Protein 3QVS (pdb70)

Organism: Archaeoglobus fulgidus (strain ATCC 49558 / DSM 4304 / JCM 9628 / NBRC 100126 / VC-16) (NCBI:txid224325)

Structure (mmCIF, N/CA/C/O backbone):
data_3QVS
#
_entry.id   3QVS
#
_cell.length_a   82.470
_cell.length_b   89.500
_cell.length_c   104.620
_cell.angle_alpha   90.00
_cell.angle_beta   90.00
_cell.angle_gamma   90.00
#
_symmetry.space_group_name_H-M   'I 2 2 2'
#
loop_
_entity.id
_entity.type
_entity.pdbx_description
1 polymer 'Myo-inositol-1-phosphate synthase (Ino1)'
2 non-polymer 'PHOSPHATE ION'
3 non-polymer NICOTINAMIDE-ADENINE-DINUCLEOTIDE
4 non-polymer 'TETRAETHYLENE GLYCOL'
5 non-polymer GLYCEROL
6 non-polymer 'SODIUM ION'
7 water water
#
loop_
_atom_site.group_PDB
_atom_site.id
_atom_site.type_symbol
_atom_site.label_atom_id
_atom_site.label_alt_id
_atom_site.label_comp_id
_atom_site.label_asym_id
_atom_site.label_entity_id
_atom_site.label_seq_id
_atom_site.pdbx_PDB_ins_code
_atom_site.Cartn_x
_atom_site.Cartn_y
_atom_site.Cartn_z
_atom_site.occupancy
_atom_site.B_iso_or_equiv
_atom_site.auth_seq_id
_atom_site.auth_comp_id
_atom_site.auth_asym_id
_atom_site.auth_atom_id
_atom_site.pdbx_PDB_model_num
ATOM 1 N N . MET A 1 1 ? 29.049 14.219 10.287 1.00 29.99 1 MET A N 1
ATOM 2 C CA . MET A 1 1 ? 29.138 14.933 11.592 1.00 28.12 1 MET A CA 1
ATOM 3 C C . MET A 1 1 ? 27.905 14.608 12.452 1.00 28.35 1 MET A C 1
ATOM 4 O O . MET A 1 1 ? 26.993 13.886 12.004 1.00 28.07 1 MET A O 1
ATOM 9 N N . LYS A 1 2 ? 27.897 15.114 13.687 1.00 27.60 2 LYS A N 1
ATOM 10 C CA . LYS A 1 2 ? 26.796 14.890 14.635 1.00 26.52 2 LYS A CA 1
ATOM 11 C C . LYS A 1 2 ? 26.290 16.198 15.165 1.00 25.58 2 LYS A C 1
ATOM 12 O O . LYS A 1 2 ? 27.054 17.126 15.419 1.00 25.98 2 LYS A O 1
ATOM 18 N N . VAL A 1 3 ? 24.979 16.282 15.327 1.00 23.51 3 VAL A N 1
ATOM 19 C CA . VAL A 1 3 ? 24.364 17.525 15.772 1.00 22.34 3 VAL A CA 1
ATOM 20 C C . VAL A 1 3 ? 23.428 17.158 16.917 1.00 21.88 3 VAL A C 1
ATOM 21 O O . VAL A 1 3 ? 22.564 16.268 16.771 1.00 22.13 3 VAL A O 1
ATOM 25 N N . TRP A 1 4 ? 23.630 17.821 18.058 1.00 21.55 4 TRP A N 1
ATOM 26 C CA . TRP A 1 4 ? 22.786 17.611 19.223 1.00 21.04 4 TRP A CA 1
ATOM 27 C C . TRP A 1 4 ? 21.872 18.808 19.244 1.00 21.18 4 TRP A C 1
ATOM 28 O O . TRP A 1 4 ? 22.347 19.918 19.309 1.00 22.68 4 TRP A O 1
ATOM 39 N N . LEU A 1 5 ? 20.566 18.596 19.141 1.00 21.13 5 LEU A N 1
ATOM 40 C CA . LEU A 1 5 ? 19.645 19.729 19.005 1.00 21.54 5 LEU A CA 1
ATOM 41 C C . LEU A 1 5 ? 18.860 19.908 20.280 1.00 21.63 5 LEU A C 1
ATOM 42 O O . LEU A 1 5 ? 18.174 18.992 20.706 1.00 22.00 5 LEU A O 1
ATOM 47 N N . VAL A 1 6 ? 18.970 21.082 20.894 1.00 22.11 6 VAL A N 1
ATOM 48 C CA . VAL A 1 6 ? 18.138 21.406 22.029 1.00 22.78 6 VAL A CA 1
ATOM 49 C C . VAL A 1 6 ? 16.798 21.853 21.445 1.00 23.13 6 VAL A C 1
ATOM 50 O O . VAL A 1 6 ? 16.761 22.782 20.618 1.00 23.96 6 VAL A O 1
ATOM 54 N N . GLY A 1 7 ? 15.724 21.170 21.848 1.00 22.89 7 GLY A N 1
ATOM 55 C CA . GLY A 1 7 ? 14.401 21.384 21.282 1.00 23.25 7 GLY A CA 1
ATOM 56 C C . GLY A 1 7 ? 14.247 20.493 20.072 1.00 23.25 7 GLY A C 1
ATOM 57 O O . GLY A 1 7 ? 13.741 20.908 19.049 1.00 22.94 7 GLY A O 1
ATOM 58 N N . ALA A 1 8 ? 14.681 19.251 20.198 1.00 23.29 8 ALA A N 1
ATOM 59 C CA . ALA A 1 8 ? 14.814 18.351 19.065 1.00 24.46 8 ALA A CA 1
ATOM 60 C C . ALA A 1 8 ? 13.506 17.933 18.372 1.00 24.56 8 ALA A C 1
ATOM 61 O O . ALA A 1 8 ? 13.552 17.409 17.253 1.00 23.59 8 ALA A O 1
ATOM 63 N N . TYR A 1 9 ? 12.362 18.121 19.038 1.00 24.32 9 TYR A N 1
ATOM 64 C CA . TYR A 1 9 ? 11.080 17.694 18.457 1.00 23.53 9 TYR A CA 1
ATOM 65 C C . TYR A 1 9 ? 10.318 18.878 17.856 1.00 22.48 9 TYR A C 1
ATOM 66 O O . TYR A 1 9 ? 9.165 18.727 17.446 1.00 22.60 9 TYR A O 1
ATOM 75 N N . GLY A 1 10 ? 10.945 20.060 17.872 1.00 22.03 10 GLY A N 1
ATOM 76 C CA . GLY A 1 10 ? 10.366 21.270 17.318 1.00 20.63 10 GLY A CA 1
ATOM 77 C C . GLY A 1 10 ? 10.290 21.176 15.806 1.00 20.59 10 GLY A C 1
ATOM 78 O O . GLY A 1 10 ? 10.902 20.292 15.195 1.00 20.20 10 GLY A O 1
ATOM 79 N N . ILE A 1 11 ? 9.557 22.085 15.195 1.00 19.72 11 ILE A N 1
ATOM 80 C CA . ILE A 1 11 ? 9.416 22.075 13.722 1.00 18.69 11 ILE A CA 1
ATOM 81 C C . ILE A 1 11 ? 10.687 22.477 12.958 1.00 18.84 11 ILE A C 1
ATOM 82 O O . ILE A 1 11 ? 10.970 21.892 11.892 1.00 17.95 11 ILE A O 1
ATOM 87 N N . VAL A 1 12 ? 11.462 23.430 13.492 1.00 18.73 12 VAL A N 1
ATOM 88 C CA . VAL A 1 12 ? 12.721 23.803 12.835 1.00 19.15 12 VAL A CA 1
ATOM 89 C C . VAL A 1 12 ? 13.631 22.610 12.875 1.00 19.41 12 VAL A C 1
ATOM 90 O O . VAL A 1 12 ? 14.201 22.243 11.853 1.00 21.25 12 VAL A O 1
ATOM 94 N N . SER A 1 13 ? 13.726 22.007 14.064 1.00 20.21 13 SER A N 1
ATOM 95 C CA A SER A 1 13 ? 14.598 20.872 14.294 0.70 20.11 13 SER A CA 1
ATOM 96 C CA B SER A 1 13 ? 14.609 20.868 14.280 0.30 19.77 13 SER A CA 1
ATOM 97 C C . SER A 1 13 ? 14.230 19.650 13.447 1.00 20.49 13 SER A C 1
ATOM 98 O O . SER A 1 13 ? 15.097 19.041 12.785 1.00 20.12 13 SER A O 1
ATOM 103 N N . THR A 1 14 ? 12.952 19.279 13.459 1.00 20.34 14 THR A N 1
ATOM 104 C CA . THR A 1 14 ? 12.548 18.079 12.712 1.00 20.43 14 THR A CA 1
ATOM 105 C C . THR A 1 14 ? 12.634 18.260 11.192 1.00 19.73 14 THR A C 1
ATOM 106 O O . THR A 1 14 ? 12.904 17.338 10.470 1.00 20.46 14 THR A O 1
ATOM 110 N N . THR A 1 15 ? 12.455 19.470 10.713 1.00 19.69 15 THR A N 1
ATOM 111 C CA . THR A 1 15 ? 12.523 19.726 9.295 1.00 19.61 15 THR A CA 1
ATOM 112 C C . THR A 1 15 ? 13.965 19.716 8.813 1.00 19.04 15 THR A C 1
ATOM 113 O O . THR A 1 15 ? 14.187 19.421 7.668 1.00 20.29 15 THR A O 1
ATOM 117 N N . ALA A 1 16 ? 14.927 20.061 9.683 1.00 19.71 16 ALA A N 1
ATOM 118 C CA . ALA A 1 16 ? 16.367 19.996 9.363 1.00 19.60 16 ALA A CA 1
ATOM 119 C C . ALA A 1 16 ? 16.754 18.544 9.246 1.00 21.06 16 ALA A C 1
ATOM 120 O O . ALA A 1 16 ? 17.556 18.181 8.386 1.00 21.12 16 ALA A O 1
ATOM 122 N N . MET A 1 17 ? 16.147 17.736 10.129 1.00 21.15 17 MET A N 1
ATOM 123 C CA . MET A 1 17 ? 16.368 16.279 10.193 1.00 21.71 17 MET A CA 1
ATOM 124 C C . MET A 1 17 ? 15.780 15.589 8.970 1.00 21.98 17 MET A C 1
ATOM 125 O O . MET A 1 17 ? 16.418 14.696 8.374 1.00 21.01 17 MET A O 1
ATOM 130 N N . VAL A 1 18 ? 14.542 15.942 8.641 1.00 21.13 18 VAL A N 1
ATOM 131 C CA . VAL A 1 18 ? 13.883 15.478 7.416 1.00 22.86 18 VAL A CA 1
ATOM 132 C C . VAL A 1 18 ? 14.721 15.875 6.190 1.00 22.98 18 VAL A C 1
ATOM 133 O O . VAL A 1 18 ? 15.075 15.018 5.397 1.00 23.01 18 VAL A O 1
ATOM 137 N N . GLY A 1 19 ? 15.058 17.158 6.080 1.00 23.57 19 GLY A N 1
ATOM 138 C CA . GLY A 1 19 ? 15.842 17.682 4.970 1.00 24.39 19 GLY A CA 1
ATOM 139 C C . GLY A 1 19 ? 17.212 17.056 4.806 1.00 25.30 19 GLY A C 1
ATOM 140 O O . GLY A 1 19 ? 17.567 16.627 3.700 1.00 26.15 19 GLY A O 1
ATOM 141 N N . ALA A 1 20 ? 17.962 16.922 5.908 1.00 24.47 20 ALA A N 1
ATOM 142 C CA . ALA A 1 20 ? 19.295 16.347 5.844 1.00 23.95 20 ALA A CA 1
ATOM 143 C C . ALA A 1 20 ? 19.198 14.965 5.238 1.00 24.37 20 ALA A C 1
ATOM 144 O O . ALA A 1 20 ? 19.935 14.650 4.305 1.00 24.75 20 ALA A O 1
ATOM 146 N N . ARG A 1 21 ? 18.249 14.172 5.724 1.00 24.32 21 ARG A N 1
ATOM 147 C CA . ARG A 1 21 ? 18.104 12.784 5.251 1.00 25.60 21 ARG A CA 1
ATOM 148 C C . ARG A 1 21 ? 17.580 12.657 3.805 1.00 25.58 21 ARG A C 1
ATOM 149 O O . ARG A 1 21 ? 18.056 11.828 3.046 1.00 24.02 21 ARG A O 1
ATOM 157 N N . ALA A 1 22 ? 16.595 13.480 3.440 1.00 25.41 22 ALA A N 1
ATOM 158 C CA . ALA A 1 22 ? 16.116 13.547 2.065 1.00 26.34 22 ALA A CA 1
ATOM 159 C C . ALA A 1 22 ? 17.269 13.864 1.099 1.00 27.05 22 ALA A C 1
ATOM 160 O O . ALA A 1 22 ? 17.374 13.255 0.044 1.00 27.66 22 ALA A O 1
ATOM 162 N N . ILE A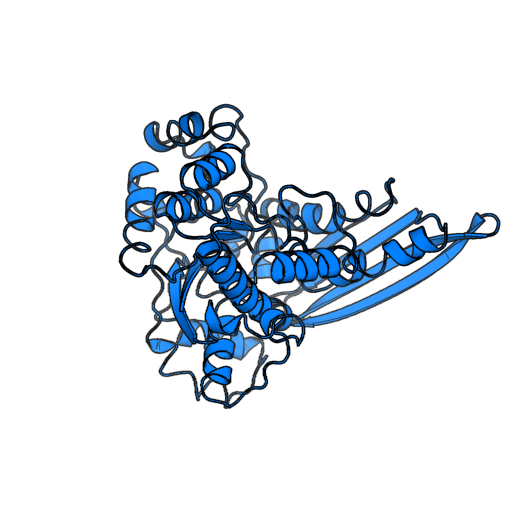 1 23 ? 18.124 14.817 1.460 1.00 27.31 23 ILE A N 1
ATOM 163 C CA . ILE A 1 23 ? 19.254 15.218 0.630 1.00 28.68 23 ILE A CA 1
ATOM 164 C C . ILE A 1 23 ? 20.332 14.121 0.494 1.00 30.18 23 ILE A C 1
ATOM 165 O O . ILE A 1 23 ? 20.866 13.913 -0.609 1.00 29.82 23 ILE A O 1
ATOM 170 N N . GLU A 1 24 ? 20.610 13.419 1.611 1.00 30.35 24 GLU A N 1
ATOM 171 C CA . GLU A 1 24 ? 21.494 12.252 1.655 1.00 31.71 24 GLU A CA 1
ATOM 172 C C . GLU A 1 24 ? 20.937 11.088 0.868 1.00 32.69 24 GLU A C 1
ATOM 173 O O . GLU A 1 24 ? 21.715 10.347 0.277 1.00 33.82 24 GLU A O 1
ATOM 179 N N . ARG A 1 25 ? 19.612 10.902 0.869 1.00 32.89 25 ARG A N 1
ATOM 180 C CA A ARG A 1 25 ? 19.048 9.807 0.087 0.50 33.64 25 ARG A CA 1
ATOM 181 C CA B ARG A 1 25 ? 18.925 9.858 0.095 0.50 33.86 25 ARG A CA 1
ATOM 182 C C . ARG A 1 25 ? 18.887 10.189 -1.397 1.00 34.08 25 ARG A C 1
ATOM 183 O O . ARG A 1 25 ? 18.556 9.348 -2.222 1.00 34.95 25 ARG A O 1
ATOM 198 N N . GLY A 1 26 ? 19.181 11.448 -1.728 1.00 33.62 26 GLY A N 1
ATOM 199 C CA . GLY A 1 26 ? 19.183 11.923 -3.109 1.00 33.51 26 GLY A CA 1
ATOM 200 C C . GLY A 1 26 ? 17.804 12.217 -3.671 1.00 33.05 26 GLY A C 1
ATOM 201 O O . GLY A 1 26 ? 17.588 12.153 -4.877 1.00 33.62 26 GLY A O 1
ATOM 202 N N . ILE A 1 27 ? 16.873 12.571 -2.791 1.00 31.89 27 ILE A N 1
ATOM 203 C CA . ILE A 1 27 ? 15.502 12.819 -3.192 1.00 31.14 27 ILE A CA 1
ATOM 204 C C . ILE A 1 27 ? 15.045 14.278 -2.948 1.00 30.16 27 ILE A C 1
ATOM 205 O O . ILE A 1 27 ? 13.856 14.580 -2.967 1.00 31.60 27 ILE A O 1
ATOM 210 N N . ALA A 1 28 ? 16.002 15.180 -2.761 1.00 28.53 28 ALA A N 1
ATOM 211 C CA . ALA A 1 28 ? 15.718 16.581 -2.503 1.00 27.52 28 ALA A CA 1
ATOM 212 C C . ALA A 1 28 ? 16.910 17.357 -2.998 1.00 27.23 28 ALA A C 1
ATOM 213 O O . ALA A 1 28 ? 18.036 16.858 -2.944 1.00 28.09 28 ALA A O 1
ATOM 215 N N . PRO A 1 29 ? 16.665 18.575 -3.507 1.00 26.58 29 PRO A N 1
ATOM 216 C CA . PRO A 1 29 ? 17.718 19.460 -3.986 1.00 26.96 29 PRO A CA 1
ATOM 217 C C . PRO A 1 29 ? 18.498 20.071 -2.813 1.00 27.62 29 PRO A C 1
ATOM 218 O O . PRO A 1 29 ? 18.137 19.842 -1.652 1.00 27.73 29 PRO A O 1
ATOM 222 N N . LYS A 1 30 ? 19.527 20.873 -3.103 1.00 26.95 30 LYS A N 1
ATOM 223 C CA . LYS A 1 30 ? 20.333 21.477 -2.040 1.00 26.27 30 LYS A CA 1
ATOM 224 C C . LYS A 1 30 ? 19.973 22.903 -1.862 1.00 25.29 30 LYS A C 1
ATOM 225 O O . LYS A 1 30 ? 20.687 23.666 -1.195 1.00 26.26 30 LYS A O 1
ATOM 231 N N . ILE A 1 31 ? 18.854 23.269 -2.460 1.00 24.83 31 ILE A N 1
ATOM 232 C CA . ILE A 1 31 ? 18.344 24.616 -2.313 1.00 22.77 31 ILE A CA 1
ATOM 233 C C . ILE A 1 31 ? 18.195 24.969 -0.839 1.00 22.70 31 ILE A C 1
ATOM 234 O O . ILE A 1 31 ? 17.689 24.168 -0.049 1.00 22.51 31 ILE A O 1
ATOM 239 N N . GLY A 1 32 ? 18.565 26.199 -0.487 1.00 20.92 32 GLY A N 1
ATOM 240 C CA . GLY A 1 32 ? 18.369 26.738 0.880 1.00 19.76 32 GLY A CA 1
ATOM 241 C C . GLY A 1 32 ? 19.656 26.675 1.693 1.00 18.44 32 GLY A C 1
ATOM 242 O O . GLY A 1 32 ? 19.803 27.370 2.693 1.00 18.35 32 GLY A O 1
ATOM 243 N N . LEU A 1 33 ? 20.579 25.790 1.289 1.00 19.04 33 LEU A N 1
ATOM 244 C CA . LEU A 1 33 ? 21.832 25.585 2.032 1.00 18.19 33 LEU A CA 1
ATOM 245 C C . LEU A 1 33 ? 22.905 26.610 1.653 1.00 19.71 33 LEU A C 1
ATOM 246 O O . LEU A 1 33 ? 23.458 26.552 0.547 1.00 20.10 33 LEU A O 1
ATOM 251 N N . VAL A 1 34 ? 23.184 27.564 2.550 1.00 20.76 34 VAL A N 1
ATOM 252 C CA . VAL A 1 34 ? 24.243 28.583 2.307 1.00 21.94 34 VAL A CA 1
ATOM 253 C C . VAL A 1 34 ? 25.612 27.869 2.120 1.00 22.68 34 VAL A C 1
ATOM 254 O O . VAL A 1 34 ? 26.438 28.254 1.275 1.00 22.53 34 VAL A O 1
ATOM 258 N N . SER A 1 35 ? 25.818 26.777 2.850 1.00 23.54 35 SER A N 1
ATOM 259 C CA . SER A 1 35 ? 27.102 26.077 2.795 1.00 24.11 35 SER A CA 1
ATOM 260 C C . SER A 1 35 ? 27.341 25.369 1.439 1.00 24.96 35 SER A C 1
ATOM 261 O O . SER A 1 35 ? 28.426 24.811 1.202 1.00 24.91 35 SER A O 1
ATOM 264 N N . GLU A 1 36 ? 26.294 25.354 0.597 1.00 25.39 36 GLU A N 1
ATOM 265 C CA . GLU A 1 36 ? 26.308 24.724 -0.724 1.00 25.47 36 GLU A CA 1
ATOM 266 C C . GLU A 1 36 ? 26.506 25.7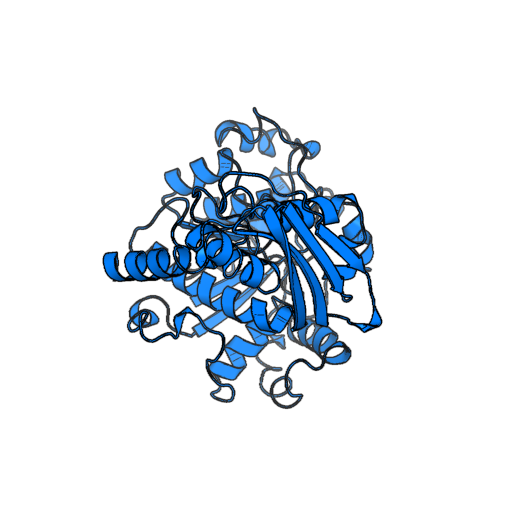32 -1.867 1.00 25.36 36 GLU A C 1
ATOM 267 O O . GLU A 1 36 ? 26.543 25.347 -3.046 1.00 25.36 36 GLU A O 1
ATOM 273 N N . LEU A 1 37 ? 26.650 27.012 -1.524 1.00 24.63 37 LEU A N 1
ATOM 274 C CA . LEU A 1 37 ? 26.980 28.032 -2.493 1.00 24.59 37 LEU A CA 1
ATOM 275 C C . LEU A 1 37 ? 28.395 27.853 -3.067 1.00 26.17 37 LEU A C 1
ATOM 276 O O . LEU A 1 37 ? 29.280 27.313 -2.390 1.00 25.56 37 LEU A O 1
ATOM 281 N N . PRO A 1 38 ? 28.588 28.252 -4.340 1.00 27.63 38 PRO A N 1
ATOM 282 C CA . PRO A 1 38 ? 29.886 28.100 -4.994 1.00 28.42 38 PRO A CA 1
ATOM 283 C C . PRO A 1 38 ? 31.058 28.620 -4.173 1.00 28.70 38 PRO A C 1
ATOM 284 O O . PRO A 1 38 ? 32.078 27.960 -4.136 1.00 29.74 38 PRO A O 1
ATOM 288 N N . HIS A 1 39 ? 30.925 29.775 -3.519 1.00 28.44 39 HIS A N 1
ATOM 289 C CA . HIS A 1 39 ? 32.015 30.296 -2.719 1.00 29.38 39 HIS A CA 1
ATOM 290 C C . HIS A 1 39 ? 32.543 29.326 -1.657 1.00 29.79 39 HIS A C 1
ATOM 291 O O . HIS A 1 39 ? 33.725 29.387 -1.318 1.00 30.54 39 HIS A O 1
ATOM 298 N N . PHE A 1 40 ? 31.701 28.414 -1.164 1.00 29.53 40 PHE A N 1
ATOM 299 C CA . PHE A 1 40 ? 32.096 27.521 -0.094 1.00 29.38 40 PHE A CA 1
ATOM 300 C C . PHE A 1 40 ? 32.544 26.157 -0.604 1.00 30.94 40 PHE A C 1
ATOM 301 O O . PHE A 1 40 ? 32.685 25.213 0.174 1.00 30.97 40 PHE A O 1
ATOM 309 N N . GLU A 1 41 ? 32.843 26.067 -1.904 1.00 32.44 41 GLU A N 1
ATOM 310 C CA . GLU A 1 41 ? 33.438 24.834 -2.460 1.00 34.54 41 GLU A CA 1
ATOM 311 C C . GLU A 1 41 ? 34.642 24.393 -1.633 1.00 33.89 41 GLU A C 1
ATOM 312 O O . GLU A 1 41 ? 35.517 25.199 -1.318 1.00 34.10 41 GLU A O 1
ATOM 318 N N . GLY A 1 42 ? 34.684 23.113 -1.297 1.00 33.56 42 GLY A N 1
ATOM 319 C CA . GLY A 1 42 ? 35.746 22.590 -0.471 1.00 33.76 42 GLY A CA 1
ATOM 320 C C . GLY A 1 42 ? 35.386 22.488 0.998 1.00 33.52 42 GLY A C 1
ATOM 321 O O . GLY A 1 42 ? 36.146 21.909 1.750 1.00 33.61 42 GLY A O 1
ATOM 322 N N . ILE A 1 43 ? 34.235 23.037 1.420 1.00 32.98 43 ILE A N 1
ATOM 323 C CA . ILE A 1 43 ? 33.774 22.872 2.813 1.00 32.73 43 ILE A CA 1
ATOM 324 C C . ILE A 1 43 ? 33.640 21.404 3.195 1.00 33.57 43 ILE A C 1
ATOM 325 O O . ILE A 1 43 ? 33.958 21.033 4.319 1.00 33.73 43 ILE A O 1
ATOM 330 N N . GLU A 1 44 ? 33.169 20.589 2.250 1.00 34.78 44 GLU A N 1
ATOM 331 C CA . GLU A 1 44 ? 32.972 19.157 2.440 1.00 36.21 44 GLU A CA 1
ATOM 332 C C . GLU A 1 44 ? 34.261 18.390 2.787 1.00 37.30 44 GLU A C 1
ATOM 333 O O . GLU A 1 44 ? 34.199 17.224 3.197 1.00 37.50 44 GLU A O 1
ATOM 339 N N . LYS A 1 45 ? 35.418 19.033 2.642 1.00 38.11 45 LYS A N 1
ATOM 340 C CA . LYS A 1 45 ? 36.679 18.457 3.133 1.00 39.84 45 LYS A CA 1
ATOM 341 C C . LYS A 1 45 ? 36.686 18.361 4.669 1.00 39.27 45 LYS A C 1
ATOM 342 O O . LYS A 1 45 ? 37.188 17.385 5.252 1.00 39.96 45 LYS A O 1
ATOM 348 N N . TYR A 1 46 ? 36.086 19.369 5.302 1.00 38.66 46 TYR A N 1
ATOM 349 C CA . TYR A 1 46 ? 36.028 19.522 6.756 1.00 37.97 46 TYR A CA 1
ATOM 350 C C . TYR A 1 46 ? 34.676 19.118 7.350 1.00 36.64 46 TYR A C 1
ATOM 351 O O . TYR A 1 46 ? 34.622 18.503 8.410 1.00 36.52 46 TYR A O 1
ATOM 360 N N . ALA A 1 47 ? 33.591 19.455 6.653 1.00 35.12 47 ALA A N 1
ATOM 361 C CA . ALA A 1 47 ? 32.232 19.139 7.103 1.00 33.37 47 ALA A CA 1
ATOM 362 C C . ALA A 1 47 ? 31.379 18.619 5.942 1.00 33.08 47 ALA A C 1
ATOM 363 O O . ALA A 1 47 ? 30.591 19.368 5.365 1.00 32.65 47 ALA A O 1
ATOM 365 N N . PRO A 1 48 ? 31.534 17.330 5.588 1.00 33.00 48 PRO A N 1
ATOM 366 C CA . PRO A 1 48 ? 30.682 16.750 4.553 1.00 32.92 48 PRO A CA 1
ATOM 367 C C . PRO A 1 48 ? 29.183 16.775 4.905 1.00 31.89 48 PRO A C 1
ATOM 368 O O . PRO A 1 48 ? 28.806 16.877 6.082 1.00 31.72 48 PRO A O 1
ATOM 372 N N . PHE A 1 49 ? 28.340 16.705 3.876 1.00 30.68 49 PHE A N 1
ATOM 373 C CA . PHE A 1 49 ? 26.913 16.689 4.086 1.00 29.28 49 PHE A CA 1
ATOM 374 C C . PHE A 1 49 ? 26.498 15.313 4.604 1.00 29.56 49 PHE A C 1
ATOM 375 O O . PHE A 1 49 ? 26.085 14.431 3.853 1.00 30.15 49 PHE A O 1
ATOM 383 N N . SER A 1 50 ? 26.624 15.138 5.913 1.00 28.63 50 SER A N 1
ATOM 384 C CA . SER A 1 50 ? 26.484 13.824 6.517 1.00 28.64 50 SER A CA 1
ATOM 385 C C . SER A 1 50 ? 26.168 14.098 7.971 1.00 27.52 50 SER A C 1
ATOM 386 O O . SER A 1 50 ? 27.011 14.622 8.679 1.00 27.35 50 SER A O 1
ATOM 389 N N . PHE A 1 51 ? 24.974 13.701 8.412 1.00 26.93 51 PHE A N 1
ATOM 390 C CA . PHE A 1 51 ? 24.436 14.108 9.721 1.00 26.47 51 PHE A CA 1
ATOM 391 C C . PHE A 1 51 ? 23.814 12.969 10.518 1.00 26.49 51 PHE A C 1
ATOM 392 O O . PHE A 1 51 ? 22.982 12.219 10.000 1.00 26.31 51 PHE A O 1
ATOM 400 N N . GLU A 1 52 ? 24.246 12.832 11.769 1.00 27.38 52 GLU A N 1
ATOM 401 C CA . GLU A 1 52 ? 23.553 12.004 12.770 1.00 28.80 52 GLU A CA 1
ATOM 402 C C . GLU A 1 52 ? 23.012 12.956 13.838 1.00 27.33 52 GLU A C 1
ATOM 403 O O . GLU A 1 52 ? 23.679 13.932 14.178 1.00 27.88 52 GLU A O 1
ATOM 409 N N . PHE A 1 53 ? 21.814 12.680 14.356 1.00 25.53 53 PHE A N 1
ATOM 410 C CA . PHE A 1 53 ? 21.128 13.624 15.237 1.00 24.40 53 PHE A CA 1
ATOM 411 C C . PHE A 1 53 ? 20.775 13.037 16.601 1.00 24.23 53 PHE A C 1
ATOM 412 O O . PHE A 1 53 ? 20.542 11.841 16.743 1.00 22.98 53 PHE A O 1
ATOM 420 N N . GLY A 1 54 ? 20.747 13.900 17.599 1.00 24.04 54 GLY A N 1
ATOM 421 C CA . GLY A 1 54 ? 20.119 13.593 18.883 1.00 23.70 54 GLY A CA 1
ATOM 422 C C . GLY A 1 54 ? 19.716 14.909 19.480 1.00 23.63 54 GLY A C 1
ATOM 423 O O . GLY A 1 54 ? 19.860 15.944 18.841 1.00 22.52 54 GLY A O 1
ATOM 424 N N . GLY A 1 55 ? 19.211 14.899 20.702 1.00 23.98 55 GLY A N 1
ATOM 425 C CA . GLY A 1 55 ? 18.980 16.167 21.381 1.00 23.50 55 GLY A CA 1
ATOM 426 C C . GLY A 1 55 ? 18.204 16.053 22.666 1.00 23.59 55 GLY A C 1
ATOM 427 O O . GLY A 1 55 ? 17.912 14.952 23.133 1.00 23.70 55 GLY A O 1
ATOM 428 N N . HIS A 1 56 ? 17.896 17.215 23.232 1.00 24.04 56 HIS A N 1
ATOM 429 C CA . HIS A 1 56 ? 17.064 17.345 24.418 1.00 24.77 56 HIS A CA 1
ATOM 430 C C . HIS A 1 56 ? 15.690 17.861 24.058 1.00 24.73 56 HIS A C 1
ATOM 431 O O . HIS A 1 56 ? 15.548 18.654 23.138 1.00 24.92 56 HIS A O 1
ATOM 438 N N . GLU A 1 57 ? 14.698 17.439 24.834 1.00 25.77 57 GLU A N 1
ATOM 439 C CA . GLU A 1 57 ? 13.319 17.893 24.733 1.00 26.66 57 GLU A CA 1
ATOM 440 C C . GLU A 1 57 ? 12.656 17.901 26.101 1.00 27.60 57 GLU A C 1
ATOM 441 O O . GLU A 1 57 ? 13.091 17.214 27.042 1.00 27.89 57 GLU A O 1
ATOM 447 N N . ILE A 1 58 ? 11.579 18.666 26.179 1.00 28.29 58 ILE A N 1
ATOM 448 C CA . ILE A 1 58 ? 10.672 18.660 27.335 1.00 29.07 58 ILE A CA 1
ATOM 449 C C . ILE A 1 58 ? 9.295 18.065 26.929 1.00 30.15 58 ILE A C 1
ATOM 450 O O . ILE A 1 58 ? 8.529 17.614 27.779 1.00 29.62 58 ILE A O 1
ATOM 455 N N . ARG A 1 59 ? 8.994 18.064 25.629 1.00 31.26 59 ARG A N 1
ATOM 456 C CA . ARG A 1 59 ? 7.785 17.426 25.120 1.00 33.37 59 ARG A CA 1
ATOM 457 C C . ARG A 1 59 ? 8.254 16.057 24.712 1.00 35.06 59 ARG A C 1
ATOM 458 O O . ARG A 1 59 ? 8.930 15.900 23.705 1.00 35.66 59 ARG A O 1
ATOM 466 N N . LEU A 1 60 ? 7.941 15.049 25.496 1.00 37.59 60 LEU A N 1
ATOM 467 C CA . LEU A 1 60 ? 8.461 13.751 25.141 1.00 39.81 60 LEU A CA 1
ATOM 468 C C . LEU A 1 60 ? 7.394 12.981 24.345 1.00 40.66 60 LEU A C 1
ATOM 469 O O . LEU A 1 60 ? 6.316 12.648 24.860 1.00 42.67 60 LEU A O 1
ATOM 474 N N . LEU A 1 61 ? 7.684 12.846 23.051 1.00 39.55 61 LEU A N 1
ATOM 475 C CA . LEU A 1 61 ? 7.029 11.954 22.119 1.00 38.36 61 LEU A CA 1
ATOM 476 C C . LEU A 1 61 ? 8.007 10.804 21.970 1.00 37.37 61 LEU A C 1
ATOM 477 O O . LEU A 1 61 ? 9.124 10.882 22.479 1.00 37.30 61 LEU A O 1
ATOM 482 N N . SER A 1 62 ? 7.604 9.744 21.279 1.00 36.79 62 SER A N 1
ATOM 483 C CA . SER A 1 62 ? 8.411 8.520 21.203 1.00 35.89 62 SER A CA 1
ATOM 484 C C . SER A 1 62 ? 9.759 8.694 20.531 1.00 34.01 62 SER A C 1
ATOM 485 O O . SER A 1 62 ? 10.720 8.033 20.916 1.00 33.75 62 SER A O 1
ATOM 488 N N . ASN A 1 63 ? 9.801 9.555 19.513 1.00 31.42 63 ASN A N 1
ATOM 489 C CA . ASN A 1 63 ? 10.936 9.689 18.603 1.00 29.90 63 ASN A CA 1
ATOM 490 C C . ASN A 1 63 ? 10.727 10.869 17.658 1.00 29.22 63 ASN A C 1
ATOM 491 O O . ASN A 1 63 ? 9.644 11.482 17.623 1.00 29.44 63 ASN A O 1
ATOM 496 N N . ALA A 1 64 ? 11.766 11.181 16.891 1.00 28.28 64 ALA A N 1
ATOM 497 C CA . ALA A 1 64 ? 11.756 12.337 16.016 1.00 27.65 64 ALA A CA 1
ATOM 498 C C . ALA A 1 64 ? 10.825 12.175 14.796 1.00 27.16 64 ALA A C 1
ATOM 499 O O . ALA A 1 64 ? 10.410 13.158 14.224 1.00 27.66 64 ALA A O 1
ATOM 501 N N . TYR A 1 65 ? 10.540 10.939 14.390 1.00 27.73 65 TYR A N 1
ATOM 502 C CA . TYR A 1 65 ? 9.604 10.691 13.295 1.00 27.59 65 TYR A CA 1
ATOM 503 C C . TYR A 1 65 ? 8.190 11.139 13.709 1.00 28.06 65 TYR A C 1
ATOM 504 O O . TYR A 1 65 ? 7.572 11.982 13.033 1.00 27.86 65 TYR A O 1
ATOM 513 N N . GLU A 1 66 ? 7.718 10.641 14.857 1.00 27.50 66 GLU A N 1
ATOM 514 C CA . GLU A 1 66 ? 6.437 11.050 15.408 1.00 26.85 66 GLU A CA 1
ATOM 515 C C . GLU A 1 66 ? 6.327 12.551 15.580 1.00 25.66 66 GLU A C 1
ATOM 516 O O . GLU A 1 66 ? 5.297 13.116 15.271 1.00 26.99 66 GLU A O 1
ATOM 522 N N . ALA A 1 67 ? 7.401 13.164 16.055 1.00 25.15 67 ALA A N 1
ATOM 523 C CA . ALA A 1 67 ? 7.522 14.628 16.152 1.00 24.65 67 ALA A CA 1
ATOM 524 C C . ALA A 1 67 ? 7.413 15.327 14.793 1.00 25.01 67 ALA A C 1
ATOM 525 O O . ALA A 1 67 ? 6.702 16.341 14.667 1.00 23.46 67 ALA A O 1
ATOM 527 N N . ALA A 1 68 ? 8.127 14.801 13.790 1.00 24.84 68 ALA A N 1
ATOM 528 C CA . ALA A 1 68 ? 8.154 15.379 12.424 1.00 25.10 68 ALA A CA 1
ATOM 529 C C . ALA A 1 68 ? 6.778 15.299 11.773 1.00 25.18 68 ALA A C 1
ATOM 530 O O . ALA A 1 68 ? 6.344 16.205 11.068 1.00 25.19 68 ALA A O 1
ATOM 532 N N . LYS A 1 69 ? 6.107 14.182 12.002 1.00 26.27 69 LYS A N 1
ATOM 533 C CA . LYS A 1 69 ? 4.794 13.909 11.415 1.00 27.24 69 LYS A CA 1
ATOM 534 C C . LYS A 1 69 ? 3.697 14.762 12.037 1.00 27.39 69 LYS A C 1
ATOM 535 O O . LYS A 1 69 ? 2.812 15.243 11.331 1.00 27.42 69 LYS A O 1
ATOM 541 N N . GLU A 1 70 ? 3.773 14.985 13.353 1.00 27.85 70 GLU A N 1
ATOM 542 C CA . GLU A 1 70 ? 2.876 15.929 14.003 1.00 27.53 70 GLU A CA 1
ATOM 543 C C . GLU A 1 70 ? 2.931 17.327 13.322 1.00 26.93 70 GLU A C 1
ATOM 544 O O . GLU A 1 70 ? 1.896 17.926 12.996 1.00 25.81 70 GLU A O 1
ATOM 550 N N . HIS A 1 71 ? 4.134 17.837 13.100 1.00 26.48 71 HIS A N 1
ATOM 551 C CA . HIS A 1 71 ? 4.291 19.094 12.390 1.00 26.03 71 HIS A CA 1
ATOM 552 C C . HIS A 1 71 ? 3.897 18.967 10.919 1.00 26.53 71 HIS A C 1
ATOM 553 O O . HIS A 1 71 ? 3.270 19.845 10.375 1.00 25.85 71 HIS A O 1
ATOM 560 N N . TRP A 1 72 ? 4.281 17.883 10.260 1.00 26.34 72 TRP A N 1
ATOM 561 C CA . TRP A 1 72 ? 3.844 17.711 8.885 1.00 27.50 72 TRP A CA 1
ATOM 562 C C . TRP A 1 72 ? 2.279 17.702 8.713 1.00 28.37 72 TRP A C 1
ATOM 563 O O . TRP A 1 72 ? 1.750 18.376 7.824 1.00 27.21 72 TRP A O 1
ATOM 574 N N . GLU A 1 73 ? 1.558 16.934 9.547 1.00 28.86 73 GLU A N 1
ATOM 575 C CA . GLU A 1 73 ? 0.080 16.926 9.551 1.00 29.49 73 GLU A CA 1
ATOM 576 C C . GLU A 1 73 ? -0.565 18.287 9.483 1.00 29.44 73 GLU A C 1
ATOM 577 O O . GLU A 1 73 ? -1.458 18.500 8.671 1.00 30.45 73 GLU A O 1
ATOM 583 N N . LEU A 1 74 ? -0.131 19.190 10.354 1.00 28.54 74 LEU A N 1
ATOM 584 C CA . LEU A 1 74 ? -0.618 20.564 10.398 1.00 27.68 74 LEU A CA 1
ATOM 585 C C . LEU A 1 74 ? -0.125 21.470 9.292 1.00 27.40 74 LEU A C 1
ATOM 586 O O . LEU A 1 74 ? -0.833 22.403 8.911 1.00 28.08 74 LEU A O 1
ATOM 591 N N . ASN A 1 75 ? 1.090 21.230 8.790 1.00 26.06 75 ASN A N 1
ATOM 592 C CA . ASN A 1 75 ? 1.743 22.215 7.905 1.00 24.98 75 ASN A CA 1
ATOM 593 C C . ASN A 1 75 ? 1.928 21.753 6.460 1.00 25.94 75 ASN A C 1
ATOM 594 O O . ASN A 1 75 ? 1.933 22.583 5.542 1.00 27.38 75 ASN A O 1
ATOM 599 N N . ARG A 1 76 ? 2.114 20.446 6.271 1.00 27.37 76 ARG A N 1
ATOM 600 C CA . ARG A 1 76 ? 2.362 19.859 4.930 1.00 28.87 76 ARG A CA 1
ATOM 601 C C . ARG A 1 76 ? 3.445 20.634 4.180 1.00 28.49 76 ARG A C 1
ATOM 602 O O . ARG A 1 76 ? 3.251 21.006 3.033 1.00 28.30 76 ARG A O 1
ATOM 610 N N . HIS A 1 77 ? 4.571 20.887 4.844 1.00 28.59 77 HIS A N 1
ATOM 611 C CA . HIS A 1 77 ? 5.601 21.803 4.333 1.00 28.29 77 HIS A CA 1
ATOM 612 C C . HIS A 1 77 ? 6.668 21.051 3.520 1.00 28.81 77 HIS A C 1
ATOM 613 O O . HIS A 1 77 ? 7.619 21.628 3.011 1.00 28.11 77 HIS A O 1
ATOM 620 N N . PHE A 1 78 ? 6.483 19.741 3.406 1.00 29.71 78 PHE A N 1
ATOM 621 C CA . PHE A 1 78 ? 7.213 18.916 2.444 1.00 31.52 78 PHE A CA 1
ATOM 622 C C . PHE A 1 78 ? 6.306 17.745 2.068 1.00 33.06 78 PHE A C 1
ATOM 623 O O . PHE A 1 78 ? 5.320 17.472 2.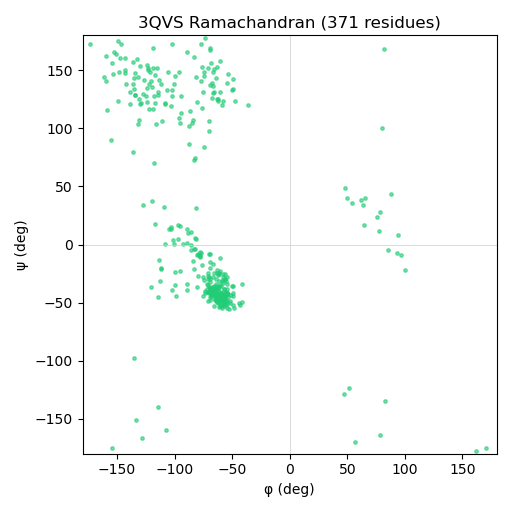756 1.00 33.93 78 PHE A O 1
ATOM 631 N N . ASP A 1 79 ? 6.640 17.058 0.980 1.00 34.88 79 ASP A N 1
ATOM 632 C CA . ASP A 1 79 ? 5.833 15.959 0.472 1.00 36.57 79 ASP A CA 1
ATOM 633 C C . ASP A 1 79 ? 5.732 14.754 1.415 1.00 37.21 79 ASP A C 1
ATOM 634 O O . ASP A 1 79 ? 6.711 14.399 2.101 1.00 37.33 79 ASP A O 1
ATOM 639 N N . ARG A 1 80 ? 4.547 14.132 1.434 1.00 37.51 80 ARG A N 1
ATOM 640 C CA . ARG A 1 80 ? 4.296 12.840 2.091 1.00 38.08 80 ARG A CA 1
ATOM 641 C C . ARG A 1 80 ? 5.363 11.802 1.685 1.00 37.62 80 ARG A C 1
ATOM 642 O O . ARG A 1 80 ? 5.779 10.977 2.494 1.00 38.22 80 ARG A O 1
ATOM 650 N N . GLU A 1 81 ? 5.808 11.859 0.430 1.00 37.10 81 GLU A N 1
ATOM 651 C CA A GLU A 1 81 ? 6.835 10.940 -0.034 0.50 36.62 81 GLU A CA 1
ATOM 652 C CA B GLU A 1 81 ? 6.871 10.999 -0.109 0.50 36.92 81 GLU A CA 1
ATOM 653 C C . GLU A 1 81 ? 8.194 11.175 0.640 1.00 36.09 81 GLU A C 1
ATOM 654 O O . GLU A 1 81 ? 8.927 10.224 0.876 1.00 35.99 81 GLU A O 1
ATOM 665 N N . ILE A 1 82 ? 8.525 12.425 0.972 1.00 34.80 82 ILE A N 1
ATOM 666 C CA . ILE A 1 82 ? 9.735 12.692 1.743 1.00 33.82 82 ILE A CA 1
ATOM 667 C C . ILE A 1 82 ? 9.568 12.170 3.168 1.00 33.33 82 ILE A C 1
ATOM 668 O O . ILE A 1 82 ? 10.458 11.528 3.688 1.00 34.38 82 ILE A O 1
ATOM 673 N N . LEU A 1 83 ? 8.426 12.429 3.787 1.00 32.77 83 LEU A N 1
ATOM 674 C CA . LEU A 1 83 ? 8.128 11.917 5.121 1.00 32.80 83 LEU A CA 1
ATOM 675 C C . LEU A 1 83 ? 8.338 10.412 5.249 1.00 33.23 83 LEU A C 1
ATOM 676 O O . LEU A 1 83 ? 9.021 9.955 6.172 1.00 32.77 83 LEU A O 1
ATOM 681 N N . GLU A 1 84 ? 7.750 9.666 4.315 1.00 33.61 84 GLU A N 1
ATOM 682 C CA A GLU A 1 84 ? 7.806 8.206 4.251 0.50 34.01 84 GLU A CA 1
ATOM 683 C CA B GLU A 1 84 ? 7.836 8.213 4.371 0.50 34.18 84 GLU A CA 1
ATOM 684 C C . GLU A 1 84 ? 9.250 7.704 4.082 1.00 33.89 84 GLU A C 1
ATOM 685 O O . GLU A 1 84 ? 9.692 6.745 4.733 1.00 34.06 84 GLU A O 1
ATOM 696 N N . ALA A 1 85 ? 9.979 8.359 3.177 1.00 33.25 85 ALA A N 1
ATOM 697 C CA . ALA A 1 85 ? 11.348 7.947 2.819 1.00 33.26 85 ALA A CA 1
ATOM 698 C C . ALA A 1 85 ? 12.337 8.055 3.966 1.00 33.08 85 ALA A C 1
ATOM 699 O O . ALA A 1 85 ? 13.255 7.215 4.084 1.00 33.67 85 ALA A O 1
ATOM 701 N N . VAL A 1 86 ? 12.132 9.058 4.820 1.00 32.13 86 VAL A N 1
ATOM 702 C CA . VAL A 1 86 ? 12.988 9.302 5.992 1.00 31.80 86 VAL A CA 1
ATOM 703 C C . VAL A 1 86 ? 12.458 8.737 7.328 1.00 31.85 86 VAL A C 1
ATOM 704 O O . VAL A 1 86 ? 13.065 8.963 8.369 1.00 32.10 86 VAL A O 1
ATOM 708 N N . LYS A 1 87 ? 11.339 8.010 7.299 1.00 32.16 87 LYS A N 1
ATOM 709 C CA . LYS A 1 87 ? 10.692 7.507 8.508 1.00 32.19 87 LYS A CA 1
ATOM 710 C C . LYS A 1 87 ? 11.606 6.619 9.352 1.00 33.23 87 LYS A C 1
ATOM 711 O O . LYS A 1 87 ? 11.755 6.820 10.557 1.00 33.09 87 LYS A O 1
ATOM 717 N N . SER A 1 88 ? 12.203 5.616 8.726 1.00 34.59 88 SER A N 1
ATOM 718 C CA . SER A 1 88 ? 13.173 4.749 9.399 1.00 35.52 88 SER A CA 1
ATOM 719 C C . SER A 1 88 ? 14.252 5.481 10.173 1.00 34.74 88 SER A C 1
ATOM 720 O O . SER A 1 88 ? 14.466 5.211 11.371 1.00 35.54 88 SER A O 1
ATOM 723 N N . ASP A 1 89 ? 14.943 6.375 9.470 1.00 33.61 89 ASP A N 1
ATOM 724 C CA A ASP A 1 89 ? 16.037 7.126 10.046 0.50 32.86 89 ASP A CA 1
ATOM 725 C CA B ASP A 1 89 ? 16.042 7.165 10.038 0.50 33.20 89 ASP A CA 1
ATOM 726 C C . ASP A 1 89 ? 15.561 7.938 11.254 1.00 32.56 89 ASP A C 1
ATOM 727 O O . ASP A 1 89 ? 16.167 7.865 12.328 1.00 32.42 89 ASP A O 1
ATOM 736 N N . LEU A 1 90 ? 14.459 8.665 11.081 1.00 31.47 90 LEU A N 1
ATOM 737 C CA . LEU A 1 90 ? 13.949 9.525 12.133 1.00 30.84 90 LEU A CA 1
ATOM 738 C C . LEU A 1 90 ? 13.343 8.809 13.329 1.00 30.94 90 LEU A C 1
ATOM 739 O O . LEU A 1 90 ? 13.392 9.320 14.428 1.00 31.46 90 LEU A O 1
ATOM 744 N N . GLU A 1 91 ? 12.831 7.604 13.127 1.00 31.59 91 GLU A N 1
ATOM 745 C CA . GLU A 1 91 ? 12.385 6.766 14.237 1.00 32.63 91 GLU A CA 1
ATOM 746 C C . GLU A 1 91 ? 13.492 6.361 15.218 1.00 32.59 91 GLU A C 1
ATOM 747 O O . GLU A 1 91 ? 13.218 6.094 16.395 1.00 32.79 91 GLU A O 1
ATOM 753 N N . GLY A 1 92 ? 14.728 6.314 14.721 1.00 32.70 92 GLY A N 1
ATOM 754 C CA . GLY A 1 92 ? 15.915 6.032 15.534 1.00 32.43 92 GLY A CA 1
ATOM 755 C C . GLY A 1 92 ? 16.493 7.227 16.292 1.00 31.50 92 GLY A C 1
ATOM 756 O O . GLY A 1 92 ? 17.445 7.074 17.050 1.00 32.65 92 GLY A O 1
ATOM 757 N N . ILE A 1 93 ? 15.929 8.412 16.088 1.00 30.38 93 ILE A N 1
ATOM 758 C CA . ILE A 1 93 ? 16.313 9.594 16.840 1.00 28.56 93 ILE A CA 1
ATOM 759 C C . ILE A 1 93 ? 15.348 9.735 18.024 1.00 28.48 93 ILE A C 1
ATOM 760 O O . ILE A 1 93 ? 14.161 9.976 17.826 1.00 27.62 93 ILE A O 1
ATOM 765 N N . VAL A 1 94 ? 15.867 9.562 19.243 1.00 28.67 94 VAL A N 1
ATOM 766 C CA . VAL A 1 94 ? 15.073 9.668 20.479 1.00 28.30 94 VAL A CA 1
ATOM 767 C C . VAL A 1 94 ? 15.693 10.747 21.389 1.00 27.97 94 VAL A C 1
ATOM 768 O O . VAL A 1 94 ? 16.834 10.615 21.831 1.00 28.38 94 VAL A O 1
ATOM 772 N N . ALA A 1 95 ? 14.951 11.822 21.647 1.00 27.91 95 ALA A N 1
ATOM 773 C CA . ALA A 1 95 ? 15.415 12.916 22.506 1.00 27.02 95 ALA A CA 1
ATOM 774 C C . ALA A 1 95 ? 15.474 12.536 23.989 1.00 27.27 95 ALA A C 1
ATOM 775 O O . ALA A 1 95 ? 14.753 11.639 24.464 1.00 26.43 95 ALA A O 1
ATOM 777 N N . ARG A 1 96 ? 16.381 13.200 24.697 1.00 26.79 96 ARG A N 1
ATOM 778 C CA A ARG A 1 96 ? 16.438 13.044 26.134 0.50 27.22 96 ARG A CA 1
ATOM 779 C CA B ARG A 1 96 ? 16.500 13.071 26.150 0.50 27.08 96 ARG A CA 1
ATOM 780 C C . ARG A 1 96 ? 15.775 14.199 26.878 1.00 26.63 96 ARG A C 1
ATOM 781 O O . ARG A 1 96 ? 15.678 15.318 26.370 1.00 26.30 96 ARG A O 1
ATOM 796 N N . LYS A 1 97 ? 15.263 13.897 28.066 1.00 27.53 97 LYS A N 1
ATOM 797 C CA . LYS A 1 97 ? 14.587 14.873 28.904 1.00 28.34 97 LYS A CA 1
ATOM 798 C C . LYS A 1 97 ? 15.560 15.993 29.290 1.00 28.22 97 LYS A C 1
ATOM 799 O O . LYS A 1 97 ? 16.614 15.727 29.867 1.00 28.94 97 LYS A O 1
ATOM 805 N N . GLY A 1 98 ? 15.191 17.234 28.975 1.00 28.33 98 GLY A N 1
ATOM 806 C CA . GLY A 1 98 ? 16.014 18.405 29.252 1.00 28.95 98 GLY A CA 1
ATOM 807 C C . GLY A 1 98 ? 15.447 19.238 30.388 1.00 29.36 98 GLY A C 1
ATOM 808 O O . GLY A 1 98 ? 14.644 18.734 31.189 1.00 30.22 98 GLY A O 1
ATOM 809 N N . THR A 1 99 ? 15.853 20.508 30.446 1.00 29.48 99 THR A N 1
ATOM 810 C CA . THR A 1 99 ? 15.412 21.438 31.488 1.00 29.59 99 THR A CA 1
ATOM 811 C C . THR A 1 99 ? 14.678 22.621 30.885 1.00 29.43 99 THR A C 1
ATOM 812 O O . THR A 1 99 ? 15.114 23.173 29.875 1.00 29.08 99 THR A O 1
ATOM 816 N N . ALA A 1 100 ? 13.554 22.993 31.496 1.00 28.74 100 ALA A N 1
ATOM 817 C CA . ALA A 1 100 ? 12.846 24.217 31.117 1.00 29.12 100 ALA A CA 1
ATOM 818 C C . ALA A 1 100 ? 12.972 25.296 32.196 1.00 28.94 100 ALA A C 1
ATOM 819 O O . ALA A 1 100 ? 12.071 26.111 32.368 1.00 28.70 100 ALA A O 1
ATOM 821 N N . LEU A 1 101 ? 14.115 25.311 32.896 1.00 29.35 101 LEU A N 1
ATOM 822 C CA . LEU A 1 101 ? 14.330 26.222 34.011 1.00 29.35 101 LEU A CA 1
ATOM 823 C C . LEU A 1 101 ? 14.281 27.672 33.560 1.00 29.78 101 LEU A C 1
ATOM 824 O O . LEU A 1 101 ? 15.010 28.070 32.626 1.00 29.48 101 LEU A O 1
ATOM 829 N N . ASN A 1 1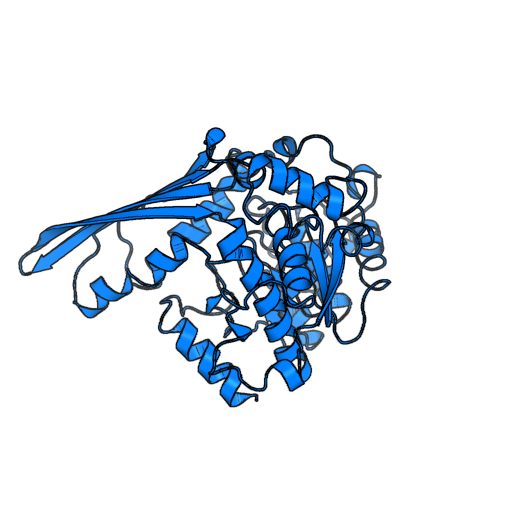02 ? 13.408 28.444 34.229 1.00 29.84 102 ASN A N 1
ATOM 830 C CA . ASN A 1 102 ? 13.178 29.866 33.967 1.00 30.72 102 ASN A CA 1
ATOM 831 C C . ASN A 1 102 ? 12.934 30.222 32.486 1.00 30.64 102 ASN A C 1
ATOM 832 O O . ASN A 1 102 ? 13.411 31.256 31.996 1.00 30.75 102 ASN A O 1
ATOM 837 N N . CYS A 1 103 ? 12.170 29.373 31.796 1.00 31.14 103 CYS A N 1
ATOM 838 C CA . CYS A 1 103 ? 11.815 29.595 30.381 1.00 31.71 103 CYS A CA 1
ATOM 839 C C . CYS A 1 103 ? 10.457 30.286 30.163 1.00 32.81 103 CYS A C 1
ATOM 840 O O . CYS A 1 103 ? 9.904 30.246 29.062 1.00 33.21 103 CYS A O 1
ATOM 843 N N . GLY A 1 104 ? 9.916 30.895 31.212 1.00 33.60 104 GLY A N 1
ATOM 844 C CA . GLY A 1 104 ? 8.785 31.799 31.088 1.00 34.39 104 GLY A CA 1
ATOM 845 C C . GLY A 1 104 ? 7.424 31.131 31.005 1.00 34.87 104 GLY A C 1
ATOM 846 O O . GLY A 1 104 ? 7.321 29.910 30.803 1.00 35.15 104 GLY A O 1
ATOM 847 N N . SER A 1 105 ? 6.384 31.949 31.139 1.00 35.22 105 SER A N 1
ATOM 848 C CA . SER A 1 105 ? 5.003 31.457 31.213 1.00 35.88 105 SER A CA 1
ATOM 849 C C . SER A 1 105 ? 4.521 30.789 29.913 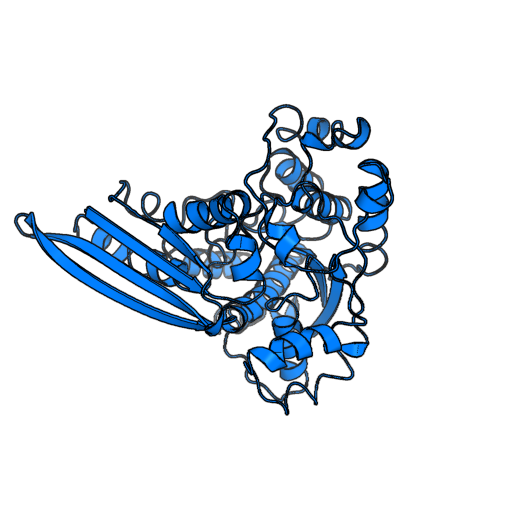1.00 36.15 105 SER A C 1
ATOM 850 O O . SER A 1 105 ? 3.622 29.941 29.948 1.00 36.27 105 SER A O 1
ATOM 853 N N . GLY A 1 106 ? 5.143 31.160 28.787 1.00 35.18 106 GLY A N 1
ATOM 854 C CA . GLY A 1 106 ? 4.811 30.631 27.467 1.00 35.34 106 GLY A CA 1
ATOM 855 C C . GLY A 1 106 ? 5.016 29.136 27.310 1.00 34.93 106 GLY A C 1
ATOM 856 O O . GLY A 1 106 ? 4.352 28.510 26.476 1.00 34.71 106 GLY A O 1
ATOM 857 N N . ILE A 1 107 ? 5.913 28.564 28.120 1.00 34.95 107 ILE A N 1
ATOM 858 C CA . ILE A 1 107 ? 6.174 27.104 28.125 1.00 35.51 107 ILE A CA 1
ATOM 859 C C . ILE A 1 107 ? 4.908 26.271 28.418 1.00 36.11 107 ILE A C 1
ATOM 860 O O . ILE A 1 107 ? 4.793 25.118 27.971 1.00 35.79 107 ILE A O 1
ATOM 865 N N . LYS A 1 108 ? 3.971 26.873 29.158 1.00 36.70 108 LYS A N 1
ATOM 866 C CA . LYS A 1 108 ? 2.645 26.303 29.449 1.00 38.06 108 LYS A CA 1
ATOM 867 C C . LYS A 1 108 ? 1.855 25.901 28.184 1.00 37.98 108 LYS A C 1
ATOM 868 O O . LYS A 1 108 ? 1.124 24.897 28.176 1.00 38.02 108 LYS A O 1
ATOM 874 N N . GLU A 1 109 ? 2.043 26.667 27.111 1.00 37.62 109 GLU A N 1
ATOM 875 C CA . GLU A 1 109 ? 1.380 26.425 25.819 1.00 38.17 109 GLU A CA 1
ATOM 876 C C . GLU A 1 109 ? 1.852 25.190 25.038 1.00 37.57 109 GLU A C 1
ATOM 877 O O . GLU A 1 109 ? 1.233 24.822 24.029 1.00 37.85 109 GLU A O 1
ATOM 883 N N . LEU A 1 110 ? 2.926 24.550 25.510 1.00 36.85 110 LEU A N 1
ATOM 884 C CA . LEU A 1 110 ? 3.499 23.359 24.857 1.00 36.51 110 LEU A CA 1
ATOM 885 C C . LEU A 1 110 ? 2.730 22.057 25.203 1.00 37.31 110 LEU A C 1
ATOM 886 O O . LEU A 1 110 ? 2.953 21.003 24.594 1.00 37.33 110 LEU A O 1
ATOM 891 N N . GLY A 1 111 ? 1.807 22.160 26.168 1.00 38.44 111 GLY A N 1
ATOM 892 C CA . GLY A 1 111 ? 1.005 21.032 26.629 1.00 38.24 111 GLY A CA 1
ATOM 893 C C . GLY A 1 111 ? 1.741 20.187 27.636 1.00 38.12 111 GLY A C 1
ATOM 894 O O . GLY A 1 111 ? 2.368 20.702 28.562 1.00 37.60 111 GLY A O 1
ATOM 895 N N . ASP A 1 112 ? 1.665 18.879 27.428 1.00 37.98 112 ASP A N 1
ATOM 896 C CA . ASP A 1 112 ? 2.254 17.881 28.307 1.00 39.14 112 ASP A CA 1
ATOM 897 C C . ASP A 1 112 ? 3.819 17.867 28.258 1.00 38.43 112 ASP A C 1
ATOM 898 O O . ASP A 1 112 ? 4.418 17.423 27.272 1.00 37.76 112 ASP A O 1
ATOM 903 N N . ILE A 1 113 ? 4.456 18.380 29.320 1.00 37.68 113 ILE A N 1
ATOM 904 C CA . ILE A 1 113 ? 5.920 18.454 29.408 1.00 37.04 113 ILE A CA 1
ATOM 905 C C . ILE A 1 113 ? 6.493 17.744 30.644 1.00 37.23 113 ILE A C 1
ATOM 906 O O . ILE A 1 113 ? 5.817 17.617 31.676 1.00 37.19 113 ILE A O 1
ATOM 911 N N . LYS A 1 114 ? 7.736 17.267 30.508 1.00 36.62 114 LYS A N 1
ATOM 912 C CA . LYS A 1 114 ? 8.513 16.683 31.605 1.00 36.07 114 LYS A CA 1
ATOM 913 C C . LYS A 1 114 ? 9.937 17.233 31.578 1.00 34.67 114 LYS A C 1
ATOM 914 O O . LYS A 1 114 ? 10.569 17.293 30.522 1.00 33.50 114 LYS A O 1
ATOM 920 N N . THR A 1 115 ? 10.431 17.638 32.749 1.00 33.37 115 THR A N 1
ATOM 921 C CA . THR A 1 115 ? 11.702 18.340 32.861 1.00 32.30 115 THR A CA 1
ATOM 922 C C . THR A 1 115 ? 12.612 17.764 33.963 1.00 31.89 115 THR A C 1
ATOM 923 O O . THR A 1 115 ? 12.148 17.110 34.912 1.00 31.41 115 THR A O 1
ATOM 927 N N . LEU A 1 116 ? 13.904 18.043 33.851 1.00 31.25 116 LEU A N 1
ATOM 928 C CA . LEU A 1 116 ? 14.865 17.665 34.879 1.00 31.01 116 LEU A CA 1
ATOM 929 C C . LEU A 1 116 ? 14.595 18.347 36.230 1.00 31.02 116 LEU A C 1
ATOM 930 O O . LEU A 1 116 ? 14.627 17.692 37.261 1.00 31.31 116 LEU A O 1
ATOM 935 N N . GLU A 1 117 ? 14.342 19.652 36.226 1.00 31.31 117 GLU A N 1
ATOM 936 C CA . GLU A 1 117 ? 14.033 20.385 37.464 1.00 31.76 117 GLU A CA 1
ATOM 937 C C . GLU A 1 117 ? 12.764 19.875 38.171 1.00 32.56 117 GLU A C 1
ATOM 938 O O . GLU A 1 117 ? 12.691 19.890 39.413 1.00 32.43 117 GLU A O 1
ATOM 944 N N . GLY A 1 118 ? 11.804 19.391 37.379 1.00 32.18 118 GLY A N 1
ATOM 945 C CA . GLY A 1 118 ? 10.618 18.709 37.901 1.00 33.27 118 GLY A CA 1
ATOM 946 C C . GLY A 1 118 ? 10.925 17.443 38.692 1.00 33.67 118 GLY A C 1
ATOM 947 O O . GLY A 1 118 ? 10.115 17.014 39.517 1.00 33.20 118 GLY A O 1
ATOM 948 N N . GLU A 1 119 ? 12.095 16.845 38.451 1.00 33.95 119 GLU A N 1
ATOM 949 C CA . GLU A 1 119 ? 12.525 15.667 39.201 1.00 34.73 119 GLU A CA 1
ATOM 950 C C . GLU A 1 119 ? 13.181 16.021 40.545 1.00 34.35 119 GLU A C 1
ATOM 951 O O . GLU A 1 119 ? 13.517 15.139 41.308 1.00 35.02 119 GLU A O 1
ATOM 957 N N . GLY A 1 120 ? 13.361 17.303 40.836 1.00 33.54 120 GLY A N 1
ATOM 958 C CA . GLY A 1 120 ? 13.942 17.721 42.116 1.00 33.00 120 GLY A CA 1
ATOM 959 C C . GLY A 1 120 ? 15.449 17.946 42.118 1.00 32.16 120 GLY A C 1
ATOM 960 O O . GLY A 1 120 ? 16.037 18.176 43.173 1.00 32.17 120 GLY A O 1
ATOM 961 N N . LEU A 1 121 ? 16.069 17.911 40.937 1.00 31.06 121 LEU A N 1
ATOM 962 C CA . LEU A 1 121 ? 17.527 18.004 40.804 1.00 29.63 121 LEU A CA 1
ATOM 963 C C . LEU A 1 121 ? 18.064 19.408 41.039 1.00 29.14 121 LEU A C 1
ATOM 964 O O . LEU A 1 121 ? 17.418 20.387 40.695 1.00 29.18 121 LEU A O 1
ATOM 969 N N . SER A 1 122 ? 19.250 19.508 41.626 1.00 28.85 122 SER A N 1
ATOM 970 C CA . SER A 1 122 ? 19.913 20.810 41.809 1.00 28.49 122 SER A CA 1
ATOM 971 C C . SER A 1 122 ? 20.519 21.273 40.479 1.00 27.51 122 SER A C 1
ATOM 972 O O . SER A 1 122 ? 20.520 20.514 39.531 1.00 27.06 122 SER A O 1
ATOM 975 N N . LEU A 1 123 ? 21.033 22.502 40.404 1.00 27.42 123 LEU A N 1
ATOM 976 C CA . LEU A 1 123 ? 21.768 22.926 39.202 1.00 27.03 123 LEU A CA 1
ATOM 977 C C . LEU A 1 123 ? 22.923 21.975 38.865 1.00 27.10 123 LEU A C 1
ATOM 978 O O . LEU A 1 123 ? 23.037 21.576 37.701 1.00 26.67 123 LEU A O 1
ATOM 983 N N . ALA A 1 124 ? 23.760 21.611 39.860 1.00 25.83 124 ALA A N 1
ATOM 984 C CA . ALA A 1 124 ? 24.889 20.721 39.606 1.00 26.11 124 ALA A CA 1
ATOM 985 C C . ALA A 1 124 ? 24.409 19.406 39.051 1.00 25.67 124 ALA A C 1
ATOM 986 O O . ALA A 1 124 ? 25.012 18.868 38.115 1.00 26.20 124 ALA A O 1
ATOM 988 N N . GLU A 1 125 ? 23.321 18.882 39.614 1.00 25.92 125 GLU A N 1
ATOM 989 C CA . GLU A 1 125 ? 22.804 17.580 39.168 1.00 25.28 125 GLU A CA 1
ATOM 990 C C . GLU A 1 125 ? 22.148 17.646 37.788 1.00 25.89 125 GLU A C 1
ATOM 991 O O . GLU A 1 125 ? 22.234 16.704 37.016 1.00 25.43 125 GLU A O 1
ATOM 997 N N . MET A 1 126 ? 21.508 18.768 37.479 1.00 25.67 126 MET A N 1
ATOM 998 C CA . MET A 1 126 ? 20.937 18.995 36.150 1.00 27.12 126 MET A CA 1
ATOM 999 C C . MET A 1 126 ? 22.039 19.053 35.092 1.00 26.50 126 MET A C 1
ATOM 1000 O O . MET A 1 126 ? 21.911 18.452 34.023 1.00 26.63 126 MET A O 1
ATOM 1005 N N . VAL A 1 127 ? 23.121 19.769 35.405 1.00 26.29 127 VAL A N 1
ATOM 1006 C CA . VAL A 1 127 ? 24.250 19.935 34.501 1.00 26.06 127 VAL A CA 1
ATOM 1007 C C . VAL A 1 127 ? 24.851 18.578 34.212 1.00 26.79 127 VAL A C 1
ATOM 1008 O O . VAL A 1 127 ? 25.201 18.318 33.070 1.00 26.29 127 VAL A O 1
ATOM 1012 N N . SER A 1 128 ? 24.944 17.720 35.234 1.00 27.69 128 SER A N 1
ATOM 1013 C CA . SER A 1 128 ? 25.542 16.389 35.077 1.00 28.23 128 SER A CA 1
ATOM 1014 C C . SER A 1 128 ? 24.736 15.510 34.134 1.00 27.95 128 SER A C 1
ATOM 1015 O O . SER A 1 128 ? 25.339 14.798 33.327 1.00 27.97 128 SER A O 1
ATOM 1018 N N . ARG A 1 129 ? 23.399 15.535 34.272 1.00 27.56 129 ARG A N 1
ATOM 1019 C CA . ARG A 1 129 ? 22.480 14.799 33.375 1.00 27.02 129 ARG A CA 1
ATOM 1020 C C . ARG A 1 129 ? 22.638 15.311 31.928 1.00 26.08 129 ARG A C 1
ATOM 1021 O O . ARG A 1 129 ? 22.779 14.514 31.003 1.00 26.61 129 ARG A O 1
ATOM 1029 N N . ILE A 1 130 ? 22.634 16.630 31.751 1.00 24.98 130 ILE A N 1
ATOM 1030 C CA . ILE A 1 130 ? 22.740 17.251 30.415 1.00 24.88 130 ILE A CA 1
ATOM 1031 C C . ILE A 1 130 ? 24.078 16.862 29.757 1.00 25.31 130 ILE A C 1
ATOM 1032 O O . ILE A 1 130 ? 24.112 16.360 28.620 1.00 25.12 130 ILE A O 1
ATOM 1037 N N . GLU A 1 131 ? 25.172 17.042 30.502 1.00 25.51 131 GLU A N 1
ATOM 1038 C CA . GLU A 1 131 ? 26.493 16.590 30.072 1.00 25.61 131 GLU A CA 1
ATOM 1039 C C . GLU A 1 131 ? 26.565 15.088 29.779 1.00 26.10 131 GLU A C 1
ATOM 1040 O O . GLU A 1 131 ? 27.128 14.710 28.757 1.00 27.00 131 GLU A O 1
ATOM 1046 N N . GLU A 1 132 ? 26.022 14.235 30.657 1.00 26.44 132 GLU A N 1
ATOM 1047 C CA A GLU A 1 132 ? 26.040 12.803 30.387 0.50 26.81 132 GLU A CA 1
ATOM 1048 C CA B GLU A 1 132 ? 25.964 12.785 30.429 0.50 26.86 132 GLU A CA 1
ATOM 1049 C C . GLU A 1 132 ? 25.309 12.467 29.082 1.00 26.78 132 GLU A C 1
ATOM 1050 O O . GLU A 1 132 ? 25.828 11.669 28.277 1.00 25.78 132 GLU A O 1
ATOM 1061 N N . ASP A 1 133 ? 24.143 13.082 28.852 1.00 26.56 133 ASP A N 1
ATOM 1062 C CA . ASP A 1 133 ? 23.402 12.866 27.599 1.00 26.45 133 ASP A CA 1
ATOM 1063 C C . ASP A 1 133 ? 24.232 13.234 26.386 1.00 26.55 133 ASP A C 1
ATOM 1064 O O . ASP A 1 133 ? 24.346 12.449 25.459 1.00 27.27 133 ASP A O 1
ATOM 1069 N N . ILE A 1 134 ? 24.814 14.436 26.401 1.00 26.82 134 ILE A N 1
ATOM 1070 C CA . ILE A 1 134 ? 25.574 14.918 25.265 1.00 27.06 134 ILE A CA 1
ATOM 1071 C C . ILE A 1 134 ? 26.849 14.146 25.048 1.00 28.28 134 ILE A C 1
ATOM 1072 O O . ILE A 1 134 ? 27.139 13.786 23.908 1.00 29.55 134 ILE A O 1
ATOM 1077 N N . LYS A 1 135 ? 27.588 13.852 26.124 1.00 28.28 135 LYS A N 1
ATOM 1078 C CA . LYS A 1 135 ? 28.887 13.185 25.977 1.00 28.45 135 LYS A CA 1
ATOM 1079 C C . LYS A 1 135 ? 28.767 11.732 25.522 1.00 28.22 135 LYS A C 1
ATOM 1080 O O . LYS A 1 135 ? 29.657 11.243 24.825 1.00 28.95 135 LYS A O 1
ATOM 1086 N N . SER A 1 136 ? 27.636 11.092 25.855 1.00 27.21 136 SER A N 1
ATOM 1087 C CA A SER A 1 136 ? 27.345 9.716 25.419 0.70 27.99 136 SER A CA 1
ATOM 1088 C CA B SER A 1 136 ? 27.320 9.721 25.424 0.30 27.69 136 SER A CA 1
ATOM 1089 C C . SER A 1 136 ? 27.077 9.648 23.913 1.00 27.80 136 SER A C 1
ATOM 1090 O O . SER A 1 136 ? 27.193 8.590 23.293 1.00 28.14 136 SER A O 1
ATOM 1095 N N . PHE A 1 137 ? 26.735 10.790 23.332 1.00 27.40 137 PHE A N 1
ATOM 1096 C CA . PHE A 1 137 ? 26.400 10.913 21.920 1.00 27.14 137 PHE A CA 1
ATOM 1097 C C . PHE A 1 137 ? 27.611 11.455 21.164 1.00 27.42 137 PHE A C 1
ATOM 1098 O O . PHE A 1 137 ? 27.867 11.053 20.024 1.00 27.07 137 PHE A O 1
ATOM 1106 N N . ALA A 1 138 ? 28.368 12.342 21.809 1.00 27.84 138 ALA A N 1
ATOM 1107 C CA . ALA A 1 138 ? 29.323 13.184 21.088 1.00 29.07 138 ALA A CA 1
ATOM 1108 C C . ALA A 1 138 ? 30.585 12.477 20.610 1.00 30.24 138 ALA A C 1
ATOM 1109 O O . ALA A 1 138 ? 31.087 11.518 21.229 1.00 30.80 138 ALA A O 1
ATOM 1111 N N . ASP A 1 139 ? 31.094 12.965 19.490 1.00 31.20 139 ASP A N 1
ATOM 1112 C CA . ASP A 1 139 ? 32.432 12.605 19.024 1.00 31.98 139 ASP A CA 1
ATOM 1113 C C . ASP A 1 139 ? 33.224 13.884 18.719 1.00 32.34 139 ASP A C 1
ATOM 1114 O O . ASP A 1 139 ? 32.789 14.970 19.122 1.00 32.46 139 ASP A O 1
ATOM 1119 N N . ASP A 1 140 ? 34.363 13.764 18.024 1.00 33.47 140 ASP A N 1
ATOM 1120 C CA A ASP A 1 140 ? 35.186 14.910 17.618 0.60 33.71 140 ASP A CA 1
ATOM 1121 C CA B ASP A 1 140 ? 35.162 14.940 17.654 0.40 33.33 140 ASP A CA 1
ATOM 1122 C C . ASP A 1 140 ? 34.564 15.708 16.462 1.00 32.93 140 ASP A C 1
ATOM 1123 O O . ASP A 1 140 ? 35.092 16.743 16.047 1.00 33.19 140 ASP A O 1
ATOM 1132 N N . GLU A 1 141 ? 33.449 15.223 15.928 1.00 31.75 141 GLU A N 1
ATOM 1133 C CA . GLU A 1 141 ? 32.749 15.945 14.850 1.00 30.98 141 GLU A CA 1
ATOM 1134 C C . GLU A 1 141 ? 31.318 16.325 15.260 1.00 29.46 141 GLU A C 1
ATOM 1135 O O . GLU A 1 141 ? 30.386 16.301 14.456 1.00 28.78 141 GLU A O 1
ATOM 1141 N N . THR A 1 142 ? 31.167 16.685 16.533 1.00 28.75 142 THR A N 1
ATOM 1142 C CA . THR A 1 142 ? 29.863 16.983 17.124 1.00 26.43 142 THR A CA 1
ATOM 1143 C C . THR A 1 142 ? 29.715 18.450 17.475 1.00 25.56 142 THR A C 1
ATOM 1144 O O . THR A 1 142 ? 30.658 19.061 17.964 1.00 25.74 142 THR A O 1
ATOM 1148 N N . VAL A 1 143 ? 28.524 18.988 17.182 1.00 24.92 143 VAL A N 1
ATOM 1149 C CA A VAL A 1 143 ? 28.148 20.371 17.470 0.50 23.89 143 VAL A CA 1
ATOM 1150 C CA B VAL A 1 143 ? 28.165 20.365 17.542 0.50 23.34 143 VAL A CA 1
ATOM 1151 C C . VAL A 1 143 ? 26.819 20.365 18.257 1.00 23.62 143 VAL A C 1
ATOM 1152 O O . VAL A 1 143 ? 25.997 19.473 18.075 1.00 24.12 143 VAL A O 1
ATOM 1159 N N . VAL A 1 144 ? 26.604 21.355 19.112 1.00 23.49 144 VAL A N 1
ATOM 1160 C CA . VAL A 1 144 ? 25.324 21.480 19.816 1.00 22.18 144 VAL A CA 1
ATOM 1161 C C . VAL A 1 144 ? 24.645 22.739 19.367 1.00 21.66 144 VAL A C 1
ATOM 1162 O O . VAL A 1 144 ? 25.256 23.816 19.365 1.00 23.11 144 VAL A O 1
ATOM 1166 N N . ILE A 1 145 ? 23.389 22.617 18.956 1.00 20.86 145 ILE A N 1
ATOM 1167 C CA . ILE A 1 145 ? 22.649 23.801 18.473 1.00 21.01 145 ILE A CA 1
ATOM 1168 C C . ILE A 1 145 ? 21.320 23.992 19.243 1.00 20.27 145 ILE A C 1
ATOM 1169 O O . ILE A 1 145 ? 20.547 23.075 19.374 1.00 20.77 145 ILE A O 1
ATOM 1174 N N . ASN A 1 146 ? 21.098 25.190 19.767 1.00 21.46 146 ASN A N 1
ATOM 1175 C CA . ASN A 1 146 ? 19.869 25.476 20.491 1.00 22.04 146 ASN A CA 1
ATOM 1176 C C . ASN A 1 146 ? 18.777 25.926 19.520 1.00 22.40 146 ASN A C 1
ATOM 1177 O O . ASN A 1 146 ? 18.923 26.976 18.889 1.00 22.32 146 ASN A O 1
ATOM 1182 N N . VAL A 1 147 ? 17.712 25.133 19.398 1.00 22.06 147 VAL A N 1
ATOM 1183 C CA . VAL A 1 147 ? 16.511 25.526 18.639 1.00 23.67 147 VAL A CA 1
ATOM 1184 C C . VAL A 1 147 ? 15.224 25.375 19.493 1.00 24.47 147 VAL A C 1
ATOM 1185 O O . VAL A 1 147 ? 14.152 25.026 18.981 1.00 24.50 147 VAL A O 1
ATOM 1189 N N . ALA A 1 148 ? 15.344 25.626 20.791 1.00 25.23 148 ALA A N 1
ATOM 1190 C CA . ALA A 1 148 ? 14.250 25.421 21.730 1.00 25.45 148 ALA A CA 1
ATOM 1191 C C . ALA A 1 148 ? 13.436 26.694 21.801 1.00 26.26 148 ALA A C 1
ATOM 1192 O O . ALA A 1 148 ? 13.895 27.730 21.362 1.00 26.30 148 ALA A O 1
ATOM 1194 N N . SER A 1 149 ? 12.225 26.618 22.369 1.00 27.31 149 SER A N 1
ATOM 1195 C CA . SER A 1 149 ? 11.350 27.782 22.515 1.00 27.54 149 SER A CA 1
ATOM 1196 C C . SER A 1 149 ? 12.118 28.930 23.111 1.00 27.48 149 SER A C 1
ATOM 1197 O O . SER A 1 149 ? 12.969 28.739 24.001 1.00 27.54 149 SER A O 1
ATOM 1200 N N . THR A 1 150 ? 11.786 30.118 22.616 1.00 27.66 150 THR A N 1
ATOM 1201 C CA . THR A 1 150 ? 12.327 31.370 23.080 1.00 28.42 150 THR A CA 1
ATOM 1202 C C . THR A 1 150 ? 11.968 31.668 24.541 1.00 29.11 150 THR A C 1
ATOM 1203 O O . THR A 1 150 ? 10.795 31.684 24.913 1.00 28.45 150 THR A O 1
ATOM 1207 N N . GLU A 1 151 ? 13.004 31.920 25.336 1.00 29.27 151 GLU A N 1
ATOM 1208 C CA . GLU A 1 151 ? 12.912 32.234 26.757 1.00 30.21 151 GLU A CA 1
ATOM 1209 C C . GLU A 1 151 ? 12.611 33.729 26.902 1.00 30.87 151 GLU A C 1
ATOM 1210 O O . GLU A 1 151 ? 12.857 34.500 25.972 1.00 31.39 151 GLU A O 1
ATOM 1216 N N . PRO A 1 152 ? 12.117 34.149 28.081 1.00 32.02 152 PRO A N 1
ATOM 1217 C CA . PRO A 1 152 ? 12.094 35.575 28.416 1.00 33.05 152 PRO A CA 1
ATOM 1218 C C . PRO A 1 152 ? 13.502 36.132 28.657 1.00 33.80 152 PRO A C 1
ATOM 1219 O O . PRO A 1 152 ? 14.460 35.366 28.755 1.00 34.43 152 PRO A O 1
ATOM 1223 N N . LEU A 1 153 ? 13.635 37.455 28.745 1.00 35.52 153 LEU A N 1
ATOM 1224 C CA . LEU A 1 153 ? 14.924 38.061 29.141 1.00 36.09 153 LEU A CA 1
ATOM 1225 C C . LEU A 1 153 ? 15.294 37.563 30.540 1.00 37.08 153 LEU A C 1
ATOM 1226 O O . LEU A 1 153 ? 14.441 37.565 31.426 1.00 37.17 153 LEU A O 1
ATOM 1231 N N . PRO A 1 154 ? 16.554 37.098 30.731 1.00 37.96 154 PRO A N 1
ATOM 1232 C CA . PRO A 1 154 ? 16.973 36.498 32.030 1.00 38.63 154 PRO A CA 1
ATOM 1233 C C . PRO A 1 154 ? 17.033 37.504 33.183 1.00 40.06 154 PRO A C 1
ATOM 1234 O O . PRO A 1 154 ? 17.184 38.702 32.944 1.00 39.98 154 PRO A O 1
ATOM 1238 N N . ASN A 1 155 ? 16.918 37.020 34.419 1.00 41.63 155 ASN A N 1
ATOM 1239 C CA . ASN A 1 155 ? 17.267 37.844 35.586 1.00 43.94 155 ASN A CA 1
ATOM 1240 C C . ASN A 1 155 ? 18.780 37.996 35.580 1.00 44.45 155 ASN A C 1
ATOM 1241 O O . ASN A 1 155 ? 19.500 37.089 36.015 1.00 44.44 155 ASN A O 1
ATOM 1246 N N . TYR A 1 156 ? 19.282 39.113 35.054 1.00 45.72 156 TYR A N 1
ATOM 1247 C CA . TYR A 1 156 ? 20.742 39.230 34.901 1.00 46.54 156 TYR A CA 1
ATOM 1248 C C . TYR A 1 156 ? 21.423 39.517 36.258 1.00 46.28 156 TYR A C 1
ATOM 1249 O O . TYR A 1 156 ? 20.797 40.040 37.188 1.00 46.99 156 TYR A O 1
ATOM 1258 N N . SER A 1 157 ? 22.681 39.096 36.359 1.00 45.22 157 SER A N 1
ATOM 1259 C CA . SER A 1 157 ? 23.456 39.159 37.574 1.00 44.55 157 SER A CA 1
ATOM 1260 C C . SER A 1 157 ? 24.891 39.348 37.158 1.00 44.27 157 SER A C 1
ATOM 1261 O O . SER A 1 157 ? 25.430 38.547 36.401 1.00 43.85 157 SER A O 1
ATOM 1264 N N . GLU A 1 158 ? 25.516 40.408 37.645 1.00 44.34 158 GLU A N 1
ATOM 1265 C CA . GLU A 1 158 ? 26.934 40.631 37.382 1.00 44.54 158 GLU A CA 1
ATOM 1266 C C . GLU A 1 158 ? 27.792 39.510 37.961 1.00 43.37 158 GLU A C 1
ATOM 1267 O O . GLU A 1 158 ? 28.678 39.007 37.281 1.00 42.52 158 GLU A O 1
ATOM 1273 N N . GLU A 1 159 ? 27.534 39.119 39.211 1.00 42.73 159 GLU A N 1
ATOM 1274 C CA . GLU A 1 159 ? 28.353 38.088 39.848 1.00 41.75 159 GLU A CA 1
ATOM 1275 C C . GLU A 1 159 ? 28.243 36.782 39.116 1.00 40.03 159 GLU A C 1
ATOM 1276 O O . GLU A 1 159 ? 29.246 36.169 38.806 1.00 40.32 159 GLU A O 1
ATOM 1282 N N . TYR A 1 160 ? 27.015 36.352 38.857 1.00 38.51 160 TYR A N 1
ATOM 1283 C CA . TYR A 1 160 ? 26.778 35.017 38.328 1.00 36.82 160 TYR A CA 1
ATOM 1284 C C . TYR A 1 160 ? 26.936 34.903 36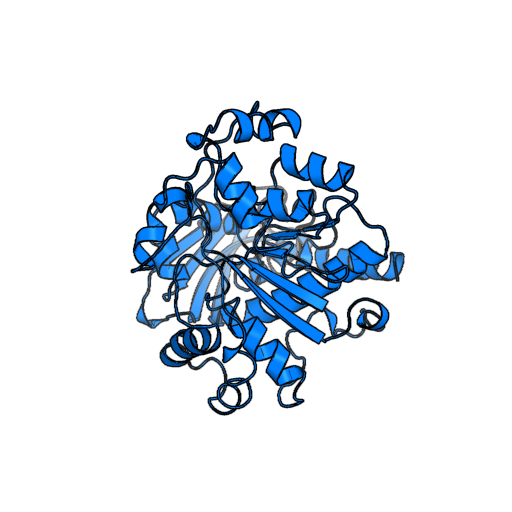.814 1.00 35.96 160 TYR A C 1
ATOM 1285 O O . TYR A 1 160 ? 27.147 33.806 36.317 1.00 35.91 160 TYR A O 1
ATOM 1294 N N . HIS A 1 161 ? 26.838 36.019 36.088 1.00 35.49 161 HIS A N 1
ATOM 1295 C CA . HIS A 1 161 ? 26.913 35.980 34.612 1.00 34.57 161 HIS A CA 1
ATOM 1296 C C . HIS A 1 161 ? 28.144 36.673 34.048 1.00 34.13 161 HIS A C 1
ATOM 1297 O O . HIS A 1 161 ? 28.482 36.494 32.886 1.00 33.11 161 HIS A O 1
ATOM 1304 N N . GLY A 1 162 ? 28.818 37.440 34.895 1.00 34.69 162 GLY A N 1
ATOM 1305 C CA . GLY A 1 162 ? 29.919 38.304 34.470 1.00 34.75 162 GLY A CA 1
ATOM 1306 C C . GLY A 1 162 ? 31.286 37.654 34.355 1.00 34.89 162 GLY A C 1
ATOM 1307 O O . GLY A 1 162 ? 32.189 38.247 33.775 1.00 35.67 162 GLY A O 1
ATOM 1308 N N . SER A 1 163 ? 31.453 36.455 34.915 1.00 33.76 163 SER A N 1
ATOM 1309 C CA . SER A 1 163 ? 32.728 35.708 34.844 1.00 33.34 163 SER A CA 1
ATOM 1310 C C . SER A 1 163 ? 32.413 34.242 34.974 1.00 32.52 163 SER A C 1
ATOM 1311 O O . SER A 1 163 ? 31.372 33.894 35.515 1.00 33.15 163 SER A O 1
ATOM 1314 N N . LEU A 1 164 ? 33.305 33.397 34.467 1.00 32.22 164 LEU A N 1
ATOM 1315 C CA . LEU A 1 164 ? 33.163 31.950 34.561 1.00 32.11 164 LEU A CA 1
ATOM 1316 C C . LEU A 1 164 ? 33.164 31.450 36.013 1.00 32.48 164 LEU A C 1
ATOM 1317 O O . LEU A 1 164 ? 32.379 30.568 36.386 1.00 31.82 164 LEU A O 1
ATOM 1322 N N . GLU A 1 165 ? 34.055 32.000 36.824 1.00 33.61 165 GLU A N 1
ATOM 1323 C CA . GLU A 1 165 ? 34.082 31.699 38.250 1.00 34.65 165 GLU A CA 1
ATOM 1324 C C . GLU A 1 165 ? 32.746 32.056 38.926 1.00 33.91 165 GLU A C 1
ATOM 1325 O O . GLU A 1 165 ? 32.232 31.298 39.743 1.00 33.82 165 GLU A O 1
ATOM 1331 N N . GLY A 1 166 ? 32.175 33.202 38.569 1.00 33.73 166 GLY A N 1
ATOM 1332 C CA . GLY A 1 166 ? 30.864 33.591 39.097 1.00 33.35 166 GLY A CA 1
ATOM 1333 C C . GLY A 1 166 ? 29.742 32.649 38.689 1.00 32.62 166 GLY A C 1
ATOM 1334 O O . GLY A 1 166 ? 28.896 32.316 39.507 1.00 32.63 166 GLY A O 1
ATOM 1335 N N . PHE A 1 167 ? 29.736 32.231 37.418 1.00 32.04 167 PHE A N 1
ATOM 1336 C CA . PHE A 1 167 ? 28.776 31.256 36.883 1.00 31.22 167 PHE A CA 1
ATOM 1337 C C . PHE A 1 167 ? 28.943 29.868 37.535 1.00 31.36 167 PHE A C 1
ATOM 1338 O O . PHE A 1 167 ? 27.962 29.207 37.870 1.00 30.94 167 PHE A O 1
ATOM 1346 N N . GLU A 1 168 ? 30.180 29.418 37.713 1.00 31.40 168 GLU A N 1
ATOM 1347 C CA . GLU A 1 168 ? 30.401 28.136 38.368 1.00 31.69 168 GLU A CA 1
ATOM 1348 C C . GLU A 1 168 ? 30.044 28.189 39.856 1.00 31.77 168 GLU A C 1
ATOM 1349 O O . GLU A 1 168 ? 29.609 27.196 40.432 1.00 31.46 168 GLU A O 1
ATOM 1355 N N A ARG A 1 169 ? 30.204 29.364 40.453 0.50 32.27 169 ARG A N 1
ATOM 1356 N N B ARG A 1 169 ? 30.185 29.372 40.447 0.50 32.06 169 ARG A N 1
ATOM 1357 C CA A ARG A 1 169 ? 29.708 29.619 41.801 0.50 32.84 169 ARG A CA 1
ATOM 1358 C CA B ARG A 1 169 ? 29.729 29.639 41.814 0.50 32.43 169 ARG A CA 1
ATOM 1359 C C A ARG A 1 169 ? 28.185 29.474 41.834 0.50 32.26 169 ARG A C 1
ATOM 1360 C C B ARG A 1 169 ? 28.187 29.678 41.904 0.50 32.03 169 ARG A C 1
ATOM 1361 O O A ARG A 1 169 ? 27.631 28.896 42.782 0.50 32.43 169 ARG A O 1
ATOM 1362 O O B ARG A 1 169 ? 27.617 29.427 42.963 0.50 32.22 169 ARG A O 1
ATOM 1377 N N . MET A 1 170 ? 27.520 29.973 40.789 1.00 31.57 170 MET A N 1
ATOM 1378 C CA . MET A 1 170 ? 26.053 29.912 40.689 1.00 31.15 170 MET A CA 1
ATOM 1379 C C . MET A 1 170 ? 25.564 28.483 40.726 1.00 30.57 170 MET A C 1
ATOM 1380 O O . MET A 1 170 ? 24.603 28.161 41.430 1.00 30.48 170 MET A O 1
ATOM 1385 N N . ILE A 1 171 ? 26.233 27.630 39.953 1.00 30.63 171 ILE A N 1
ATOM 1386 C CA . ILE A 1 171 ? 25.932 26.199 39.918 1.00 30.70 171 ILE A CA 1
ATOM 1387 C C . ILE A 1 171 ? 26.219 25.576 41.286 1.00 31.19 171 ILE A C 1
ATOM 1388 O O . ILE A 1 171 ? 25.380 24.836 41.806 1.00 31.45 171 ILE A O 1
ATOM 1393 N N . ASP A 1 172 ? 27.395 25.866 41.849 1.00 31.70 172 ASP A N 1
ATOM 1394 C CA . ASP A 1 172 ? 27.765 25.312 43.153 1.00 33.67 172 ASP A CA 1
ATOM 1395 C C . ASP A 1 172 ? 26.737 25.646 44.243 1.00 33.71 172 ASP A C 1
ATOM 1396 O O . ASP A 1 172 ? 26.415 24.785 45.060 1.00 34.28 172 ASP A O 1
ATOM 1401 N N . GLU A 1 173 ? 26.237 26.884 44.242 1.00 33.48 173 GLU A N 1
ATOM 1402 C CA . GLU A 1 173 ? 25.303 27.367 45.265 1.00 33.54 173 GLU A CA 1
ATOM 1403 C C . GLU A 1 173 ? 23.859 27.036 44.940 1.00 33.00 173 GLU A C 1
ATOM 1404 O O . GLU A 1 173 ? 22.988 27.339 45.742 1.00 33.08 173 GLU A O 1
ATOM 1410 N N . ASP A 1 174 ? 23.600 26.451 43.761 1.00 32.49 174 ASP A N 1
ATOM 1411 C CA . ASP A 1 174 ? 22.242 26.044 43.340 1.00 32.10 174 ASP A CA 1
ATOM 1412 C C . ASP A 1 174 ? 21.338 27.274 43.257 1.00 32.05 174 ASP A C 1
ATOM 1413 O O . ASP A 1 174 ? 20.177 27.218 43.637 1.00 31.49 174 ASP A O 1
ATOM 1418 N N . ARG A 1 175 ? 21.898 28.389 42.775 1.00 32.02 175 ARG A N 1
ATOM 1419 C CA . ARG A 1 175 ? 21.151 29.647 42.646 1.00 32.95 175 ARG A CA 1
ATOM 1420 C C . ARG A 1 175 ? 20.323 29.653 41.359 1.00 32.49 175 ARG A C 1
ATOM 1421 O O . ARG A 1 175 ? 20.669 30.332 40.382 1.00 32.43 175 ARG A O 1
ATOM 1429 N N . LYS A 1 176 ? 19.231 28.895 41.390 1.00 32.45 176 LYS A N 1
ATOM 1430 C CA . LYS A 1 176 ? 18.356 28.681 40.237 1.00 32.95 176 LYS A CA 1
ATOM 1431 C C . LYS A 1 176 ? 17.766 29.968 39.660 1.00 33.83 176 LYS A C 1
ATOM 1432 O O . LYS A 1 176 ? 17.554 30.080 38.440 1.00 33.88 176 LYS A O 1
ATOM 1438 N N . GLU A 1 177 ? 17.541 30.945 40.530 1.00 34.47 177 GLU A N 1
ATOM 1439 C CA . GLU A 1 177 ? 16.928 32.203 40.143 1.00 35.70 177 GLU A CA 1
ATOM 1440 C C . GLU A 1 177 ? 17.693 32.890 39.024 1.00 35.05 177 GLU A C 1
ATOM 1441 O O . GLU A 1 177 ? 17.124 33.672 38.275 1.00 35.34 177 GLU A O 1
ATOM 1447 N N . TYR A 1 178 ? 18.981 32.605 38.911 1.00 34.79 178 TYR A N 1
ATOM 1448 C CA . TYR A 1 178 ? 19.812 33.266 37.920 1.00 34.57 178 TYR A CA 1
ATOM 1449 C C . TYR A 1 178 ? 20.223 32.374 36.752 1.00 33.42 178 TYR A C 1
ATOM 1450 O O . TYR A 1 178 ? 20.946 32.810 35.863 1.00 33.41 178 TYR A O 1
ATOM 1459 N N . ALA A 1 179 ? 19.780 31.121 36.770 1.00 32.84 179 ALA A N 1
ATOM 1460 C CA . ALA A 1 179 ? 20.066 30.198 35.691 1.00 32.38 179 ALA A CA 1
ATOM 1461 C C . ALA A 1 179 ? 18.852 30.103 34.780 1.00 32.42 179 ALA A C 1
ATOM 1462 O O . ALA A 1 179 ? 17.700 30.079 35.254 1.00 33.76 179 ALA A O 1
ATOM 1464 N N . SER A 1 180 ? 19.093 30.085 33.475 1.00 31.44 180 SER A N 1
ATOM 1465 C CA . SER A 1 180 ? 18.038 29.719 32.532 1.00 29.81 180 SER A CA 1
ATOM 1466 C C . SER A 1 180 ? 18.495 28.488 31.800 1.00 28.52 180 SER A C 1
ATOM 1467 O O . SER A 1 180 ? 19.696 28.249 31.678 1.00 28.05 180 SER A O 1
ATOM 1470 N N . ALA A 1 181 ? 17.536 27.693 31.355 1.00 27.25 181 ALA A N 1
ATOM 1471 C CA . ALA A 1 181 ? 17.800 26.509 30.559 1.00 26.31 181 ALA A CA 1
ATOM 1472 C C . ALA A 1 181 ? 18.874 26.700 29.486 1.00 25.75 181 ALA A C 1
ATOM 1473 O O . ALA A 1 181 ? 19.798 25.886 29.401 1.00 26.14 181 ALA A O 1
ATOM 1475 N N . SER A 1 182 ? 18.758 27.766 28.689 1.00 24.69 182 SER A N 1
ATOM 1476 C CA . SER A 1 182 ? 19.644 27.977 27.526 1.00 24.17 182 SER A CA 1
ATOM 1477 C C . SER A 1 182 ? 21.101 28.160 27.953 1.00 24.04 182 SER A C 1
ATOM 1478 O O . SER A 1 182 ? 21.998 27.696 27.263 1.00 22.93 182 SER A O 1
ATOM 1481 N N . MET A 1 183 ? 21.308 28.848 29.084 1.00 24.39 183 MET A N 1
ATOM 1482 C CA . MET A 1 183 ? 22.640 28.986 29.689 1.00 25.15 183 MET A CA 1
ATOM 1483 C C . MET A 1 183 ? 23.239 27.647 30.072 1.00 24.67 183 MET A C 1
ATOM 1484 O O . MET A 1 183 ? 24.411 27.438 29.846 1.00 25.31 183 MET A O 1
ATOM 1489 N N . LEU A 1 184 ? 22.430 26.758 30.651 1.00 25.01 184 LEU A N 1
ATOM 1490 C CA . LEU A 1 184 ? 22.878 25.444 31.113 1.00 24.37 184 LEU A CA 1
ATOM 1491 C C . LEU A 1 184 ? 23.251 24.491 29.974 1.00 24.47 184 LEU A C 1
ATOM 1492 O O . LEU A 1 184 ? 24.244 23.742 30.073 1.00 23.96 184 LEU A O 1
ATOM 1497 N N . TYR A 1 185 ? 22.471 24.506 28.893 1.00 23.00 185 TYR A N 1
ATOM 1498 C CA . TYR A 1 185 ? 22.864 23.726 27.736 1.00 22.99 185 TYR A CA 1
ATOM 1499 C C . TYR A 1 185 ? 24.148 24.243 27.065 1.00 22.25 185 TYR A C 1
ATOM 1500 O O . TYR A 1 185 ? 24.978 23.458 26.642 1.00 23.17 185 TYR A O 1
ATOM 1509 N N . ALA A 1 186 ? 24.287 25.553 26.940 1.00 22.33 186 ALA A N 1
ATOM 1510 C CA . ALA A 1 186 ? 25.487 26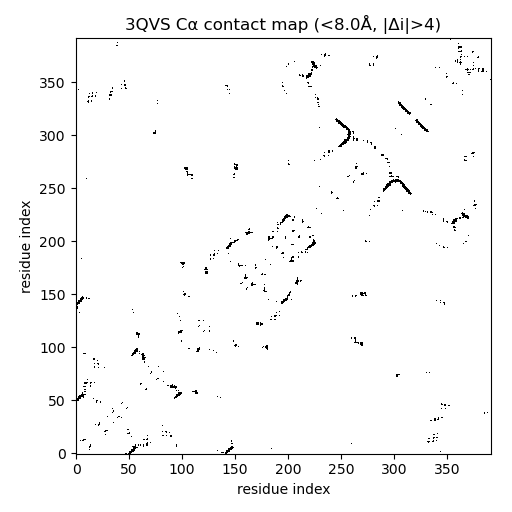.185 26.411 1.00 22.37 186 ALA A CA 1
ATOM 1511 C C . ALA A 1 186 ? 26.720 25.902 27.259 1.00 22.89 186 ALA A C 1
ATOM 1512 O O . ALA A 1 186 ? 27.742 25.430 26.736 1.00 22.49 186 ALA A O 1
ATOM 1514 N N . TYR A 1 187 ? 26.630 26.193 28.563 1.00 22.80 187 TYR A N 1
ATOM 1515 C CA . TYR A 1 187 ? 27.617 25.731 29.532 1.00 23.38 187 TYR A CA 1
ATOM 1516 C C . TYR A 1 187 ? 28.039 24.254 29.336 1.00 23.05 187 TYR A C 1
ATOM 1517 O O . TYR A 1 187 ? 29.234 23.954 29.247 1.00 23.77 187 TYR A O 1
ATOM 1526 N N . ALA A 1 188 ? 27.078 23.329 29.266 1.00 23.59 188 ALA A N 1
ATOM 1527 C CA . ALA A 1 188 ? 27.416 21.917 29.115 1.00 23.22 188 ALA A CA 1
ATOM 1528 C C . ALA A 1 188 ? 28.186 21.647 27.830 1.00 23.68 188 ALA A C 1
ATOM 1529 O O . ALA A 1 188 ? 29.237 20.993 27.868 1.00 23.41 188 ALA A O 1
ATOM 1531 N N . ALA A 1 189 ? 27.695 22.181 26.704 1.00 24.31 189 ALA A N 1
ATOM 1532 C CA . ALA A 1 189 ? 28.348 22.000 25.394 1.00 24.19 189 ALA A CA 1
ATOM 1533 C C . ALA A 1 189 ? 29.822 22.429 25.445 1.00 24.55 189 ALA A C 1
ATOM 1534 O O . ALA A 1 189 ? 30.713 21.666 25.093 1.00 25.44 189 ALA A O 1
ATOM 1536 N N . LEU A 1 190 ? 30.077 23.628 25.950 1.00 24.74 190 LEU A N 1
ATOM 1537 C CA . LEU A 1 190 ? 31.426 24.201 25.986 1.00 25.23 190 LEU A CA 1
ATOM 1538 C C . LEU A 1 190 ? 32.358 23.520 26.987 1.00 26.40 190 LEU A C 1
ATOM 1539 O O . LEU A 1 190 ? 33.524 23.335 26.690 1.00 27.14 190 LEU A O 1
ATOM 1544 N N . LYS A 1 191 ? 31.835 23.182 28.169 1.00 26.70 191 LYS A N 1
ATOM 1545 C CA . LYS A 1 191 ? 32.558 22.362 29.136 1.00 27.83 191 LYS A CA 1
ATOM 1546 C C . LYS A 1 191 ? 33.001 21.046 28.515 1.00 27.77 191 LYS A C 1
ATOM 1547 O O . LYS A 1 191 ? 34.049 20.501 28.893 1.00 27.68 191 LYS A O 1
ATOM 1553 N N . LEU A 1 192 ? 32.213 20.537 27.568 1.00 26.94 192 LEU A N 1
ATOM 1554 C CA . LEU A 1 192 ? 32.573 19.297 26.881 1.00 27.29 192 LEU A CA 1
ATOM 1555 C C . LEU A 1 192 ? 33.487 19.512 25.683 1.00 27.10 192 LEU A C 1
ATOM 1556 O O . LEU A 1 192 ? 33.854 18.560 25.020 1.00 27.86 192 LEU A O 1
ATOM 1561 N N . GLY A 1 193 ? 33.837 20.761 25.403 1.00 27.35 193 GLY A N 1
ATOM 1562 C CA . GLY A 1 193 ? 34.680 21.100 24.269 1.00 27.78 193 GLY A CA 1
ATOM 1563 C C . GLY A 1 193 ? 33.942 21.035 22.938 1.00 27.62 193 GLY A C 1
ATOM 1564 O O . GLY A 1 193 ? 34.555 20.853 21.901 1.00 28.17 193 GLY A O 1
ATOM 1565 N N . LEU A 1 194 ? 32.622 21.170 22.958 1.00 26.84 194 LEU A N 1
ATOM 1566 C CA . LEU A 1 194 ? 31.842 21.058 21.725 1.00 26.87 194 LEU A CA 1
ATOM 1567 C C . LEU A 1 194 ? 31.443 22.419 21.210 1.00 26.09 194 LEU A C 1
ATOM 1568 O O . LEU A 1 194 ? 30.956 23.202 21.989 1.00 27.33 194 LEU A O 1
ATOM 1573 N N . PRO A 1 195 ? 31.630 22.696 19.894 1.00 25.91 195 PRO A N 1
ATOM 1574 C CA . PRO A 1 195 ? 31.094 23.939 19.325 1.00 25.48 195 PRO A CA 1
ATOM 1575 C C . PRO A 1 195 ? 29.585 24.130 19.587 1.00 24.25 195 PRO A C 1
ATOM 1576 O O . PRO A 1 195 ? 28.832 23.169 19.630 1.00 25.46 195 PRO A O 1
ATOM 1580 N N . TYR A 1 196 ? 29.166 25.372 19.749 1.00 24.25 196 TYR A N 1
ATOM 1581 C CA . TYR A 1 196 ? 27.776 25.676 20.133 1.00 22.70 196 TYR A CA 1
ATOM 1582 C C . TYR A 1 196 ? 27.196 26.831 19.313 1.00 22.29 196 TYR A C 1
ATOM 1583 O O . TYR A 1 196 ? 27.863 27.834 19.088 1.00 22.55 196 TYR A O 1
ATOM 1592 N N . ALA A 1 197 ? 25.941 26.709 18.884 1.00 21.52 197 ALA A N 1
ATOM 1593 C CA . ALA A 1 197 ? 25.248 27.847 18.305 1.00 21.29 197 ALA A CA 1
ATOM 1594 C C . ALA A 1 197 ? 23.840 27.954 18.861 1.00 20.74 197 ALA A C 1
ATOM 1595 O O . ALA A 1 197 ? 23.170 26.962 19.124 1.00 20.77 197 ALA A O 1
ATOM 1597 N N . ASN A 1 198 ? 23.416 29.192 19.043 1.00 20.59 198 ASN A N 1
ATOM 1598 C CA . ASN A 1 198 ? 22.111 29.505 19.571 1.00 20.95 198 ASN A CA 1
ATOM 1599 C C . ASN A 1 198 ? 21.252 30.118 18.476 1.00 20.38 198 ASN A C 1
ATOM 1600 O O . ASN A 1 198 ? 21.457 31.248 18.075 1.00 19.74 198 ASN A O 1
ATOM 1605 N N . PHE A 1 199 ? 20.306 29.356 17.963 1.00 20.72 199 PHE A N 1
ATOM 1606 C CA . PHE A 1 199 ? 19.386 29.863 16.925 1.00 19.76 199 PHE A CA 1
ATOM 1607 C C . PHE A 1 199 ? 18.200 30.695 17.468 1.00 20.65 199 PHE A C 1
ATOM 1608 O O . PHE A 1 199 ? 17.334 31.146 16.722 1.00 19.86 199 PHE A O 1
ATOM 1616 N N . THR A 1 200 ? 18.176 30.943 18.768 1.00 20.73 200 THR A N 1
ATOM 1617 C CA . THR A 1 200 ? 17.036 31.630 19.376 1.00 20.50 200 THR A CA 1
ATOM 1618 C C . THR A 1 200 ? 17.489 32.934 20.019 1.00 21.46 200 THR A C 1
ATOM 1619 O O . THR A 1 200 ? 18.701 33.180 20.141 1.00 22.66 200 THR A O 1
ATOM 1623 N N . PRO A 1 201 ? 16.532 33.793 20.433 1.00 21.99 201 PRO A N 1
ATOM 1624 C CA . PRO A 1 201 ? 16.975 34.968 21.180 1.00 21.74 201 PRO A CA 1
ATOM 1625 C C . PRO A 1 201 ? 17.152 34.774 22.721 1.00 21.57 201 PRO A C 1
ATOM 1626 O O . PRO A 1 201 ? 17.336 35.751 23.443 1.00 22.58 201 PRO A O 1
ATOM 1630 N N . SER A 1 202 ? 17.111 33.535 23.207 1.00 21.90 202 SER A N 1
ATOM 1631 C CA . SER A 1 202 ? 17.453 33.213 24.578 1.00 21.20 202 SER A CA 1
ATOM 1632 C C . SER A 1 202 ? 18.931 33.574 24.782 1.00 22.80 202 SER A C 1
ATOM 1633 O O . SER A 1 202 ? 19.710 33.589 23.811 1.00 22.85 202 SER A O 1
ATOM 1636 N N . PRO A 1 203 ? 19.331 33.899 26.025 1.00 24.04 203 PRO A N 1
ATOM 1637 C CA . PRO A 1 203 ? 20.734 34.294 26.236 1.00 24.94 203 PRO A CA 1
ATOM 1638 C C . PRO A 1 203 ? 21.769 33.243 25.745 1.00 25.58 203 PRO A C 1
ATOM 1639 O O . PRO A 1 203 ? 22.763 33.634 25.128 1.00 26.74 203 PRO A O 1
ATOM 1643 N N . GLY A 1 204 ? 21.524 31.953 25.978 1.00 25.12 204 GLY A N 1
ATOM 1644 C CA . GLY A 1 204 ? 22.477 30.898 25.593 1.00 25.94 204 GLY A CA 1
ATOM 1645 C C . GLY A 1 204 ? 23.901 31.174 26.094 1.00 26.58 204 GLY A C 1
ATOM 1646 O O . GLY A 1 204 ? 24.106 31.366 27.297 1.00 27.07 204 GLY A O 1
ATOM 1647 N N . SER A 1 205 ? 24.872 31.216 25.161 1.00 26.11 205 SER A N 1
ATOM 1648 C CA . SER A 1 205 ? 26.299 31.475 25.449 1.00 25.65 205 SER A CA 1
ATOM 1649 C C . SER A 1 205 ? 26.687 32.955 25.417 1.00 26.29 205 SER A C 1
ATOM 1650 O O . SER A 1 205 ? 27.862 33.303 25.624 1.00 25.95 205 SER A O 1
ATOM 1653 N N . ALA A 1 206 ? 25.699 33.810 25.164 1.00 25.60 206 ALA A N 1
ATOM 1654 C CA . ALA A 1 206 ? 25.913 35.248 24.994 1.00 26.75 206 ALA A CA 1
ATOM 1655 C C . ALA A 1 206 ? 26.031 36.033 26.317 1.00 28.04 206 ALA A C 1
ATOM 1656 O O . ALA A 1 206 ? 25.645 37.214 26.394 1.00 29.46 206 ALA A O 1
ATOM 1658 N N . ILE A 1 207 ? 26.559 35.390 27.352 1.00 27.67 207 ILE A N 1
ATOM 1659 C CA . ILE A 1 207 ? 26.870 36.063 28.613 1.00 28.05 207 ILE A CA 1
ATOM 1660 C C . ILE A 1 207 ? 28.397 35.993 28.770 1.00 27.89 207 ILE A C 1
ATOM 1661 O O . ILE A 1 207 ? 29.029 35.091 28.211 1.00 27.48 207 ILE A O 1
ATOM 1666 N N . PRO A 1 208 ? 29.011 36.973 29.469 1.00 28.35 208 PRO A N 1
ATOM 1667 C CA . PRO A 1 208 ? 30.482 37.021 29.570 1.00 28.53 208 PRO A CA 1
ATOM 1668 C C . PRO A 1 208 ? 31.103 35.771 30.157 1.00 28.54 208 PRO A C 1
ATOM 1669 O O . PRO A 1 208 ? 32.156 35.322 29.677 1.00 29.18 208 PRO A O 1
ATOM 1673 N N . ALA A 1 209 ? 30.439 35.190 31.160 1.00 29.22 209 ALA A N 1
ATOM 1674 C CA . ALA A 1 209 ? 30.857 33.926 31.762 1.00 28.98 209 ALA A CA 1
ATOM 1675 C C . ALA A 1 209 ? 31.150 32.842 30.713 1.00 29.05 209 ALA A C 1
ATOM 1676 O O . ALA A 1 209 ? 32.224 32.225 30.729 1.00 29.63 209 ALA A O 1
ATOM 1678 N N . LEU A 1 210 ? 30.198 32.611 29.802 1.00 28.22 210 LEU A N 1
ATOM 1679 C CA . LEU A 1 210 ? 30.320 31.538 28.810 1.00 27.22 210 LEU A CA 1
ATOM 1680 C C . LEU A 1 210 ? 31.221 31.897 27.614 1.00 26.45 210 LEU A C 1
ATOM 1681 O O . LEU A 1 210 ? 31.863 31.028 27.030 1.00 25.59 210 LEU A O 1
ATOM 1686 N N . LYS A 1 211 ? 31.315 33.185 27.304 1.00 26.10 211 LYS A N 1
ATOM 1687 C CA . LYS A 1 211 ? 32.276 33.671 26.305 1.00 26.89 211 LYS A CA 1
ATOM 1688 C C . LYS A 1 211 ? 33.703 33.454 26.808 1.00 27.26 211 LYS A C 1
ATOM 1689 O O . LYS A 1 211 ? 34.565 32.996 26.062 1.00 26.91 211 LYS A O 1
ATOM 1695 N N . GLU A 1 212 ? 33.925 33.746 28.093 1.00 27.67 212 GLU A N 1
ATOM 1696 C CA . GLU A 1 212 ? 35.193 33.423 28.756 1.00 28.27 212 GLU A CA 1
ATOM 1697 C C . GLU A 1 212 ? 35.467 31.915 28.717 1.00 27.59 212 GLU A C 1
ATOM 1698 O O . GLU A 1 212 ? 36.550 31.491 28.346 1.00 28.64 212 GLU A O 1
ATOM 1704 N N . LEU A 1 213 ? 34.472 31.115 29.068 1.00 27.73 213 LEU A N 1
ATOM 1705 C CA . LEU A 1 213 ? 34.592 29.671 28.988 1.00 27.32 213 LEU A CA 1
ATOM 1706 C C . LEU A 1 213 ? 34.957 29.155 27.589 1.00 27.86 213 LEU A C 1
ATOM 1707 O O . LEU A 1 213 ? 35.851 28.304 27.452 1.00 27.77 213 LEU A O 1
ATOM 1712 N N . ALA A 1 214 ? 34.243 29.605 26.556 1.00 26.79 214 ALA A N 1
ATOM 1713 C CA . ALA A 1 214 ? 34.560 29.152 25.193 1.00 27.02 214 ALA A CA 1
ATOM 1714 C C . ALA A 1 214 ? 36.016 29.476 24.794 1.00 27.47 214 ALA A C 1
ATOM 1715 O O . ALA A 1 214 ? 36.713 28.598 24.302 1.00 27.60 214 ALA A O 1
ATOM 1717 N N . GLU A 1 215 ? 36.467 30.711 25.028 1.00 28.09 215 GLU A N 1
ATOM 1718 C CA . GLU A 1 215 ? 37.879 31.104 24.821 1.00 30.08 215 GLU A CA 1
ATOM 1719 C C . GLU A 1 215 ? 38.892 30.191 25.549 1.00 30.80 215 GLU A C 1
ATOM 1720 O O . GLU A 1 215 ? 39.799 29.638 24.919 1.00 31.42 215 GLU A O 1
ATOM 1726 N N . LYS A 1 216 ? 38.717 30.045 26.867 1.00 31.61 216 LYS A N 1
ATOM 1727 C CA . LYS A 1 216 ? 39.565 29.179 27.707 1.00 32.98 216 LYS A CA 1
ATOM 1728 C C . LYS A 1 216 ? 39.632 27.755 27.153 1.00 32.91 216 LYS A C 1
ATOM 1729 O O . LYS A 1 216 ? 40.722 27.160 27.053 1.00 33.11 216 LYS A O 1
ATOM 1735 N N . LYS A 1 217 ? 38.476 27.214 26.764 1.00 32.16 217 LYS A N 1
ATOM 1736 C CA . LYS A 1 217 ? 38.410 25.860 26.239 1.00 31.96 217 LYS A CA 1
ATOM 1737 C C . LYS A 1 217 ? 38.859 25.760 24.762 1.00 31.74 217 LYS A C 1
ATOM 1738 O O . LYS A 1 217 ? 39.060 24.653 24.251 1.00 32.28 217 LYS A O 1
ATOM 1744 N N . GLY A 1 218 ? 39.061 26.912 24.117 1.00 30.72 218 GLY A N 1
ATOM 1745 C CA . GLY A 1 218 ? 39.418 27.004 22.687 1.00 30.39 218 GLY A CA 1
ATOM 1746 C C . GLY A 1 218 ? 38.317 26.499 21.763 1.00 29.53 218 GLY A C 1
ATOM 1747 O O . GLY A 1 218 ? 38.595 25.831 20.787 1.00 30.54 218 GLY A O 1
ATOM 1748 N N . VAL A 1 219 ? 37.067 26.820 22.088 1.00 29.12 219 VAL A N 1
ATOM 1749 C CA . VAL A 1 219 ? 35.895 26.254 21.412 1.00 28.10 219 VAL A CA 1
ATOM 1750 C C . VAL A 1 219 ? 35.167 27.354 20.658 1.00 26.83 219 VAL A C 1
ATOM 1751 O O . VAL A 1 219 ? 34.923 28.430 21.234 1.00 26.66 219 VAL A O 1
ATOM 1755 N N . PRO A 1 220 ? 34.833 27.112 19.361 1.00 25.80 220 PRO A N 1
ATOM 1756 C CA . PRO A 1 220 ? 34.110 28.141 18.608 1.00 25.00 220 PRO A CA 1
ATOM 1757 C C . PRO A 1 220 ? 32.612 28.187 18.973 1.00 23.72 220 PRO A C 1
ATOM 1758 O O . PRO A 1 220 ? 32.030 27.146 19.202 1.00 23.73 220 PRO A O 1
ATOM 1762 N N . HIS A 1 221 ? 32.010 29.369 19.061 1.00 23.54 221 HIS A N 1
ATOM 1763 C CA . HIS A 1 221 ? 30.529 29.457 19.214 1.00 23.23 221 HIS A CA 1
ATOM 1764 C C . HIS A 1 221 ? 29.894 30.642 18.441 1.00 22.96 221 HIS A C 1
ATOM 1765 O O . HIS A 1 221 ? 30.585 31.589 18.087 1.00 22.60 221 HIS A O 1
ATOM 1772 N N . ALA A 1 222 ? 28.585 30.586 18.191 1.00 21.90 222 ALA A N 1
ATOM 1773 C CA . ALA A 1 222 ? 27.940 31.523 17.271 1.00 22.69 222 ALA A CA 1
ATOM 1774 C C . ALA A 1 222 ? 26.503 31.815 17.698 1.00 21.23 222 ALA A C 1
ATOM 1775 O O . ALA A 1 222 ? 25.869 30.972 18.282 1.00 20.43 222 ALA A O 1
ATOM 1777 N N . GLY A 1 223 ? 26.012 33.022 17.431 1.00 21.35 223 GLY A N 1
ATOM 1778 C CA . GLY A 1 223 ? 24.626 33.370 17.704 1.00 21.28 223 GLY A CA 1
ATOM 1779 C C . GLY A 1 223 ? 24.504 34.863 17.716 1.00 20.87 223 GLY A C 1
ATOM 1780 O O . GLY A 1 223 ? 25.490 35.507 17.494 1.00 22.22 223 GLY A O 1
ATOM 1781 N N . ASN A 1 224 ? 23.331 35.434 18.001 1.00 22.00 224 ASN A N 1
ATOM 1782 C CA . ASN A 1 224 ? 22.147 34.699 18.421 1.00 20.34 224 ASN A CA 1
ATOM 1783 C C . ASN A 1 224 ? 20.965 34.982 17.528 1.00 19.49 224 ASN A C 1
ATOM 1784 O O . ASN A 1 224 ? 20.839 36.063 16.978 1.00 20.21 224 ASN A O 1
ATOM 1789 N N . ASP A 1 225 ? 20.050 34.022 17.489 1.00 18.00 225 ASP A N 1
ATOM 1790 C CA . ASP A 1 225 ? 18.688 34.197 16.985 1.00 18.18 225 ASP A CA 1
ATOM 1791 C C . ASP A 1 225 ? 18.625 34.149 15.446 1.00 17.80 225 ASP A C 1
ATOM 1792 O O . ASP A 1 225 ? 19.008 35.087 14.801 1.00 16.89 225 ASP A O 1
ATOM 1797 N N . GLY A 1 226 ? 18.222 33.009 14.858 1.00 16.23 226 GLY A N 1
ATOM 1798 C CA . GLY A 1 226 ? 18.150 32.925 13.381 1.00 16.09 226 GLY A CA 1
ATOM 1799 C C . GLY A 1 226 ? 17.452 34.107 12.717 1.00 17.46 226 GLY A C 1
ATOM 1800 O O . GLY A 1 226 ? 16.322 34.402 13.057 1.00 15.42 226 GLY A O 1
ATOM 1801 N N . LYS A 1 227 ? 18.161 34.768 11.790 1.00 18.12 227 LYS A N 1
ATOM 1802 C CA . LYS A 1 227 ? 17.615 35.744 10.854 1.00 18.98 227 LYS A CA 1
ATOM 1803 C C . LYS A 1 227 ? 17.086 35.032 9.578 1.00 20.67 227 LYS A C 1
ATOM 1804 O O . LYS A 1 227 ? 17.869 34.597 8.708 1.00 20.97 227 LYS A O 1
ATOM 1810 N N . THR A 1 228 ? 15.767 34.853 9.483 1.00 21.58 228 THR A N 1
ATOM 1811 C CA . THR A 1 228 ? 15.196 33.939 8.470 1.00 20.74 228 THR A CA 1
ATOM 1812 C C . THR A 1 228 ? 14.235 34.663 7.501 1.00 20.30 228 THR A C 1
ATOM 1813 O O . THR A 1 228 ? 14.205 34.323 6.308 1.00 21.77 228 THR A O 1
ATOM 1817 N N . GLY A 1 229 ? 13.455 35.639 7.986 1.00 18.73 229 GLY A N 1
ATOM 1818 C CA . GLY A 1 229 ? 12.370 36.173 7.148 1.00 15.86 229 GLY A CA 1
ATOM 1819 C C . GLY A 1 229 ? 12.242 37.655 7.116 1.00 15.90 229 GLY A C 1
ATOM 1820 O O . GLY A 1 229 ? 12.959 38.324 6.377 1.00 15.58 229 GLY A O 1
ATOM 1821 N N . GLU A 1 230 ? 11.333 38.145 7.936 1.00 12.97 230 GLU A N 1
ATOM 1822 C CA . GLU A 1 230 ? 11.129 39.602 8.013 1.00 13.25 230 GLU A CA 1
ATOM 1823 C C . GLU A 1 230 ? 12.399 40.377 8.347 1.00 14.96 230 GLU A C 1
ATOM 1824 O O . GLU A 1 230 ? 12.648 41.502 7.768 1.00 13.49 230 GLU A O 1
ATOM 1830 N N . THR A 1 231 ? 13.165 39.886 9.321 1.00 15.23 231 THR A N 1
ATOM 1831 C CA . THR A 1 231 ? 14.361 40.586 9.760 1.00 15.80 231 THR A CA 1
ATOM 1832 C C . THR A 1 231 ? 15.449 40.499 8.685 1.00 15.30 231 THR A C 1
ATOM 1833 O O . THR A 1 231 ? 16.202 41.438 8.537 1.00 16.46 231 THR A O 1
ATOM 1837 N N . LEU A 1 232 ? 15.530 39.376 7.963 1.00 15.48 232 LEU A N 1
ATOM 1838 C CA . LEU A 1 232 ? 16.370 39.228 6.752 1.00 14.50 232 LEU A CA 1
ATOM 1839 C C . LEU A 1 232 ? 16.072 40.366 5.770 1.00 16.64 232 LEU A C 1
ATOM 1840 O O . LEU A 1 232 ? 17.004 41.060 5.336 1.00 17.18 232 LEU A O 1
ATOM 1845 N N . VAL A 1 233 ? 14.780 40.624 5.490 1.00 15.78 233 VAL A N 1
ATOM 1846 C CA . VAL A 1 233 ? 14.412 41.637 4.519 1.00 15.22 233 VAL A CA 1
ATOM 1847 C C . VAL A 1 233 ? 14.795 42.981 5.093 1.00 16.70 233 VAL A C 1
ATOM 1848 O O . VAL A 1 233 ? 15.344 43.893 4.372 1.00 16.75 233 VAL A O 1
ATOM 1852 N N . LYS A 1 234 ? 14.492 43.160 6.385 1.00 16.29 234 LYS A N 1
ATOM 1853 C CA . LYS A 1 234 ? 14.804 44.480 7.004 1.00 14.99 234 LYS A CA 1
ATOM 1854 C C . LYS A 1 234 ? 16.317 44.780 6.901 1.00 16.14 234 LYS A C 1
ATOM 1855 O O . LYS A 1 234 ? 16.722 45.897 6.659 1.00 16.85 234 LYS A O 1
ATOM 1861 N N . THR A 1 235 ? 17.165 43.814 7.173 1.00 14.32 235 THR A N 1
ATOM 1862 C CA . THR A 1 235 ? 18.608 44.093 7.118 1.00 15.36 235 THR A CA 1
ATOM 1863 C C . THR A 1 235 ? 19.197 44.132 5.692 1.00 15.24 235 THR A C 1
ATOM 1864 O O . THR A 1 235 ? 20.368 44.485 5.535 1.00 15.62 235 THR A O 1
ATOM 1868 N N . THR A 1 236 ? 18.421 43.711 4.698 1.00 16.38 236 THR A N 1
ATOM 1869 C CA . THR A 1 236 ? 18.797 43.814 3.279 1.00 17.22 236 THR A CA 1
ATOM 1870 C C . THR A 1 236 ? 18.336 45.153 2.735 1.00 18.22 236 THR A C 1
ATOM 1871 O O . THR A 1 236 ? 19.034 45.796 1.939 1.00 20.06 236 THR A O 1
ATOM 1875 N N . LEU A 1 237 ? 17.146 45.563 3.160 1.00 18.58 237 LEU A N 1
ATOM 1876 C CA A LEU A 1 237 ? 16.478 46.741 2.612 0.50 17.44 237 LEU A CA 1
ATOM 1877 C CA B LEU A 1 237 ? 16.528 46.761 2.583 0.50 17.38 237 LEU A CA 1
ATOM 1878 C C . LEU A 1 237 ? 16.773 48.034 3.329 1.00 18.21 237 LEU A C 1
ATOM 1879 O O . LEU A 1 237 ? 16.880 49.108 2.688 1.00 17.15 237 LEU A O 1
ATOM 1888 N N . ALA A 1 238 ? 16.897 47.991 4.662 1.00 18.51 238 ALA A N 1
ATOM 1889 C CA . ALA A 1 238 ? 17.193 49.316 5.320 1.00 17.50 238 ALA A CA 1
ATOM 1890 C C . ALA A 1 238 ? 18.431 50.046 4.773 1.00 17.89 238 ALA A C 1
ATOM 1891 O O . ALA A 1 238 ? 18.426 51.273 4.645 1.00 14.34 238 ALA A O 1
ATOM 1893 N N . PRO A 1 239 ? 19.517 49.348 4.437 1.00 17.61 239 PRO A N 1
ATOM 1894 C CA . PRO A 1 239 ? 20.708 50.024 3.879 1.00 18.52 239 PRO A CA 1
ATOM 1895 C C . PRO A 1 239 ? 20.460 50.886 2.604 1.00 18.63 239 PRO A C 1
ATOM 1896 O O . PRO A 1 239 ? 21.130 51.877 2.383 1.00 21.47 239 PRO A O 1
ATOM 1900 N N . MET A 1 240 ? 19.474 50.503 1.793 1.00 19.91 240 MET A N 1
ATOM 1901 C CA . MET A 1 240 ? 19.074 51.241 0.600 1.00 19.08 240 MET A CA 1
ATOM 1902 C C . MET A 1 240 ? 18.748 52.697 0.909 1.00 18.35 240 MET A C 1
ATOM 1903 O O . MET A 1 240 ? 19.127 53.591 0.148 1.00 17.90 240 MET A O 1
ATOM 1908 N N . PHE A 1 241 ? 18.042 52.941 2.017 1.00 16.73 241 PHE A N 1
ATOM 1909 C CA . PHE A 1 241 ? 17.703 54.344 2.392 1.00 16.43 241 PHE A CA 1
ATOM 1910 C C . PHE A 1 241 ? 18.934 55.117 2.812 1.00 16.81 241 PHE A C 1
ATOM 1911 O O . PHE A 1 241 ? 19.047 56.322 2.472 1.00 18.32 241 PHE A O 1
ATOM 1919 N N . ALA A 1 242 ? 19.854 54.463 3.535 1.00 17.59 242 ALA A N 1
ATOM 1920 C CA . ALA A 1 242 ? 21.144 55.044 3.939 1.00 18.77 242 ALA A CA 1
ATOM 1921 C C . ALA A 1 242 ? 22.016 55.371 2.702 1.00 19.81 242 ALA A C 1
ATOM 1922 O O . ALA A 1 242 ? 22.516 56.497 2.576 1.00 18.57 242 ALA A O 1
ATOM 1924 N N . TYR A 1 243 ? 22.156 54.407 1.779 1.00 18.97 243 TYR A N 1
ATOM 1925 C CA . TYR A 1 243 ? 22.954 54.596 0.532 1.00 21.42 243 TYR A CA 1
ATOM 1926 C C . TYR A 1 243 ? 22.460 55.794 -0.279 1.00 21.53 243 TYR A C 1
ATOM 1927 O O . TYR A 1 243 ? 23.237 56.482 -0.972 1.00 21.47 243 TYR A O 1
ATOM 1936 N N . ARG A 1 244 ? 21.158 56.076 -0.155 1.00 20.92 244 ARG A N 1
ATOM 1937 C CA . ARG A 1 244 ? 20.543 57.135 -0.907 1.00 20.73 244 ARG A CA 1
ATOM 1938 C C . ARG A 1 244 ? 20.310 58.337 -0.050 1.00 21.29 244 ARG A C 1
ATOM 1939 O O . ARG A 1 244 ? 19.604 59.221 -0.453 1.00 20.57 244 ARG A O 1
ATOM 1947 N N . ASN A 1 245 ? 20.939 58.395 1.126 1.00 20.73 245 ASN A N 1
ATOM 1948 C CA . ASN A 1 245 ? 20.828 59.593 1.984 1.00 21.24 245 ASN A CA 1
ATOM 1949 C C . ASN A 1 245 ? 19.372 59.994 2.291 1.00 21.03 245 ASN A C 1
ATOM 1950 O O . ASN A 1 245 ? 19.045 61.182 2.393 1.00 20.90 245 ASN A O 1
ATOM 1955 N N . MET A 1 246 ? 18.512 58.987 2.451 1.00 21.83 246 MET A N 1
ATOM 1956 C CA . MET A 1 246 ? 17.111 59.202 2.886 1.00 22.75 246 MET A CA 1
ATOM 1957 C C . MET A 1 246 ? 16.973 59.000 4.414 1.00 22.58 246 MET A C 1
ATOM 1958 O O . MET A 1 246 ? 17.749 58.215 5.005 1.00 24.26 246 MET A O 1
ATOM 1963 N N . GLU A 1 247 ? 16.056 59.722 5.070 1.00 22.01 247 GLU A N 1
ATOM 1964 C CA A GLU A 1 247 ? 15.783 59.504 6.519 0.50 20.88 247 GLU A CA 1
ATOM 1965 C CA B GLU A 1 247 ? 15.804 59.498 6.497 0.50 21.10 247 GLU A CA 1
ATOM 1966 C C . GLU A 1 247 ? 14.597 58.554 6.675 1.00 20.49 247 GLU A C 1
ATOM 1967 O O . GLU A 1 247 ? 13.506 58.838 6.185 1.00 20.53 247 GLU A O 1
ATOM 1978 N N . VAL A 1 248 ? 14.809 57.399 7.316 1.00 20.90 248 VAL A N 1
ATOM 1979 C CA . VAL A 1 248 ? 13.690 56.549 7.741 1.00 21.65 248 VAL A CA 1
ATOM 1980 C C . VAL A 1 248 ? 13.050 57.204 9.003 1.00 22.17 248 VAL A C 1
ATOM 1981 O O . VAL A 1 248 ? 13.726 57.443 10.025 1.00 22.25 248 VAL A O 1
ATOM 1985 N N . VAL A 1 249 ? 11.785 57.600 8.889 1.00 22.12 249 VAL A N 1
ATOM 1986 C CA . VAL A 1 249 ? 11.068 58.162 10.036 1.00 21.42 249 VAL A CA 1
ATOM 1987 C C . VAL A 1 249 ? 10.234 57.120 10.800 1.00 19.98 249 VAL A C 1
ATOM 1988 O O . VAL A 1 249 ? 10.004 57.299 11.993 1.00 20.49 249 VAL A O 1
ATOM 1992 N N . GLY A 1 250 ? 9.849 56.001 10.175 1.00 20.70 250 GLY A N 1
ATOM 1993 C CA . GLY A 1 250 ? 9.026 55.025 10.841 1.00 18.15 250 GLY A CA 1
ATOM 1994 C C . GLY A 1 250 ? 9.142 53.694 10.167 1.00 17.51 250 GLY A C 1
ATOM 1995 O O . GLY A 1 250 ? 9.236 53.628 8.953 1.00 15.90 250 GLY A O 1
ATOM 1996 N N . TRP A 1 251 ? 9.176 52.629 10.949 1.00 18.48 251 TRP A N 1
ATOM 1997 C CA . TRP A 1 251 ? 9.191 51.332 10.395 1.00 19.27 251 TRP A CA 1
ATOM 1998 C C . TRP A 1 251 ? 8.268 50.489 11.246 1.00 20.14 251 TRP A C 1
ATOM 1999 O O . TRP A 1 251 ? 8.463 50.386 12.459 1.00 21.27 251 TRP A O 1
ATOM 2010 N N . MET A 1 252 ? 7.241 49.923 10.631 1.00 19.88 252 MET A N 1
ATOM 2011 C CA . MET A 1 252 ? 6.317 49.045 11.332 1.00 19.31 252 MET A CA 1
ATOM 2012 C C . MET A 1 252 ? 6.582 47.616 10.901 1.00 18.70 252 MET A C 1
ATOM 2013 O O . MET A 1 252 ? 6.700 47.349 9.702 1.00 19.68 252 MET A O 1
ATOM 2018 N N . SER A 1 253 ? 6.667 46.678 11.851 1.00 19.21 253 SER A N 1
ATOM 2019 C CA . SER A 1 253 ? 6.850 45.268 11.559 1.00 19.21 253 SER A CA 1
ATOM 2020 C C . SER A 1 253 ? 5.828 44.439 12.353 1.00 17.94 253 SER A C 1
ATOM 2021 O O . SER A 1 253 ? 5.989 44.236 13.568 1.00 18.89 253 SER A O 1
ATOM 2024 N N . TYR A 1 254 ? 4.817 43.907 11.674 1.00 17.89 254 TYR A N 1
ATOM 2025 C CA . TYR A 1 254 ? 3.780 43.146 12.326 1.00 17.09 254 TYR A CA 1
ATOM 2026 C C . TYR A 1 254 ? 3.773 41.688 11.838 1.00 18.03 254 TYR A C 1
ATOM 2027 O O . TYR A 1 254 ? 3.666 41.441 10.643 1.00 19.76 254 TYR A O 1
ATOM 2036 N N . ASN A 1 255 ? 3.933 40.747 12.764 1.00 16.38 255 ASN A N 1
ATOM 2037 C CA . ASN A 1 255 ? 4.050 39.309 12.488 1.00 17.12 255 ASN A CA 1
ATOM 2038 C C . ASN A 1 255 ? 2.961 38.413 13.075 1.00 17.42 255 ASN A C 1
ATOM 2039 O O . ASN A 1 255 ? 2.704 38.386 14.302 1.00 17.49 255 ASN A O 1
ATOM 2044 N N . ILE A 1 256 ? 2.352 37.597 12.227 1.00 16.55 256 ILE A N 1
ATOM 2045 C CA . ILE A 1 256 ? 1.323 36.694 12.763 1.00 15.67 256 ILE A CA 1
ATOM 2046 C C . ILE A 1 256 ? 1.743 35.305 12.428 1.00 15.68 256 ILE A C 1
ATOM 2047 O O . ILE A 1 256 ? 2.317 35.092 11.362 1.00 16.44 256 ILE A O 1
ATOM 2052 N N . LEU A 1 257 ? 1.581 34.393 13.390 1.00 14.82 257 LEU A N 1
ATOM 2053 C CA . LEU A 1 257 ? 1.880 32.981 13.180 1.00 15.21 257 LEU A CA 1
ATOM 2054 C C . LEU A 1 257 ? 1.150 32.217 14.224 1.00 17.30 257 LEU A C 1
ATOM 2055 O O . LEU A 1 257 ? 0.710 32.782 15.234 1.00 17.25 257 LEU A O 1
ATOM 2060 N N . GLY A 1 258 ? 1.021 30.922 13.958 1.00 18.23 258 GLY A N 1
ATOM 2061 C CA . GLY A 1 258 ? 0.543 29.905 14.902 1.00 21.69 258 GLY A CA 1
ATOM 2062 C C . GLY A 1 258 ? 1.611 28.884 15.264 1.00 21.64 258 GLY A C 1
ATOM 2063 O O . GLY A 1 258 ? 2.799 29.189 15.450 1.00 20.55 258 GLY A O 1
ATOM 2064 N N . ASP A 1 259 ? 1.188 27.632 15.361 1.00 28.28 259 ASP A N 1
ATOM 2065 C CA . ASP A 1 259 ? 2.052 26.534 15.803 1.00 29.85 259 ASP A CA 1
ATOM 2066 C C . ASP A 1 259 ? 2.659 26.794 17.197 1.00 29.22 259 ASP A C 1
ATOM 2067 O O . ASP A 1 259 ? 2.265 27.741 17.882 1.00 28.87 259 ASP A O 1
ATOM 2072 N N . TYR A 1 260 ? 3.620 25.963 17.601 1.00 29.15 260 TYR A N 1
ATOM 2073 C CA . TYR A 1 260 ? 4.160 26.012 18.958 1.00 29.12 260 TYR A CA 1
ATOM 2074 C C . TYR A 1 260 ? 4.944 27.281 19.240 1.00 28.82 260 TYR A C 1
ATOM 2075 O O . TYR A 1 260 ? 4.876 27.815 20.356 1.00 28.67 260 TYR A O 1
ATOM 2084 N N . ASP A 1 261 ? 5.668 27.767 18.231 1.00 28.75 261 ASP A N 1
ATOM 2085 C CA . ASP A 1 261 ? 6.395 29.015 18.344 1.00 28.80 261 ASP A CA 1
ATOM 2086 C C . ASP A 1 261 ? 5.440 30.219 18.561 1.00 29.25 261 ASP A C 1
ATOM 2087 O O . ASP A 1 261 ? 5.689 31.041 19.433 1.00 29.29 261 ASP A O 1
ATOM 2092 N N . GLY A 1 262 ? 4.365 30.331 17.766 1.00 30.69 262 GLY A N 1
ATOM 2093 C CA . GLY A 1 262 ? 3.357 31.395 17.970 1.00 31.14 262 GLY A CA 1
ATOM 2094 C C . GLY A 1 262 ? 2.666 31.287 19.328 1.00 32.41 262 GLY A C 1
ATOM 2095 O O . GLY A 1 262 ? 2.370 32.302 19.958 1.00 32.22 262 GLY A O 1
ATOM 2096 N N . LYS A 1 263 ? 2.410 30.045 19.755 1.00 32.97 263 LYS A N 1
ATOM 2097 C CA . LYS A 1 263 ? 1.825 29.718 21.063 1.00 34.84 263 LYS A CA 1
ATOM 2098 C C . LYS A 1 263 ? 2.692 30.230 22.237 1.00 34.56 263 LYS A C 1
ATOM 2099 O O . LYS A 1 263 ? 2.165 30.841 23.158 1.00 35.21 263 LYS A O 1
ATOM 2105 N N . VAL A 1 264 ? 4.006 29.954 22.206 1.00 34.16 264 VAL A N 1
ATOM 2106 C CA . VAL A 1 264 ? 4.947 30.370 23.281 1.00 33.38 264 VAL A CA 1
ATOM 2107 C C . VAL A 1 264 ? 5.109 31.888 23.302 1.00 33.93 264 VAL A C 1
ATOM 2108 O O . VAL A 1 264 ? 5.137 32.501 24.376 1.00 33.87 264 VAL A O 1
ATOM 2112 N N . LEU A 1 265 ? 5.200 32.484 22.111 1.00 34.71 265 LEU A N 1
ATOM 2113 C CA . LEU A 1 265 ? 5.386 33.935 21.954 1.00 35.54 265 LEU A CA 1
ATOM 2114 C C . LEU A 1 265 ? 4.085 34.730 22.176 1.00 36.57 265 LEU A C 1
ATOM 2115 O O . LEU A 1 265 ? 4.101 35.969 22.189 1.00 36.94 265 LEU A O 1
ATOM 2120 N N . SER A 1 266 ? 2.964 34.021 22.341 1.00 36.91 266 SER A N 1
ATOM 2121 C CA . SER A 1 266 ? 1.739 34.670 22.789 1.00 37.78 266 SER A CA 1
ATOM 2122 C C . SER A 1 266 ? 1.910 35.233 24.209 1.00 37.95 266 SER A C 1
ATOM 2123 O O . SER A 1 266 ? 1.290 36.248 24.550 1.00 38.50 266 SER A O 1
ATOM 2126 N N . ALA A 1 267 ? 2.766 34.591 25.014 1.00 37.84 267 ALA A N 1
ATOM 2127 C CA . ALA A 1 267 ? 3.081 35.090 26.359 1.00 38.31 267 ALA A CA 1
ATOM 2128 C C . ALA A 1 267 ? 4.016 36.301 26.270 1.00 38.67 267 ALA A C 1
ATOM 2129 O O . ALA A 1 267 ? 5.023 36.292 25.553 1.00 37.61 267 ALA A O 1
ATOM 2131 N N . ARG A 1 268 ? 3.633 37.344 26.999 1.00 40.27 268 ARG A N 1
ATOM 2132 C CA . ARG A 1 268 ? 4.302 38.637 27.022 1.00 41.20 268 ARG A CA 1
ATOM 2133 C C . ARG A 1 268 ? 5.772 38.589 27.467 1.00 40.57 268 ARG A C 1
ATOM 2134 O O . ARG A 1 268 ? 6.596 39.348 26.935 1.00 40.65 268 ARG A O 1
ATOM 2142 N N . ASP A 1 269 ? 6.107 37.708 28.419 1.00 40.13 269 ASP A N 1
ATOM 2143 C CA . ASP A 1 269 ? 7.504 37.563 28.872 1.00 39.80 269 ASP A CA 1
ATOM 2144 C C . ASP A 1 269 ? 8.420 36.886 27.813 1.00 38.48 269 ASP A C 1
ATOM 2145 O O . ASP A 1 269 ? 9.491 37.416 27.498 1.00 38.35 269 ASP A O 1
ATOM 2150 N N . ASN A 1 270 ? 7.980 35.759 27.242 1.00 37.06 270 ASN A N 1
ATOM 2151 C CA . ASN A 1 270 ? 8.695 35.109 26.116 1.00 35.82 270 ASN A CA 1
ATOM 2152 C C . ASN A 1 270 ? 8.838 35.989 24.856 1.00 35.74 270 ASN A C 1
ATOM 2153 O O . ASN A 1 270 ? 9.920 36.025 24.220 1.00 35.28 270 ASN A O 1
ATOM 2158 N N . LYS A 1 271 ? 7.748 36.686 24.509 1.00 35.43 271 LYS A N 1
ATOM 2159 C CA . LYS A 1 271 ? 7.661 37.560 23.322 1.00 35.34 271 LYS A CA 1
ATOM 2160 C C . LYS A 1 271 ? 8.750 38.658 23.267 1.00 35.77 271 LYS A C 1
ATOM 2161 O O . LYS A 1 271 ? 9.333 38.910 22.211 1.00 33.87 271 LYS A O 1
ATOM 2167 N N . GLU A 1 272 ? 8.983 39.295 24.423 1.00 37.11 272 GLU A N 1
ATOM 2168 C CA . GLU A 1 272 ? 9.927 40.405 24.596 1.00 38.25 272 GLU A CA 1
ATOM 2169 C C . GLU A 1 272 ? 11.324 40.120 24.041 1.00 38.20 272 GLU A C 1
ATOM 2170 O O . GLU A 1 272 ? 11.922 40.998 23.407 1.00 38.51 272 GLU A O 1
ATOM 2176 N N . SER A 1 273 ? 11.842 38.916 24.298 1.00 38.10 273 SER A N 1
ATOM 2177 C CA . SER A 1 273 ? 13.120 38.474 23.721 1.00 38.06 273 SER A CA 1
ATOM 2178 C C . SER A 1 273 ? 13.133 38.560 22.182 1.00 37.70 273 SER A C 1
ATOM 2179 O O . SER A 1 273 ? 14.041 39.175 21.605 1.00 37.28 273 SER A O 1
ATOM 2182 N N . LYS A 1 274 ? 12.117 37.962 21.545 1.00 37.70 274 LYS A N 1
ATOM 2183 C CA . LYS A 1 274 ? 11.994 37.919 20.079 1.00 38.47 274 LYS A CA 1
ATOM 2184 C C . LYS A 1 274 ? 11.781 39.311 19.494 1.00 38.55 274 LYS A C 1
ATOM 2185 O O . LYS A 1 274 ? 12.408 39.642 18.477 1.00 38.56 274 LYS A O 1
ATOM 2191 N N . VAL A 1 275 ? 10.921 40.113 20.144 1.00 38.78 275 VAL A N 1
ATOM 2192 C CA . VAL A 1 275 ? 10.587 41.483 19.702 1.00 38.93 275 VAL A CA 1
ATOM 2193 C C . VAL A 1 275 ? 11.807 42.423 19.678 1.00 39.49 275 VAL A C 1
ATOM 2194 O O . VAL A 1 275 ? 12.027 43.127 18.675 1.00 39.11 275 VAL A O 1
ATOM 2198 N N . LEU A 1 276 ? 12.590 42.433 20.765 1.00 40.11 276 LEU A N 1
ATOM 2199 C CA . LEU A 1 276 ? 13.753 43.329 20.865 1.00 41.34 276 LEU A CA 1
ATOM 2200 C C . LEU A 1 276 ? 14.817 43.001 19.803 1.00 41.25 276 LEU A C 1
ATOM 2201 O O . LEU A 1 276 ? 15.367 43.908 19.146 1.00 41.39 276 LEU A O 1
ATOM 2206 N N . SER A 1 277 ? 15.060 41.697 19.634 1.00 41.24 277 SER A N 1
ATOM 2207 C CA . SER A 1 277 ? 15.978 41.137 18.632 1.00 40.95 277 SER A CA 1
ATOM 2208 C C . SER A 1 277 ? 15.607 41.532 17.187 1.00 40.26 277 SER A C 1
ATOM 2209 O O . SER A 1 277 ? 16.475 41.915 16.403 1.00 39.98 277 SER A O 1
ATOM 2212 N N . LYS A 1 278 ? 14.313 41.458 16.857 1.00 39.54 278 LYS A N 1
ATOM 2213 C CA . LYS A 1 278 ? 13.778 41.953 15.562 1.00 38.42 278 LYS A CA 1
ATOM 2214 C C . LYS A 1 278 ? 13.822 43.493 15.389 1.00 38.70 278 LYS A C 1
ATOM 2215 O O . LYS A 1 278 ? 14.079 44.000 14.288 1.00 38.54 278 LYS A O 1
ATOM 2221 N N . ASP A 1 279 ? 13.562 44.226 16.472 1.00 38.34 279 ASP A N 1
ATOM 2222 C CA . ASP A 1 279 ? 13.448 45.694 16.434 1.00 38.75 279 ASP A CA 1
ATOM 2223 C C . ASP A 1 279 ? 14.789 46.453 16.318 1.00 38.42 279 ASP A C 1
ATOM 2224 O O . ASP A 1 279 ? 14.920 47.408 15.511 1.00 38.29 279 ASP A O 1
ATOM 2229 N N . LYS A 1 280 ? 15.768 46.000 17.111 1.00 37.56 280 LYS A N 1
ATOM 2230 C CA . LYS A 1 280 ? 17.015 46.738 17.382 1.00 38.05 280 LYS A CA 1
ATOM 2231 C C . LYS A 1 280 ? 17.979 46.855 16.184 1.00 36.19 280 LYS A C 1
ATOM 2232 O O . LYS A 1 280 ? 18.892 47.686 16.204 1.00 36.09 280 LYS A O 1
ATOM 2238 N N . VAL A 1 281 ? 17.761 46.039 15.152 1.00 34.57 281 VAL A N 1
ATOM 2239 C CA . VAL A 1 281 ? 18.634 46.047 13.979 1.00 33.36 281 VAL A CA 1
ATOM 2240 C C . VAL A 1 281 ? 18.728 47.414 13.278 1.00 32.62 281 VAL A C 1
ATOM 2241 O O . VAL A 1 281 ? 19.796 47.747 12.783 1.00 31.20 281 VAL A O 1
ATOM 2245 N N . LEU A 1 282 ? 17.636 48.200 13.279 1.00 32.67 282 LEU A N 1
ATOM 2246 C CA . LEU A 1 282 ? 17.546 49.459 12.509 1.00 33.07 282 LEU A CA 1
ATOM 2247 C C . LEU A 1 282 ? 18.596 50.510 12.850 1.00 34.18 282 LEU A C 1
ATOM 2248 O O . LEU A 1 282 ? 19.308 50.992 11.956 1.00 32.92 282 LEU A O 1
ATOM 2253 N N . GLU A 1 283 ? 18.691 50.863 14.131 1.00 35.60 283 GLU A N 1
ATOM 2254 C CA A GLU A 1 283 ? 19.661 51.834 14.595 0.50 37.28 283 GLU A CA 1
ATOM 2255 C CA B GLU A 1 283 ? 19.678 51.842 14.606 0.50 37.23 283 GLU A CA 1
ATOM 2256 C C . GLU A 1 283 ? 21.106 51.458 14.219 1.00 37.94 283 GLU A C 1
ATOM 2257 O O . GLU A 1 283 ? 21.884 52.305 13.734 1.00 39.04 283 GLU A O 1
ATOM 2268 N N . LYS A 1 284 ? 21.458 50.183 14.413 1.00 38.01 284 LYS A N 1
ATOM 2269 C CA . LYS A 1 284 ? 22.806 49.673 14.099 1.00 38.52 284 LYS A CA 1
ATOM 2270 C C . LYS A 1 284 ? 23.181 49.873 12.645 1.00 37.93 284 LYS A C 1
ATOM 2271 O O . LYS A 1 284 ? 24.354 50.017 12.323 1.00 39.40 284 LYS A O 1
ATOM 2277 N N . MET A 1 285 ? 22.194 49.850 11.756 1.00 36.04 285 MET A N 1
ATOM 2278 C CA . MET A 1 285 ? 22.453 50.046 10.345 1.00 35.02 285 MET A CA 1
ATOM 2279 C C . MET A 1 285 ? 22.415 51.494 9.906 1.00 35.42 285 MET A C 1
ATOM 2280 O O . MET A 1 285 ? 23.137 51.879 8.978 1.00 35.58 285 MET A O 1
ATOM 2285 N N . LEU A 1 286 ? 21.539 52.281 10.534 1.00 34.37 286 LEU A N 1
ATOM 2286 C CA . LEU A 1 286 ? 21.264 53.636 10.048 1.00 33.16 286 LEU A CA 1
ATOM 2287 C C . LEU A 1 286 ? 22.010 54.712 10.816 1.00 34.03 286 LEU A C 1
ATOM 2288 O O . LEU A 1 286 ? 22.222 55.792 10.289 1.00 34.16 286 LEU A O 1
ATOM 2293 N N . GLY A 1 287 ? 22.391 54.416 12.053 1.00 32.39 287 GLY A N 1
ATOM 2294 C CA . GLY A 1 287 ? 23.042 55.408 12.905 1.00 32.27 287 GLY A CA 1
ATOM 2295 C C . GLY A 1 287 ? 22.086 56.187 13.797 1.00 31.69 287 GLY A C 1
ATOM 2296 O O . GLY A 1 287 ? 22.516 56.974 14.640 1.00 32.77 287 GLY A O 1
ATOM 2297 N N . TYR A 1 288 ? 20.789 55.994 13.589 1.00 30.58 288 TYR A N 1
ATOM 2298 C CA . TYR A 1 288 ? 19.758 56.719 14.329 1.00 28.96 288 TYR A CA 1
ATOM 2299 C C . TYR A 1 288 ? 18.541 55.815 14.446 1.00 29.21 288 TYR A C 1
ATOM 2300 O O . TYR A 1 288 ? 18.474 54.696 13.868 1.00 28.29 288 TYR A O 1
ATOM 2309 N N . SER A 1 289 ? 17.557 56.308 15.185 1.00 29.29 289 SER A N 1
ATOM 2310 C CA . SER A 1 289 ? 16.372 55.490 15.514 1.00 29.89 289 SER A CA 1
ATOM 2311 C C . SER A 1 289 ? 15.107 56.087 14.906 1.00 28.30 289 SER A C 1
ATOM 2312 O O . SER A 1 289 ? 14.576 57.121 15.405 1.00 29.09 289 SER A O 1
ATOM 2315 N N . PRO A 1 290 ? 14.636 55.464 13.822 1.00 26.92 290 PRO A N 1
ATOM 2316 C CA . PRO A 1 290 ? 13.300 55.749 13.336 1.00 26.06 290 PRO A CA 1
ATOM 2317 C C . PRO A 1 290 ? 12.315 55.254 14.403 1.00 25.05 290 PRO A C 1
ATOM 2318 O O . PRO A 1 290 ? 12.606 54.271 15.122 1.00 23.34 290 PRO A O 1
ATOM 2322 N N . TYR A 1 291 ? 11.161 55.898 14.469 1.00 24.30 291 TYR A N 1
ATOM 2323 C CA . TYR A 1 291 ? 10.095 55.385 15.284 1.00 24.66 291 TYR A CA 1
ATOM 2324 C C . TYR A 1 291 ? 9.815 53.991 14.727 1.00 25.06 291 TYR A C 1
ATOM 2325 O O . TYR A 1 291 ? 9.477 53.843 13.565 1.00 25.11 291 TYR A O 1
ATOM 2334 N N . SER A 1 292 ? 9.969 52.974 15.554 1.00 25.16 292 SER A N 1
ATOM 2335 C CA A SER A 1 292 ? 9.827 51.595 15.116 0.70 25.74 292 SER A CA 1
ATOM 2336 C CA B SER A 1 292 ? 9.791 51.609 15.102 0.30 25.58 292 SER A CA 1
ATOM 2337 C C . SER A 1 292 ? 8.832 50.892 16.026 1.00 25.92 292 SER A C 1
ATOM 2338 O O . SER A 1 292 ? 8.861 51.096 17.241 1.00 26.82 292 SER A O 1
ATOM 2343 N N . ILE A 1 293 ? 7.962 50.078 15.446 1.00 26.58 293 ILE A N 1
ATOM 2344 C CA A ILE A 1 293 ? 7.103 49.163 16.200 0.50 26.51 293 ILE A CA 1
ATOM 2345 C CA B ILE A 1 293 ? 7.184 49.153 16.232 0.50 26.53 293 ILE A CA 1
ATOM 2346 C C . ILE A 1 293 ? 7.281 47.764 15.631 1.00 26.54 293 ILE A C 1
ATOM 2347 O O . ILE A 1 293 ? 7.226 47.593 14.416 1.00 26.66 293 ILE A O 1
ATOM 2356 N N . THR A 1 294 ? 7.522 46.787 16.501 1.00 25.86 294 THR A N 1
ATOM 2357 C CA . THR A 1 294 ? 7.645 45.416 16.111 1.00 25.25 294 THR A CA 1
ATOM 2358 C C . THR A 1 294 ? 6.744 44.554 17.017 1.00 25.16 294 THR A C 1
ATOM 2359 O O . THR A 1 294 ? 6.906 44.580 18.238 1.00 24.63 294 THR A O 1
ATOM 2363 N N . GLU A 1 295 ? 5.783 43.825 16.423 1.00 24.14 295 GLU A N 1
ATOM 2364 C CA . GLU A 1 295 ? 4.911 42.934 17.166 1.00 24.06 295 GLU A CA 1
ATOM 2365 C C . GLU A 1 295 ? 4.860 41.580 16.556 1.00 23.74 295 GLU A C 1
ATOM 2366 O O . GLU A 1 295 ? 5.055 41.426 15.345 1.00 23.35 295 GLU A O 1
ATOM 2372 N N . ILE A 1 296 ? 4.569 40.605 17.416 1.00 22.70 296 ILE A N 1
ATOM 2373 C CA . ILE A 1 296 ? 4.275 39.233 17.061 1.00 22.17 296 ILE A CA 1
ATOM 2374 C C . ILE A 1 296 ? 2.949 38.910 17.744 1.00 22.24 296 ILE A C 1
ATOM 2375 O O . ILE A 1 296 ? 2.801 39.162 18.930 1.00 22.72 296 ILE A O 1
ATOM 2380 N N . GLN A 1 297 ? 1.978 38.382 17.013 1.00 21.59 297 GLN A N 1
ATOM 2381 C CA . GLN A 1 297 ? 0.691 38.003 17.596 1.00 21.60 297 GLN A CA 1
ATOM 2382 C C . GLN A 1 297 ? 0.389 36.632 17.127 1.00 20.84 297 GLN A C 1
ATOM 2383 O O . GLN A 1 297 ? 0.684 36.326 15.978 1.00 20.69 297 GLN A O 1
ATOM 2389 N N . TYR A 1 298 ? -0.228 35.839 18.009 1.00 18.08 298 TYR A N 1
ATOM 2390 C CA . TYR A 1 298 ? -0.723 34.498 17.708 1.00 18.79 298 TYR A CA 1
ATOM 2391 C C . TYR A 1 298 ? -1.890 34.553 16.689 1.00 17.73 298 TYR A C 1
ATOM 2392 O O . TYR A 1 298 ? -2.788 35.400 16.761 1.00 18.16 298 TYR A O 1
ATOM 2401 N N . PHE A 1 299 ? -1.868 33.665 15.721 1.00 16.71 299 PHE A N 1
ATOM 2402 C CA . PHE A 1 299 ? -2.898 33.668 14.676 1.00 16.09 299 PHE A CA 1
ATOM 2403 C C . PHE A 1 299 ? -2.866 32.282 14.233 1.00 16.32 299 PHE A C 1
ATOM 2404 O O . PHE A 1 299 ? -2.100 31.999 13.307 1.00 17.11 299 PHE A O 1
ATOM 2412 N N . PRO A 1 300 ? -3.689 31.424 14.888 1.00 16.43 300 PRO A N 1
ATOM 2413 C CA . PRO A 1 300 ? -3.595 29.970 14.823 1.00 16.86 300 PRO A CA 1
ATOM 2414 C C . PRO A 1 300 ? -3.775 29.262 13.468 1.00 17.63 300 PRO A C 1
ATOM 2415 O O . PRO A 1 300 ? -3.078 28.260 13.216 1.00 16.38 300 PRO A O 1
ATOM 2419 N N . SER A 1 301 ? -4.661 29.764 12.617 1.00 18.39 301 SER A N 1
ATOM 2420 C CA . SER A 1 301 ? -4.862 29.162 11.304 1.00 17.85 301 SER A CA 1
ATOM 2421 C C . SER A 1 301 ? -3.628 29.211 10.382 1.00 18.35 301 SER A C 1
ATOM 2422 O O . SER A 1 301 ? -3.536 28.471 9.433 1.00 18.43 301 SER A O 1
ATOM 2425 N N . LEU A 1 302 ? -2.701 30.131 10.643 1.00 17.93 302 LEU A N 1
ATOM 2426 C CA . LEU A 1 302 ? -1.489 30.180 9.857 1.00 17.38 302 LEU A CA 1
ATOM 2427 C C . LEU A 1 302 ? -0.501 29.125 10.197 1.00 18.20 302 LEU A C 1
ATOM 2428 O O . LEU A 1 302 ? 0.389 28.853 9.402 1.00 17.19 302 LEU A O 1
ATOM 2433 N N . VAL A 1 303 ? -0.660 28.509 11.371 1.00 18.28 303 VAL A N 1
ATOM 2434 C CA . VAL A 1 303 ? 0.284 27.514 11.862 1.00 19.16 303 VAL A CA 1
ATOM 2435 C C . VAL A 1 303 ? 1.755 28.013 11.701 1.00 17.93 303 VAL A C 1
ATOM 2436 O O . VAL A 1 303 ? 2.101 29.149 12.069 1.00 13.84 303 VAL A O 1
ATOM 2440 N N . ASP A 1 304 ? 2.635 27.238 11.114 1.00 17.09 304 ASP A N 1
ATOM 2441 C CA . ASP A 1 304 ? 4.030 27.695 10.979 1.00 19.22 304 ASP A CA 1
ATOM 2442 C C . ASP A 1 304 ? 4.251 28.643 9.767 1.00 19.61 304 ASP A C 1
ATOM 2443 O O . ASP A 1 304 ? 5.383 29.005 9.485 1.00 20.57 304 ASP A O 1
ATOM 2448 N N . ASN A 1 305 ? 3.167 29.033 9.074 1.00 20.34 305 ASN A N 1
ATOM 2449 C CA . ASN A 1 305 ? 3.192 30.039 7.936 1.00 19.65 305 ASN A CA 1
ATOM 2450 C C . ASN A 1 305 ? 3.165 31.470 8.441 1.00 20.95 305 ASN A C 1
ATOM 2451 O O . ASN A 1 305 ? 2.160 32.197 8.333 1.00 19.91 305 ASN A O 1
ATOM 2456 N N . LYS A 1 306 ? 4.305 31.875 9.006 1.00 20.71 306 LYS A N 1
ATOM 2457 C CA . LYS A 1 306 ? 4.460 33.167 9.640 1.00 19.85 306 LYS A CA 1
ATOM 2458 C C . LYS A 1 306 ? 4.333 34.196 8.536 1.00 18.73 306 LYS A C 1
ATOM 2459 O O . LYS A 1 306 ? 5.007 34.077 7.510 1.00 19.69 306 LYS A O 1
ATOM 2465 N N . THR A 1 307 ? 3.509 35.235 8.740 1.00 17.72 307 THR A N 1
ATOM 2466 C CA . THR A 1 307 ? 3.305 36.195 7.718 1.00 16.03 307 THR A CA 1
ATOM 2467 C C . THR A 1 307 ? 3.664 37.507 8.344 1.00 14.89 307 THR A C 1
ATOM 2468 O O . THR A 1 307 ? 3.287 37.766 9.487 1.00 16.37 307 THR A O 1
ATOM 2472 N N . ALA A 1 308 ? 4.428 38.318 7.630 1.00 16.43 308 ALA A N 1
ATOM 2473 C CA . ALA A 1 308 ? 4.798 39.624 8.148 1.00 14.24 308 ALA A CA 1
ATOM 2474 C C . ALA A 1 308 ? 4.353 40.774 7.288 1.00 14.70 308 ALA A C 1
ATOM 2475 O O . ALA A 1 308 ? 4.412 40.726 6.037 1.00 13.04 308 ALA A O 1
ATOM 2477 N N . PHE A 1 309 ? 3.916 41.851 7.949 1.00 15.37 309 PHE A N 1
ATOM 2478 C CA . PHE A 1 309 ? 3.465 43.048 7.278 1.00 17.28 309 PHE A CA 1
ATOM 2479 C C . PHE A 1 309 ? 4.352 44.218 7.682 1.00 16.83 309 PHE A C 1
ATOM 2480 O O . PHE A 1 309 ? 4.375 44.596 8.860 1.00 19.45 309 PHE A O 1
ATOM 2488 N N . ASP A 1 310 ? 5.079 44.801 6.731 1.00 16.61 310 ASP A N 1
ATOM 2489 C CA . ASP A 1 310 ? 5.925 45.928 7.071 1.00 15.60 310 ASP A CA 1
ATOM 2490 C C . ASP A 1 310 ? 5.603 47.157 6.304 1.00 16.49 310 ASP A C 1
ATOM 2491 O O . ASP A 1 310 ? 5.175 47.130 5.153 1.00 17.61 310 ASP A O 1
ATOM 2496 N N . PHE A 1 311 ? 5.831 48.267 6.960 1.00 15.08 311 PHE A N 1
ATOM 2497 C CA . PHE A 1 311 ? 5.562 49.526 6.398 1.00 15.72 311 PHE A CA 1
ATOM 2498 C C . PHE A 1 311 ? 6.723 50.420 6.777 1.00 16.48 311 PHE A C 1
ATOM 2499 O O . PHE A 1 311 ? 7.114 50.496 7.971 1.00 17.67 311 PHE A O 1
ATOM 2507 N N . VAL A 1 312 ? 7.258 51.124 5.774 1.00 16.38 312 VAL A N 1
ATOM 2508 C CA . VAL A 1 312 ? 8.387 51.980 5.949 1.00 14.73 312 VAL A CA 1
ATOM 2509 C C . VAL A 1 312 ? 7.984 53.355 5.475 1.00 14.38 312 VAL A C 1
ATOM 2510 O O . VAL A 1 312 ? 7.603 53.555 4.313 1.00 15.04 312 VAL A O 1
ATOM 2514 N N . HIS A 1 313 ? 8.103 54.311 6.386 1.00 17.19 313 HIS A N 1
ATOM 2515 C CA . HIS A 1 313 ? 7.798 55.683 6.129 1.00 17.01 313 HIS A CA 1
ATOM 2516 C C . HIS A 1 313 ? 9.126 56.493 6.084 1.00 18.07 313 HIS A C 1
ATOM 2517 O O . HIS A 1 313 ? 9.951 56.431 7.026 1.00 17.25 313 HIS A O 1
ATOM 2524 N N . PHE A 1 314 ? 9.393 57.163 4.956 1.00 16.41 314 PHE A N 1
ATOM 2525 C CA . PHE A 1 314 ? 10.768 57.679 4.739 1.00 18.08 314 PHE A CA 1
ATOM 2526 C C . PHE A 1 314 ? 10.710 59.009 4.054 1.00 18.61 314 PHE A C 1
ATOM 2527 O O . PHE A 1 314 ? 9.774 59.246 3.290 1.00 18.81 314 PHE A O 1
ATOM 2535 N N . LYS A 1 315 ? 11.680 59.873 4.375 1.00 20.35 315 LYS A N 1
ATOM 2536 C CA . LYS A 1 315 ? 11.862 61.171 3.772 1.00 21.92 315 LYS A CA 1
ATOM 2537 C C . LYS A 1 315 ? 12.956 61.167 2.707 1.00 21.57 315 LYS A C 1
ATOM 2538 O O . LYS A 1 315 ? 13.987 60.514 2.868 1.00 22.63 315 LYS A O 1
ATOM 2544 N N . GLY A 1 316 ? 12.751 61.964 1.660 1.00 21.65 316 GLY A N 1
ATOM 2545 C CA . GLY A 1 316 ? 13.737 62.115 0.592 1.00 19.41 316 GLY A CA 1
ATOM 2546 C C . GLY A 1 316 ? 13.891 63.561 0.310 1.00 20.76 316 GLY A C 1
ATOM 2547 O O . GLY A 1 316 ? 13.698 64.373 1.193 1.00 20.30 316 GLY A O 1
ATOM 2548 N N . PHE A 1 317 ? 14.240 63.869 -0.940 1.00 20.99 317 PHE A N 1
ATOM 2549 C CA . PHE A 1 317 ? 14.579 65.233 -1.373 1.00 20.59 317 PHE A CA 1
ATOM 2550 C C . PHE A 1 317 ? 13.546 66.253 -0.937 1.00 23.07 317 PHE A C 1
ATOM 2551 O O . PHE A 1 317 ? 12.330 66.041 -1.088 1.00 24.40 317 PHE A O 1
ATOM 2559 N N . LEU A 1 318 ? 14.046 67.362 -0.391 1.00 23.68 318 LEU A N 1
ATOM 2560 C CA . LEU A 1 318 ? 13.211 68.445 0.070 1.00 24.81 318 LEU A CA 1
ATOM 2561 C C . LEU A 1 318 ? 12.283 68.116 1.244 1.00 26.09 318 LEU A C 1
ATOM 2562 O O . LEU A 1 318 ? 11.346 68.867 1.478 1.00 28.13 318 LEU A O 1
ATOM 2567 N N . GLY A 1 319 ? 12.517 67.036 1.976 1.00 25.99 319 GLY A N 1
ATOM 2568 C CA . GLY A 1 319 ? 11.631 66.652 3.095 1.00 25.98 319 GLY A CA 1
ATOM 2569 C C . GLY A 1 319 ? 10.398 65.825 2.751 1.00 25.86 319 GLY A C 1
ATOM 2570 O O . GLY A 1 319 ? 9.669 65.385 3.648 1.00 25.48 319 GLY A O 1
ATOM 2571 N N . LYS A 1 320 ? 10.154 65.592 1.463 1.00 25.29 320 LYS A N 1
ATOM 2572 C CA . LYS A 1 320 ? 8.997 64.795 1.033 1.00 24.21 320 LYS A CA 1
ATOM 2573 C C . LYS A 1 320 ? 8.945 63.383 1.599 1.00 22.66 320 LYS A C 1
ATOM 2574 O O . LYS A 1 320 ? 9.854 62.547 1.407 1.00 21.12 320 LYS A O 1
ATOM 2580 N N . LEU A 1 321 ? 7.836 63.099 2.267 1.00 21.69 321 LEU A N 1
ATOM 2581 C CA . LEU A 1 321 ? 7.573 61.753 2.782 1.00 20.35 321 LEU A CA 1
ATOM 2582 C C . LEU A 1 321 ? 7.026 60.821 1.714 1.00 20.10 321 LEU A C 1
ATOM 2583 O O . LEU A 1 321 ? 6.212 61.234 0.902 1.00 21.16 321 LEU A O 1
ATOM 2588 N N . MET A 1 322 ? 7.409 59.546 1.778 1.00 18.32 322 MET A N 1
ATOM 2589 C CA . MET A 1 322 ? 7.069 58.559 0.777 1.00 19.77 322 MET A CA 1
ATOM 2590 C C . MET A 1 322 ? 6.918 57.278 1.554 1.00 18.22 322 MET A C 1
ATOM 2591 O O . MET A 1 322 ? 7.270 57.251 2.728 1.00 17.98 322 MET A O 1
ATOM 2596 N N . LYS A 1 323 ? 6.456 56.192 0.917 1.00 18.13 323 LYS A N 1
ATOM 2597 C CA . LYS A 1 323 ? 5.920 55.059 1.635 1.00 17.44 323 LYS A CA 1
ATOM 2598 C C . LYS A 1 323 ? 6.332 53.777 0.937 1.00 16.14 323 LYS A C 1
ATOM 2599 O O . LYS A 1 323 ? 6.311 53.735 -0.326 1.00 17.35 323 LYS A O 1
ATOM 2605 N N . PHE A 1 324 ? 6.725 52.746 1.706 1.00 17.85 324 PHE A N 1
ATOM 2606 C CA . PHE A 1 324 ? 7.065 51.444 1.161 1.00 16.71 324 PHE A CA 1
ATOM 2607 C C . PHE A 1 324 ? 6.432 50.287 1.969 1.00 16.11 324 PHE A C 1
ATOM 2608 O O . PHE A 1 324 ? 6.562 50.235 3.189 1.00 17.03 324 PHE A O 1
ATOM 2616 N N . TYR A 1 325 ? 5.750 49.367 1.291 1.00 17.14 325 TYR A N 1
ATOM 2617 C CA . TYR A 1 325 ? 5.111 48.235 1.964 1.00 14.77 325 TYR A CA 1
ATOM 2618 C C . TYR A 1 325 ? 5.669 46.901 1.544 1.00 16.41 325 TYR A C 1
ATOM 2619 O O . TYR A 1 325 ? 6.085 46.692 0.388 1.00 16.58 325 TYR A O 1
ATOM 2628 N N . PHE A 1 326 ? 5.710 45.981 2.499 1.00 15.40 326 PHE A N 1
ATOM 2629 C CA . PHE A 1 326 ? 6.007 44.606 2.122 1.00 15.21 326 PHE A CA 1
ATOM 2630 C C . PHE A 1 326 ? 5.257 43.553 2.907 1.00 15.68 326 PHE A C 1
ATOM 2631 O O . PHE A 1 326 ? 4.880 43.788 4.046 1.00 16.95 326 PHE A O 1
ATOM 2639 N N . ILE A 1 327 ? 4.998 42.408 2.274 1.00 15.31 327 ILE A N 1
ATOM 2640 C CA . ILE A 1 327 ? 4.388 41.246 2.908 1.00 15.24 327 ILE A CA 1
ATOM 2641 C C . ILE A 1 327 ? 5.222 40.031 2.629 1.00 14.42 327 ILE A C 1
ATOM 2642 O O . ILE A 1 327 ? 5.478 39.669 1.464 1.00 15.44 327 ILE A O 1
ATOM 2647 N N . TRP A 1 328 ? 5.659 39.423 3.723 1.00 13.17 328 TRP A N 1
ATOM 2648 C CA . TRP A 1 328 ? 6.379 38.152 3.649 1.00 13.45 328 TRP A CA 1
ATOM 2649 C C . TRP A 1 328 ? 5.447 37.023 4.029 1.00 13.94 328 TRP A C 1
ATOM 2650 O O . TRP A 1 328 ? 4.849 37.039 5.129 1.00 11.22 328 TRP A O 1
ATOM 2661 N N . ASP A 1 329 ? 5.363 35.983 3.158 1.00 12.45 329 ASP A N 1
ATOM 2662 C CA . ASP A 1 329 ? 4.413 34.925 3.307 1.00 16.01 329 ASP A CA 1
ATOM 2663 C C . ASP A 1 329 ? 5.340 33.786 3.112 1.00 14.95 329 ASP A C 1
ATOM 2664 O O . ASP A 1 329 ? 5.755 33.480 1.979 1.00 19.04 329 ASP A O 1
ATOM 2669 N N . ALA A 1 330 ? 5.701 33.137 4.224 1.00 16.16 330 ALA A N 1
ATOM 2670 C CA . ALA A 1 330 ? 6.608 32.027 4.119 1.00 16.52 330 ALA A CA 1
ATOM 2671 C C . ALA A 1 330 ? 6.414 31.017 5.238 1.00 17.42 330 ALA A C 1
ATOM 2672 O O . ALA A 1 330 ? 5.755 31.282 6.216 1.00 18.24 330 ALA A O 1
ATOM 2674 N N . ILE A 1 331 ? 6.970 29.820 5.115 1.00 18.95 331 ILE A N 1
ATOM 2675 C CA . ILE A 1 331 ? 6.917 28.882 6.218 1.00 19.64 331 ILE A CA 1
ATOM 2676 C C . ILE A 1 331 ? 8.224 29.084 6.977 1.00 18.44 331 ILE A C 1
ATOM 2677 O O . ILE A 1 331 ? 9.306 29.014 6.385 1.00 19.90 331 ILE A O 1
ATOM 2682 N N . ASP A 1 332 ? 8.120 29.301 8.272 1.00 15.45 332 ASP A N 1
ATOM 2683 C CA . ASP A 1 332 ? 9.294 29.570 9.081 1.00 17.57 332 ASP A CA 1
ATOM 2684 C C . ASP A 1 332 ? 10.229 28.374 9.140 1.00 16.66 332 ASP A C 1
ATOM 2685 O O . ASP A 1 332 ? 11.432 28.550 9.071 1.00 18.48 332 ASP A O 1
ATOM 2690 N N . ALA A 1 333 ? 9.718 27.154 9.254 1.00 18.42 333 ALA A N 1
ATOM 2691 C CA . ALA A 1 333 ? 10.621 26.043 9.355 1.00 17.75 333 ALA A CA 1
ATOM 2692 C C . ALA A 1 333 ? 11.436 25.789 8.072 1.00 19.23 333 ALA A C 1
ATOM 2693 O O . ALA A 1 333 ? 12.506 25.160 8.129 1.00 18.16 333 ALA A O 1
ATOM 2695 N N . ILE A 1 334 ? 10.863 26.164 6.918 1.00 16.39 334 ILE A N 1
ATOM 2696 C CA . ILE A 1 334 ? 11.560 26.032 5.640 1.00 16.22 334 ILE A CA 1
ATOM 2697 C C . ILE A 1 334 ? 12.647 27.098 5.527 1.00 13.55 334 ILE A C 1
ATOM 2698 O O . ILE A 1 334 ? 13.694 26.828 5.005 1.00 15.20 334 ILE A O 1
ATOM 2703 N N . VAL A 1 335 ? 12.472 28.348 5.953 1.00 16.14 335 VAL A N 1
ATOM 2704 C CA . VAL A 1 335 ? 13.661 29.147 5.863 1.00 13.63 335 VAL A CA 1
ATOM 2705 C C . VAL A 1 335 ? 14.733 28.908 6.981 1.00 16.71 335 VAL A C 1
ATOM 2706 O O . VAL A 1 335 ? 15.881 29.417 6.880 1.00 17.25 335 VAL A O 1
ATOM 2710 N N . ALA A 1 336 ? 14.385 28.147 8.035 1.00 15.53 336 ALA A N 1
ATOM 2711 C CA . ALA A 1 336 ? 15.245 28.061 9.209 1.00 15.06 336 ALA A CA 1
ATOM 2712 C C . ALA A 1 336 ? 16.023 26.844 9.136 1.00 16.15 336 ALA A C 1
ATOM 2713 O O . ALA A 1 336 ? 17.205 26.877 9.398 1.00 18.14 336 ALA A O 1
ATOM 2715 N N . ALA A 1 337 ? 15.340 25.771 8.781 1.00 17.29 337 ALA A N 1
ATOM 2716 C CA . ALA A 1 337 ? 15.952 24.429 8.757 1.00 17.76 337 ALA A CA 1
ATOM 2717 C C . ALA A 1 337 ? 17.304 24.308 8.020 1.00 19.67 337 ALA A C 1
ATOM 2718 O O . ALA A 1 337 ? 18.232 23.629 8.539 1.00 18.67 337 ALA A O 1
ATOM 2720 N N . PRO A 1 338 ? 17.433 24.926 6.818 1.00 19.35 338 PRO A N 1
ATOM 2721 C CA . PRO A 1 338 ? 18.771 24.768 6.216 1.00 18.92 338 PRO A CA 1
ATOM 2722 C C . PRO A 1 338 ? 19.854 25.529 6.973 1.00 17.31 338 PRO A C 1
ATOM 2723 O O . PRO A 1 338 ? 20.998 25.149 6.920 1.00 17.31 338 PRO A O 1
ATOM 2727 N N . LEU A 1 339 ? 19.524 26.678 7.589 1.00 17.54 339 LEU A N 1
ATOM 2728 C CA . LEU A 1 339 ? 20.521 27.365 8.353 1.00 17.20 339 LEU A CA 1
ATOM 2729 C C . LEU A 1 339 ? 21.099 26.586 9.544 1.00 19.37 339 LEU A C 1
ATOM 2730 O O . LEU A 1 339 ? 22.259 26.815 9.924 1.00 19.09 339 LEU A O 1
ATOM 2735 N N . ILE A 1 340 ? 20.326 25.630 10.070 1.00 19.79 340 ILE A N 1
ATOM 2736 C CA . ILE A 1 340 ? 20.791 24.760 11.150 1.00 20.73 340 ILE A CA 1
ATOM 2737 C C . ILE A 1 340 ? 21.896 23.843 10.630 1.00 22.08 340 ILE A C 1
ATOM 2738 O O . ILE A 1 340 ? 22.878 23.567 11.353 1.00 20.28 340 ILE A O 1
ATOM 2743 N N . LEU A 1 341 ? 21.710 23.359 9.391 1.00 22.40 341 LEU A N 1
ATOM 2744 C CA . LEU A 1 341 ? 22.650 22.441 8.763 1.00 21.62 341 LEU A CA 1
ATOM 2745 C C . LEU A 1 341 ? 23.871 23.251 8.392 1.00 21.27 341 LEU A C 1
ATOM 2746 O O . LEU A 1 341 ? 24.975 22.827 8.673 1.00 21.55 341 LEU A O 1
ATOM 2751 N N . ASP A 1 342 ? 23.678 24.468 7.873 1.00 21.06 342 ASP A N 1
ATOM 2752 C CA . ASP A 1 342 ? 24.792 25.338 7.537 1.00 21.50 342 ASP A CA 1
ATOM 2753 C C . ASP A 1 342 ? 25.602 25.760 8.749 1.00 21.15 342 ASP A C 1
ATOM 2754 O O . ASP A 1 342 ? 26.829 25.766 8.694 1.00 20.30 342 ASP A O 1
ATOM 2759 N N . ILE A 1 343 ? 24.910 26.204 9.808 1.00 20.31 343 ILE A N 1
ATOM 2760 C CA . ILE A 1 343 ? 25.573 26.556 11.084 1.00 19.61 343 ILE A CA 1
ATOM 2761 C C . ILE A 1 343 ? 26.423 25.399 11.622 1.00 20.29 343 ILE A C 1
ATOM 2762 O O . ILE A 1 343 ? 27.527 25.631 12.086 1.00 20.91 343 ILE A O 1
ATOM 2767 N N . ALA A 1 344 ? 25.911 24.174 11.546 1.00 20.88 344 ALA A N 1
ATOM 2768 C CA . ALA A 1 344 ? 26.625 23.033 12.044 1.00 21.51 344 ALA A CA 1
ATOM 2769 C C . ALA A 1 344 ? 27.930 22.808 11.239 1.00 22.53 344 ALA A C 1
ATOM 2770 O O . ALA A 1 344 ? 28.974 22.452 11.801 1.00 22.42 344 ALA A O 1
ATOM 2772 N N . ARG A 1 345 ? 27.850 22.967 9.922 1.00 22.11 345 ARG A N 1
ATOM 2773 C CA . ARG A 1 345 ? 28.994 22.708 9.050 1.00 21.78 345 ARG A CA 1
ATOM 2774 C C . ARG A 1 345 ? 30.026 23.808 9.227 1.00 22.19 345 ARG A C 1
ATOM 2775 O O . ARG A 1 345 ? 31.228 23.549 9.268 1.00 21.99 345 ARG A O 1
ATOM 2783 N N . PHE A 1 346 ? 29.569 25.054 9.345 1.00 21.88 346 PHE A N 1
ATOM 2784 C CA . PHE A 1 346 ? 30.516 26.137 9.515 1.00 23.08 346 PHE A CA 1
ATOM 2785 C C . PHE A 1 346 ? 31.198 26.161 10.900 1.00 23.66 346 PHE A C 1
ATOM 2786 O O . PHE A 1 346 ? 32.339 26.663 11.035 1.00 23.68 346 PHE A O 1
ATOM 2794 N N . LEU A 1 347 ? 30.491 25.667 11.910 1.00 23.79 347 LEU A N 1
ATOM 2795 C CA . LEU A 1 347 ? 31.078 25.453 13.252 1.00 25.43 347 LEU A CA 1
ATOM 2796 C C . LEU A 1 347 ? 32.119 24.334 13.237 1.00 25.42 347 LEU A C 1
ATOM 2797 O O . LEU A 1 347 ? 33.176 24.485 13.828 1.00 26.20 347 LEU A O 1
ATOM 2802 N N . LEU A 1 348 ? 31.803 23.221 12.578 1.00 26.17 348 LEU A N 1
ATOM 2803 C CA . LEU A 1 348 ? 32.753 22.119 12.419 1.00 27.05 348 LEU A CA 1
ATOM 2804 C C . LEU A 1 348 ? 34.017 22.585 11.668 1.00 27.67 348 LEU A C 1
ATOM 2805 O O . LEU A 1 348 ? 35.126 22.246 12.066 1.00 26.85 348 LEU A O 1
ATOM 2810 N N . PHE A 1 349 ? 33.814 23.355 10.595 1.00 27.57 349 PHE A N 1
ATOM 2811 C CA . PHE A 1 349 ? 34.893 23.950 9.811 1.00 27.90 349 PHE A CA 1
ATOM 2812 C C . PHE A 1 349 ? 35.739 24.855 10.716 1.00 28.37 349 PHE A C 1
ATOM 2813 O O . PHE A 1 349 ? 36.959 24.703 10.781 1.00 28.45 349 PHE A O 1
ATOM 2821 N N . ALA A 1 350 ? 35.088 25.782 11.407 1.00 27.94 350 ALA A N 1
ATOM 2822 C CA . ALA A 1 350 ? 35.756 26.661 12.367 1.00 28.76 350 ALA A CA 1
ATOM 2823 C C . ALA A 1 350 ? 36.548 25.875 13.410 1.00 29.71 350 ALA A C 1
ATOM 2824 O O . ALA A 1 350 ? 37.679 26.239 13.714 1.00 31.08 350 ALA A O 1
ATOM 2826 N N . LYS A 1 351 ? 35.977 24.788 13.934 1.00 30.20 351 LYS A N 1
ATOM 2827 C CA . LYS A 1 351 ? 36.640 23.966 14.936 1.00 30.44 351 LYS A CA 1
ATOM 2828 C C . LYS A 1 351 ? 37.931 23.391 14.378 1.00 30.86 351 LYS A C 1
ATOM 2829 O O . LYS A 1 351 ? 38.995 23.529 14.986 1.00 31.24 351 LYS A O 1
ATOM 2835 N N . LYS A 1 352 ? 37.826 22.736 13.227 1.00 30.77 352 LYS A N 1
ATOM 2836 C CA . LYS A 1 352 ? 38.981 22.142 12.578 1.00 31.19 352 LYS A CA 1
ATOM 2837 C C . LYS A 1 352 ? 40.037 23.155 12.138 1.00 31.34 352 LYS A C 1
ATOM 2838 O O . LYS A 1 352 ? 41.185 22.809 12.055 1.00 32.03 352 LYS A O 1
ATOM 2844 N N . LYS A 1 353 ? 39.660 24.404 11.912 1.00 30.99 353 LYS A N 1
ATOM 2845 C CA . LYS A 1 353 ? 40.605 25.470 11.557 1.00 30.94 353 LYS A CA 1
ATOM 2846 C C . LYS A 1 353 ? 41.226 26.211 12.754 1.00 31.40 353 LYS A C 1
ATOM 2847 O O . LYS A 1 353 ? 41.916 27.254 12.584 1.00 32.21 353 LYS A O 1
ATOM 2853 N N . GLY A 1 354 ? 40.991 25.672 13.952 1.00 30.66 354 GLY A N 1
ATOM 2854 C CA . GLY A 1 354 ? 41.557 26.203 15.186 1.00 31.18 354 GLY A CA 1
ATOM 2855 C C . GLY A 1 354 ? 40.853 27.438 15.708 1.00 30.93 354 GLY A C 1
ATOM 2856 O O . GLY A 1 354 ? 41.361 28.082 16.624 1.00 31.20 354 GLY A O 1
ATOM 2857 N N . VAL A 1 355 ? 39.680 27.769 15.142 1.00 30.48 355 VAL A N 1
ATOM 2858 C CA . VAL A 1 355 ? 38.921 28.944 15.585 1.00 29.77 355 VAL A CA 1
ATOM 2859 C C . VAL A 1 355 ? 38.342 28.725 16.989 1.00 28.78 355 VAL A C 1
ATOM 2860 O O . VAL A 1 355 ? 37.833 27.647 17.303 1.00 29.58 355 VAL A O 1
ATOM 2864 N N . LYS A 1 356 ? 38.430 29.750 17.827 1.00 28.31 356 LYS A N 1
ATOM 2865 C CA . LYS A 1 356 ? 37.960 29.673 19.199 1.00 28.47 356 LYS A CA 1
ATOM 2866 C C . LYS A 1 356 ? 37.184 30.945 19.527 1.00 27.65 356 LYS A C 1
ATOM 2867 O O . LYS A 1 356 ? 37.405 31.994 18.897 1.00 28.26 356 LYS A O 1
ATOM 2873 N N . GLY A 1 357 ? 36.305 30.878 20.518 1.00 26.20 357 GLY A N 1
ATOM 2874 C CA . GLY A 1 357 ? 35.548 32.043 20.947 1.00 25.82 357 GLY A CA 1
ATOM 2875 C C . GLY A 1 357 ? 34.386 32.321 20.005 1.00 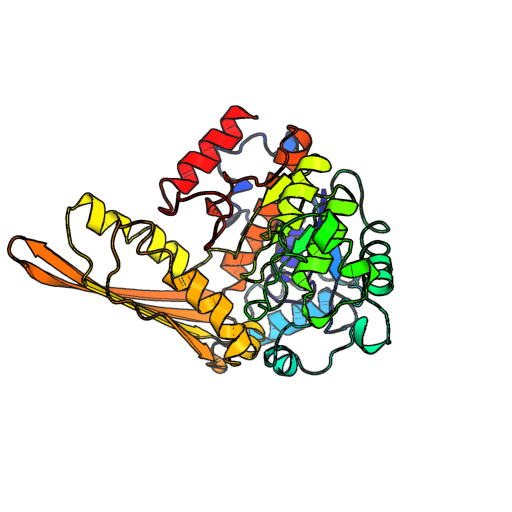25.40 357 GLY A C 1
ATOM 2876 O O . GLY A 1 357 ? 34.020 31.466 19.201 1.00 26.07 357 GLY A O 1
ATOM 2877 N N . VAL A 1 358 ? 33.817 33.521 20.090 1.00 25.60 358 VAL A N 1
ATOM 2878 C CA . VAL A 1 358 ? 32.663 33.881 19.254 1.00 25.18 358 VAL A CA 1
ATOM 2879 C C . VAL A 1 358 ? 33.120 33.957 17.801 1.00 24.85 358 VAL A C 1
ATOM 2880 O O . VAL A 1 358 ? 34.092 34.658 17.486 1.00 25.27 358 VAL A O 1
ATOM 2884 N N . VAL A 1 359 ? 32.435 33.225 16.930 1.00 24.30 359 VAL A N 1
ATOM 2885 C CA . VAL A 1 359 ? 32.704 33.318 15.486 1.00 23.94 359 VAL A CA 1
ATOM 2886 C C . VAL A 1 359 ? 31.835 34.447 14.979 1.00 23.66 359 VAL A C 1
ATOM 2887 O O . VAL A 1 359 ? 30.699 34.243 14.530 1.00 23.82 359 VAL A O 1
ATOM 2891 N N . LYS A 1 360 ? 32.378 35.645 15.078 1.00 22.81 360 LYS A N 1
ATOM 2892 C CA . LYS A 1 360 ? 31.584 36.826 14.829 1.00 23.28 360 LYS A CA 1
ATOM 2893 C C . LYS A 1 360 ? 31.208 36.946 13.346 1.00 22.41 360 LYS A C 1
ATOM 2894 O O . LYS A 1 360 ? 30.237 37.632 13.008 1.00 19.59 360 LYS A O 1
ATOM 2900 N N . GLU A 1 361 ? 31.981 36.243 12.503 1.00 21.15 361 GLU A N 1
ATOM 2901 C CA . GLU A 1 361 ? 31.860 36.237 11.057 1.00 21.49 361 GLU A CA 1
ATOM 2902 C C . GLU A 1 361 ? 30.713 35.383 10.566 1.00 21.15 361 GLU A C 1
ATOM 2903 O O . GLU A 1 361 ? 30.415 35.362 9.370 1.00 21.59 361 GLU A O 1
ATOM 2909 N N . MET A 1 362 ? 30.072 34.652 11.489 1.00 21.51 362 MET A N 1
ATOM 2910 C CA . MET A 1 362 ? 28.830 33.969 11.198 1.00 20.45 362 MET A CA 1
ATOM 2911 C C . MET A 1 362 ? 27.600 34.826 11.469 1.00 19.73 362 MET A C 1
ATOM 2912 O O . MET A 1 362 ? 26.483 34.332 11.461 1.00 20.09 362 MET A O 1
ATOM 2917 N N . ALA A 1 363 ? 27.805 36.128 11.666 1.00 19.32 363 ALA A N 1
ATOM 2918 C CA . ALA A 1 363 ? 26.726 37.086 11.913 1.00 19.89 363 ALA A CA 1
ATOM 2919 C C . ALA A 1 363 ? 25.570 36.993 10.887 1.00 19.95 363 ALA A C 1
ATOM 2920 O O . ALA A 1 363 ? 24.393 37.241 11.239 1.00 18.26 363 ALA A O 1
ATOM 2922 N N . PHE A 1 364 ? 25.942 36.705 9.638 1.00 19.55 364 PHE A N 1
ATOM 2923 C CA . PHE A 1 364 ? 24.994 36.465 8.509 1.00 20.32 364 PHE A CA 1
ATOM 2924 C C . PHE A 1 364 ? 23.773 35.614 8.883 1.00 18.93 364 PHE A C 1
ATOM 2925 O O . PHE A 1 364 ? 22.687 35.842 8.374 1.00 19.89 364 PHE A O 1
ATOM 2933 N N . PHE A 1 365 ? 23.952 34.656 9.779 1.00 21.01 365 PHE A N 1
ATOM 2934 C CA . PHE A 1 365 ? 22.854 33.780 10.179 1.00 19.26 365 PHE A CA 1
ATOM 2935 C C . PHE A 1 365 ? 21.876 34.387 11.213 1.00 18.85 365 PHE A C 1
ATOM 2936 O O . PHE A 1 365 ? 20.819 33.846 11.444 1.00 19.93 365 PHE A O 1
ATOM 2944 N N . PHE A 1 366 ? 22.181 35.566 11.775 1.00 17.89 366 PHE A N 1
ATOM 2945 C CA . PHE A 1 366 ? 21.598 35.904 13.081 1.00 17.25 366 PHE A CA 1
ATOM 2946 C C . PHE A 1 366 ? 21.049 37.277 13.159 1.00 17.12 366 PHE A C 1
ATOM 2947 O O . PHE A 1 366 ? 21.577 38.165 12.507 1.00 18.65 366 PHE A O 1
ATOM 2955 N N . LYS A 1 367 ? 19.992 37.442 13.955 1.00 17.23 367 LYS A N 1
ATOM 2956 C CA . LYS A 1 367 ? 19.378 38.807 14.160 1.00 16.77 367 LYS A CA 1
ATOM 2957 C C . LYS A 1 367 ? 20.139 39.594 15.158 1.00 19.14 367 LYS A C 1
ATOM 2958 O O . LYS A 1 367 ? 20.255 40.823 15.025 1.00 20.30 367 LYS A O 1
ATOM 2964 N N . SER A 1 368 ? 20.640 38.915 16.190 1.00 20.91 368 SER A N 1
ATOM 2965 C CA . SER A 1 368 ? 21.481 39.534 17.235 1.00 21.82 368 SER A CA 1
ATOM 2966 C C . SER A 1 368 ? 22.874 38.931 17.289 1.00 22.07 368 SER A C 1
ATOM 2967 O O . SER A 1 368 ? 23.205 38.244 18.272 1.00 21.74 368 SER A O 1
ATOM 2970 N N . PRO A 1 369 ? 23.706 39.198 16.259 1.00 23.15 369 PRO A N 1
ATOM 2971 C CA . PRO A 1 369 ? 25.028 38.558 16.183 1.00 23.58 369 PRO A CA 1
ATOM 2972 C C . PRO A 1 369 ? 25.960 39.033 17.303 1.00 23.67 369 PRO A C 1
ATOM 2973 O O . PRO A 1 369 ? 26.088 40.227 17.553 1.00 24.78 369 PRO A O 1
ATOM 2977 N N . MET A 1 370 ? 26.563 38.064 17.977 1.00 25.17 370 MET A N 1
ATOM 2978 C CA . MET A 1 370 ? 27.457 38.293 19.110 1.00 25.81 370 MET A CA 1
ATOM 2979 C C . MET A 1 370 ? 28.729 38.975 18.607 1.00 27.23 370 MET A C 1
ATOM 2980 O O . MET A 1 370 ? 29.240 38.619 17.532 1.00 27.00 370 MET A O 1
ATOM 2985 N N . ASP A 1 371 ? 29.215 39.960 19.372 1.00 28.44 371 ASP A N 1
ATOM 2986 C CA . ASP A 1 371 ? 30.530 40.577 19.168 1.00 30.43 371 ASP A CA 1
ATOM 2987 C C . ASP A 1 371 ? 30.742 41.328 17.839 1.00 30.86 371 ASP A C 1
ATOM 2988 O O . ASP A 1 371 ? 31.857 41.318 17.301 1.00 31.20 371 ASP A O 1
ATOM 2993 N N . THR A 1 372 ? 29.701 41.972 17.316 1.00 30.33 372 THR A N 1
ATOM 2994 C CA . THR A 1 372 ? 29.815 42.650 16.025 1.00 29.96 372 THR A CA 1
ATOM 2995 C C . THR A 1 372 ? 28.701 43.690 15.821 1.00 29.93 372 THR A C 1
ATOM 2996 O O . THR A 1 372 ? 27.586 43.503 16.277 1.00 30.30 372 THR A O 1
ATOM 3000 N N . ASN A 1 373 ? 29.027 44.800 15.175 1.00 30.38 373 ASN A N 1
ATOM 3001 C CA . ASN A 1 373 ? 28.039 45.804 14.805 1.00 30.30 373 ASN A CA 1
ATOM 3002 C C . ASN A 1 373 ? 27.746 45.709 13.294 1.00 29.08 373 ASN A C 1
ATOM 3003 O O . ASN A 1 373 ? 27.159 46.627 12.715 1.00 29.88 373 ASN A O 1
ATOM 3008 N N . VAL A 1 374 ? 28.181 44.620 12.660 1.00 27.21 374 VAL A N 1
ATOM 3009 C CA . VAL A 1 374 ? 27.883 44.345 11.232 1.00 26.01 374 VAL A CA 1
ATOM 3010 C C . VAL A 1 374 ? 26.510 43.652 11.110 1.00 24.14 374 VAL A C 1
ATOM 3011 O O . VAL A 1 374 ? 26.355 42.450 11.437 1.00 24.15 374 VAL A O 1
ATOM 3015 N N . ILE A 1 375 ? 25.535 44.453 10.669 1.00 23.14 375 ILE A N 1
ATOM 3016 C CA . ILE A 1 375 ? 24.123 44.081 10.583 1.00 21.77 375 ILE A CA 1
ATOM 3017 C C . ILE A 1 375 ? 23.573 44.019 9.147 1.00 21.57 375 ILE A C 1
ATOM 3018 O O . ILE A 1 375 ? 22.845 43.125 8.829 1.00 19.54 375 ILE A O 1
ATOM 3023 N N . ASN A 1 376 ? 23.881 45.011 8.315 1.00 21.43 376 ASN A N 1
ATOM 3024 C CA . ASN A 1 376 ? 23.645 44.986 6.875 1.00 21.19 376 ASN A CA 1
ATOM 3025 C C . ASN A 1 376 ? 23.878 43.568 6.301 1.00 21.93 376 ASN A C 1
ATOM 3026 O O . ASN A 1 376 ? 24.988 43.074 6.419 1.00 23.44 376 ASN A O 1
ATOM 3031 N N . THR A 1 377 ? 22.857 42.935 5.690 1.00 21.09 377 THR A N 1
ATOM 3032 C CA . THR A 1 377 ? 22.956 41.536 5.120 1.00 21.26 377 THR A CA 1
ATOM 3033 C C . THR A 1 377 ? 24.092 41.350 4.098 1.00 20.33 377 THR A C 1
ATOM 3034 O O . THR A 1 377 ? 24.752 40.296 4.074 1.00 19.71 377 THR A O 1
ATOM 3038 N N . HIS A 1 378 ? 24.237 42.328 3.203 1.00 20.64 378 HIS A N 1
ATOM 3039 C CA A HIS A 1 378 ? 25.280 42.392 2.194 0.50 20.32 378 HIS A CA 1
ATOM 3040 C CA B HIS A 1 378 ? 25.327 42.284 2.215 0.50 20.24 378 HIS A CA 1
ATOM 3041 C C . HIS A 1 378 ? 26.682 42.363 2.866 1.00 20.53 378 HIS A C 1
ATOM 3042 O O . HIS A 1 378 ? 27.547 41.628 2.464 1.00 21.19 378 HIS A O 1
ATOM 3055 N N . GLU A 1 379 ? 26.877 43.235 3.864 1.00 20.72 379 GLU A N 1
ATOM 3056 C CA . GLU A 1 379 ? 28.158 43.283 4.576 1.00 21.71 379 GLU A CA 1
ATOM 3057 C C . GLU A 1 379 ? 28.457 41.962 5.283 1.00 21.49 379 GLU A C 1
ATOM 3058 O O . GLU A 1 379 ? 29.582 41.458 5.234 1.00 23.36 379 GLU A O 1
ATOM 3064 N N . GLN A 1 380 ? 27.423 41.375 5.889 1.00 19.81 380 GLN A N 1
ATOM 3065 C CA . GLN A 1 380 ? 27.555 40.129 6.624 1.00 18.80 380 GLN A CA 1
ATOM 3066 C C . GLN A 1 380 ? 27.934 38.989 5.692 1.00 18.78 380 GLN A C 1
ATOM 3067 O O . GLN A 1 380 ? 28.676 38.069 6.074 1.00 19.81 380 GLN A O 1
ATOM 3073 N N . PHE A 1 381 ? 27.362 38.988 4.494 1.00 19.17 381 PHE A N 1
ATOM 3074 C CA . PHE A 1 381 ? 27.652 37.951 3.529 1.00 20.02 381 PHE A CA 1
ATOM 3075 C C . PHE A 1 381 ? 29.111 38.013 3.066 1.00 20.39 381 PHE A C 1
ATOM 3076 O O . PHE A 1 381 ? 29.773 37.001 3.007 1.00 20.01 381 PHE A O 1
ATOM 3084 N N . VAL A 1 382 ? 29.582 39.206 2.737 1.00 20.13 382 VAL A N 1
ATOM 3085 C CA . VAL A 1 382 ? 30.978 39.467 2.390 1.00 21.04 382 VAL A CA 1
ATOM 3086 C C . VAL A 1 382 ? 31.904 39.011 3.549 1.00 21.29 382 VAL A C 1
ATOM 3087 O O . VAL A 1 382 ? 32.889 38.311 3.315 1.00 22.17 382 VAL A O 1
ATOM 3091 N N . VAL A 1 383 ? 31.557 39.351 4.788 1.00 21.56 383 VAL A N 1
ATOM 3092 C CA . VAL A 1 383 ? 32.346 38.929 5.978 1.00 21.76 383 VAL A CA 1
ATOM 3093 C C . VAL A 1 383 ? 32.422 37.393 6.074 1.00 22.70 383 VAL A C 1
ATOM 3094 O O . VAL A 1 383 ? 33.501 36.839 6.275 1.00 22.78 383 VAL A O 1
ATOM 3098 N N . LEU A 1 384 ? 31.295 36.712 5.850 1.00 22.67 384 LEU A N 1
ATOM 3099 C CA . LEU A 1 384 ? 31.253 35.245 5.882 1.00 23.58 384 LEU A CA 1
ATOM 3100 C C . LEU A 1 384 ? 32.106 34.632 4.769 1.00 23.87 384 LEU A C 1
ATOM 3101 O O . LEU A 1 384 ? 32.851 33.692 5.025 1.00 24.30 384 LEU A O 1
ATOM 3106 N N . LYS A 1 385 ? 31.951 35.142 3.547 1.00 24.41 385 LYS A N 1
ATOM 3107 C CA . LYS A 1 385 ? 32.755 34.746 2.398 1.00 25.47 385 LYS A CA 1
ATOM 3108 C C . LYS A 1 385 ? 34.253 34.901 2.678 1.00 25.99 385 LYS A C 1
ATOM 3109 O O . LYS A 1 385 ? 35.013 33.958 2.517 1.00 26.64 385 LYS A O 1
ATOM 3115 N N . GLU A 1 386 ? 34.648 36.104 3.093 1.00 27.22 386 GLU A N 1
ATOM 3116 C CA . GLU A 1 386 ? 36.041 36.447 3.339 1.00 28.39 386 GLU A CA 1
ATOM 3117 C C . GLU A 1 386 ? 36.640 35.659 4.498 1.00 28.64 386 GLU A C 1
ATOM 3118 O O . GLU A 1 386 ? 37.785 35.247 4.411 1.00 28.51 386 GLU A O 1
ATOM 3124 N N . TRP A 1 387 ? 35.848 35.429 5.558 1.00 28.33 387 TRP A N 1
ATOM 3125 C CA . TRP A 1 387 ? 36.238 34.587 6.695 1.00 28.24 387 TRP A CA 1
ATOM 3126 C C . TRP A 1 387 ? 36.599 33.182 6.217 1.00 28.78 387 TRP A C 1
ATOM 3127 O O . TRP A 1 387 ? 37.679 32.675 6.567 1.00 29.46 387 TRP A O 1
ATOM 3138 N N . TYR A 1 388 ? 35.717 32.566 5.418 1.00 29.01 388 TYR A N 1
ATOM 3139 C CA . TYR A 1 388 ? 35.915 31.195 4.938 1.00 29.67 388 TYR A CA 1
ATOM 3140 C C . TYR A 1 388 ? 37.142 31.091 4.016 1.00 31.39 388 TYR A C 1
ATOM 3141 O O . TYR A 1 388 ? 37.915 30.125 4.109 1.00 32.14 388 TYR A O 1
ATOM 3150 N N . SER A 1 389 ? 37.300 32.073 3.122 1.00 32.23 389 SER A N 1
ATOM 3151 C CA . SER A 1 389 ? 38.478 32.154 2.230 1.00 32.99 389 SER A CA 1
ATOM 3152 C C . SER A 1 389 ? 39.776 32.244 3.025 1.00 33.48 389 SER A C 1
ATOM 3153 O O . SER A 1 389 ? 40.723 31.551 2.720 1.00 33.94 389 SER A O 1
ATOM 3156 N N . ASN A 1 390 ? 39.794 33.092 4.050 1.00 34.58 390 ASN A N 1
ATOM 3157 C CA . ASN A 1 390 ? 40.956 33.244 4.925 1.00 36.48 390 ASN A CA 1
ATOM 3158 C C . ASN A 1 390 ? 41.426 31.969 5.647 1.00 36.87 390 ASN A C 1
ATOM 3159 O O . ASN A 1 390 ? 42.609 31.842 5.965 1.00 38.30 390 ASN A O 1
ATOM 3164 N N . LEU A 1 391 ? 40.521 31.016 5.859 1.00 35.78 391 LEU A N 1
ATOM 3165 C CA . LEU A 1 391 ? 40.804 29.843 6.670 1.00 35.31 391 LEU A CA 1
ATOM 3166 C C . LEU A 1 391 ? 40.854 28.583 5.842 1.00 35.58 391 LEU A C 1
ATOM 3167 O O . LEU A 1 391 ? 41.460 27.604 6.267 1.00 35.87 391 LEU A O 1
ATOM 3172 N N . LYS A 1 392 ? 40.237 28.610 4.660 1.00 35.39 392 LYS A N 1
ATOM 3173 C CA A LYS A 1 392 ? 40.182 27.422 3.799 0.45 35.75 392 LYS A CA 1
ATOM 3174 C CA B LYS A 1 392 ? 40.187 27.457 3.754 0.55 35.86 392 LYS A CA 1
ATOM 3175 C C . LYS A 1 392 ? 41.583 26.871 3.491 1.00 36.58 392 LYS A C 1
ATOM 3176 O O . LYS A 1 392 ? 41.758 25.656 3.329 1.00 37.15 392 LYS A O 1
#

B-factor: mean 28.52, std 8.7, range [6.62, 68.49]

Secondary structure (DSSP, 8-state):
-EEEEETTTSHHHHHHHHHHHHHHTT-S--TT-GGGSGGGTTGGGTS-S--EEEEEESS--S-HHHHHHHHHHHH--S-HHHHHHTHHHHHT--PEE---TT--GGGGGG-S---SGGGT--HHHHHHHHHHHHHHH--TTEEEEE-SPPPPPP---HHHHSSHHHHHHHHHTT-GGG--HHHHHHHHHHHTT--EEE-SSS-TT-SHHHHHHHHHHT-EEE-SSB--SHHHHHHHHHHHHHHTTPEEEEEEEEEEE-HHHHHHTTSHHHHHHHHHHHHTHHHHHHSS--EEEEEEEE-GGGTT--EEEEEEEEE-GGG-EEEEEEEEE--HHHHHHHHHHHHHHHHHHHHHTT--EE-GGGGGGBSS-TT-----HHHHHHHHHHHHHHH-

CATH classification: 3.40.50.720 (+1 more: 3.30.360.10)

Foldseek 3Di:
DEEAEAACLDLLNLVLVLVLVCVVVVNDDLPLFPCPDPLNPPLCVQFNSDYDYEYEDFPFDQWNLVSNVVLCVQPVPDDPVSSVSCNVRGNPHGYHAAAQQQQDPLVVLVPHTDHPVVVVDFLLRRLVVLLVVDVVPDDLLYAYEYPHAFGFAAPDDCQCQVALVSVVVCRVVSVSNRDGRLQSNLVSCLVVQHEYEEQQLHCRCVTNHNLNSQQVSLAEYWDDHFPFWPLLVVLQPLLVCQVQVKAWQEKEKEKEEAASNLSSCQDPRRVVSVQCLSQVLNCLNRVDDHHYGHDYHYDHSRHQQMKMKMKIWIADPPRDIDIDIDMIGGRRSVRSSSVSSNVSSVSSLCVVLSHTGYPQLCCLGYSDIHPDSPRRNVSSVVSVSVVSVVRD

Solvent-accessible surface area: 15825 Å² total; per-residue (Å²): 18,34,0,8,0,2,9,0,0,22,18,29,0,2,10,1,0,3,21,1,61,2,23,59,116,62,80,33,88,100,150,43,10,17,2,62,72,99,72,1,129,28,4,97,155,31,0,56,32,55,6,107,22,5,0,0,13,19,16,68,54,83,19,0,14,68,0,2,72,58,4,8,79,110,23,134,22,35,85,130,126,27,5,102,42,0,87,84,36,2,68,65,16,94,8,113,46,0,3,14,17,65,11,18,62,0,7,147,86,14,51,114,58,97,17,0,45,67,80,66,36,28,0,51,86,0,10,63,90,0,38,83,11,0,122,72,34,30,68,116,58,0,0,0,0,3,20,30,33,6,4,21,82,45,81,113,16,133,99,21,0,25,46,10,113,5,0,44,108,0,13,119,83,56,87,61,93,50,2,5,3,4,0,0,9,0,11,0,0,0,70,53,28,8,0,0,0,0,19,8,20,1,15,0,0,35,5,61,0,0,55,83,1,0,83,160,90,38,5,1,0,0,4,10,2,4,6,17,3,1,1,57,38,0,0,52,25,0,4,79,0,47,145,182,145,41,87,0,44,13,3,65,1,76,1,22,3,0,10,51,43,1,64,0,1,52,19,212,52,0,38,80,4,26,30,78,11,3,38,118,1,2,76,92,31,22,73,74,75,9,176,32,79,8,59,5,63,82,93,81,96,37,23,4,34,11,14,0,74,3,47,0,46,21,75,16,178,167,36,143,71,73,124,72,145,27,120,56,104,20,46,17,0,80,38,4,5,20,18,0,4,0,0,0,3,0,0,0,0,0,62,88,60,64,27,118,0,24,4,98,40,0,4,31,1,2,12,37,12,12,84,28,128,45,3,11,16,80,90,0,54,66,45,0,62,100,18,2,38,125,48,150

Nearest PDB structures (foldseek):
  3qvs-assembly1_A  TM=1.003E+00  e=2.637E-82  Archaeoglobus fulgidus
  3qvx-assembly1_A  TM=1.002E+00  e=1.436E-79  Archaeoglobus fulgidus
  3qvw-assembly1_A  TM=1.001E+00  e=4.967E-78  Archaeoglobus fulgidus
  3qw2-assembly1_D  TM=9.896E-01  e=3.996E-76  Archaeoglobus fulgidus
  6k96-assembly1_B-2  TM=7.546E-01  e=4.957E-17  Streptomyces citricolor

Radius of gyration: 20.28 Å; Cα contacts (8 Å, |Δi|>4): 871; chains: 1; bounding box: 46×64×50 Å

InterPro domains:
  IPR002587 Myo-inositol-1-phosphate synthase [PF07994] (1-386)
  IPR002587 Myo-inositol-1-phosphate synthase [PIRSF015578] (1-391)
  IPR002587 Myo-inositol-1-phosphate synthase [PTHR11510] (123-378)
  IPR013021 Myo-inositol-1-phosphate synthase, GAPDH-like [PF01658] (229-332)
  IPR036291 NAD(P)-binding domain superfamily [SSF51735] (1-389)

Sequence (392 aa):
MKVWLVGAYGIVSSTTAMVGARAIERRGIAPKIGLVSELPHFEGIEKYAPFSFEFGGHEIRLLSNAYEAAKEHWELNRHFDREEILEEAVKSDDLEGIVARRKGTALNCGSGIKELGDIKTLEGEGLSLAEMVSRIEEEDIKSSFADDDETVVVINVASTEPLPNYSEEYHGSLEGFERRMIDEDRKEYASASMLYAYAALKLGLPYANFTPSPGSAIPALKELAEKKGVPHAGNDGKTGETLVKTTLLAPMFAYRNMEEVVGWMSYNILGDYDGKVLSARDNKESKVLSKDKVLEEKMLGYSPYSSIITEIQYFPSLVDNKTAFDFVHFKGFLGKLMKFYFIWDAIDAIVAAPLILDIARFLLFAKKKGVKGVVKEMAFFFKSPMDTNVINTHHEQFVVLKEWYSNLKK